Protein AF-0000000076550224 (afdb_homodimer)

Solvent-accessible surface area (backbone atoms only — not comparable to full-atom values): 35990 Å² total; per-residue (Å²): 106,78,46,76,48,73,20,35,27,31,51,48,99,91,44,76,39,61,18,28,40,33,36,27,46,77,28,18,24,63,43,78,43,73,53,87,82,59,85,44,69,32,35,33,31,63,24,26,38,35,64,33,32,32,29,16,63,72,20,42,43,62,67,18,38,63,67,38,51,39,47,25,16,38,53,42,19,69,37,33,25,40,31,29,20,46,17,45,67,38,44,52,69,69,58,46,40,52,17,32,35,28,42,36,53,51,48,69,60,70,77,64,57,55,20,35,53,78,31,24,19,36,34,44,34,31,40,26,83,89,19,40,72,80,36,55,71,90,35,48,40,75,42,43,60,69,58,48,51,52,46,35,56,40,16,69,68,32,49,44,31,34,37,31,11,40,59,47,74,48,22,41,60,33,40,32,55,42,31,74,72,66,26,39,29,20,45,23,28,18,68,21,44,40,70,33,36,50,47,26,41,74,33,46,36,47,31,28,42,42,58,75,51,39,41,39,70,57,33,52,65,54,34,10,38,47,37,45,52,45,53,36,76,79,38,29,39,26,31,43,46,71,58,64,77,29,21,50,55,48,51,43,49,50,43,66,50,36,32,74,74,25,29,26,49,31,34,39,12,21,13,53,16,91,48,77,74,43,80,42,54,51,87,90,40,54,28,37,35,53,94,78,38,28,26,29,39,72,40,45,75,72,74,37,88,43,67,49,65,25,50,46,45,57,52,53,28,42,51,40,47,34,71,58,60,64,54,56,69,69,53,45,50,30,16,27,28,55,29,47,32,53,70,71,67,48,75,75,67,88,38,66,73,27,58,31,35,28,22,36,23,40,80,88,67,44,83,70,45,19,25,54,43,66,39,77,96,107,78,45,76,48,72,19,36,29,31,52,47,100,91,44,75,39,60,18,28,41,34,35,28,46,77,28,17,24,62,42,79,43,71,49,96,75,59,87,45,69,29,35,33,32,63,23,26,37,36,63,34,30,32,30,16,63,72,22,42,45,63,66,19,38,64,68,38,51,37,46,24,16,38,51,41,18,68,37,33,24,40,32,31,20,46,17,45,68,38,45,52,68,68,59,47,40,51,19,32,34,29,42,35,50,50,50,70,62,72,76,62,59,54,20,34,52,79,32,26,20,37,34,44,34,30,41,28,83,90,18,40,71,80,36,55,72,91,35,49,39,74,43,44,60,68,58,49,52,52,47,34,56,40,16,69,68,32,50,44,33,34,36,30,13,41,58,48,73,50,22,41,62,34,40,33,56,42,32,75,72,66,26,40,29,20,43,24,27,16,67,21,43,38,69,33,36,48,46,25,41,72,33,46,35,48,33,28,44,42,58,76,51,38,40,39,69,56,32,53,64,54,33,11,38,46,36,45,52,44,53,36,75,80,39,29,39,26,31,44,46,70,59,64,77,29,22,51,55,49,51,42,48,50,42,66,49,37,32,73,74,23,29,25,48,30,33,39,12,21,14,53,17,90,48,77,75,44,79,42,56,53,86,91,40,54,26,38,35,52,95,80,39,28,26,28,39,72,39,45,75,71,74,38,86,43,66,49,64,25,50,46,45,57,52,52,28,40,50,39,46,34,70,58,59,66,52,57,69,69,53,45,50,29,17,27,29,56,28,47,30,54,73,72,69,49,73,76,68,88,39,68,75,28,58,29,35,28,22,36,23,41,79,88,67,44,83,72,44,18,25,54,42,67,38,78,93

Organism: NCBI:txid570835

pLDDT: mean 95.73, std 5.33, range [62.0, 98.94]

Foldseek 3Di:
DKDWDWAQWEQFPVGIAGTWIFIFDQQFTADIDRDPDDPHQWYKYFFFEFAAAQAEQQAGLLVLALVRVQNRQQVLQFQRHQEYAHEDAQDALVSLLVSLLSVLVNLPVPPHDHHHYPAHEYEDLAADLQLRFPGDSVRRDHDDLVSVVSSCVSNVNRQQEYEHAQVGPPNLVNLLVVVVSLHAYAYALYAFWLVSLVSSVVSHHAEHDAAPHSYHDADPVTRGNNNNRLQDQRHAYEHAQPCPRDHLVVLQVSCVSHDLQRYAYHQQYGHCAVHDFAWGDDVPFIWGDDPFFTAGPVCVVVVHGRGDGTNDRLLVSLVSSCVSHVDDSSSSSCNRAVRVCVSSVHDTQPDGPHRPWMFIAHPVSHTDFTATSNRTD/DKDWDWAQWEQFPVGIAGTWIFIFDQQFTADIDHDPDDPHQWYKYFFFEFAAAQAEQQAGLLVLALVRVQNRQQVLQFQRHQEYAHEDAQDALVSLLVSLLSVLVNLPVPPHDHHHYPAHEYEDLAADLQLRFPGDSVRRDHDDLVSVVSSCVSNVNRQQEYEHAQVGPPNLVNLLVVVVSLHAYAYALYAFWLVSLVSSVVSHHAEHEAAPHSYHDADPVTRGNNNNQLQDQRHAYEHAQPCPRDHLVVLQVSCVSHDLQRYAYHQQYGHCAVHDFAWGDDVPFIWGDDPFFTAGPVCVVVVHGRGDGTNDRLLVSLVSSCVSHVDDSSSSSCNRAVNVCVSSVHDTQPDGPHRPWMFIAHPVSHTDFTATSNRTD

Secondary structure (DSSP, 8-state):
-EEEEE-SEEEETTEEEESEEEEEETTEEEEEEE-S------EEEEPEEEEEE-EETTEEGGG--HHHHHHHHHHHHHTTEEEEEEEP----HHHHHHHHHHHHHHHHH---SSSEEEEEEEE-SSS-STT-SSS-GGG-----HHHHHHHHHHTTT-EEEEEE-TTSTTHHHHHHHHHHTT-EEEE-SB---HHHHHHHHHHT--EESSTTTTBPPP-SSS-HHHHHHHH-SSS-EEEE-SSSSS-HHHHHHHHHHH-TTTEEEE--B-TTTTS-SEEEEETTEEEEEETTEEEEHHHHHTT---B-SB---HHHHHHHHHHHH---HHHHHHTTTHHHHHHHTPPPSSSTTSB--EEEE-TTS-EEEEEETTEE-/-EEEEE-SEEEETTEEEESEEEEEETTEEEEEEE-TT-----EEEEPEEEEEE-EETTEEGGG--HHHHHHHHHHHHHTTEEEEEEEP----HHHHHHHHHHHHHHHHH---SSSEEEEEEEE-SSS-STT-SSS-GGG-----HHHHHHHHHHTTT-EEEEEE-TTSTTHHHHHHHHHHTT-EEEE-SB---HHHHHHHHHHT--EESSTTTTBPPP-SSS-HHHHHHHH-TTS-EEEE-SSSSS-HHHHHHHHHHH-TTTEEEE--B-TTTTS-SEEEEETTEEEEEETTEEEEHHHHHTT---B-SB---HHHHHHHHHHHH---HHHHHHTTTHHHHHHHTPPPSSSTTSB--EEEE-TTS-EEEEEETTEE-

Sequence (754 aa):
MIQTLTARRLLTPQGALDHPVITIADGLIQSIESTATSSEDTTLTPAFLDIHTHGAANHDVMEGTPEALSAISRFLATRGVGQYLATTVTAPVDKTLRSLEGIANVIESHDHNGATPIGIHLEGPFISHIKRGVHPPADILPPSIELFDRFQQAARGHIHLMTIAPEVPGAVDLIAHAAKQGVRLSLGHSNATSAETKAGITAGATTATHTFNAMRSLDHREPGIIGTVLDDDQLFAELICDGIHVAPELVRLWLKAKGAEKAILVTDSMSATGMPDGDYMLGTFRVTVANGRCYLADDLSRGTHTLAGSVLTMDRAVANLQAFTGIPFATAIRLATTNPATMLGLHSPLAPGQPANFNRFTPDGQLKSTILHGVPVMIQTLTARRLLTPQGALDHPVITIADGLIQSIESTATSSEDTTLTPAFLDIHTHGAANHDVMEGTPEALSAISRFLATRGVGQYLATTVTAPVDKTLRSLEGIANVIESHDHNGATPIGIHLEGPFISHIKRGVHPPADILPPSIELFDRFQQAARGHIHLMTIAPEVPGAVDLIAHAAKQGVRLSLGHSNATSAETKAGITAGATTATHTFNAMRSLDHREPGIIGTVLDDDQLFAELICDGIHVAPELVRLWLKAKGAEKAILVTDSMSATGMPDGDYMLGTFRVTVANGRCYLADDLSRGTHTLAGSVLTMDRAVANLQAFTGIPFATAIRLATTNPATMLGLHSPLAPGQPANFNRFTPDGQLKSTILHGVPV

Nearest PDB structures (foldseek):
  2vhl-assembly2_B  TM=9.417E-01  e=3.353E-41  Bacillus subtilis
  6fv4-assembly1_A  TM=9.334E-01  e=1.056E-38  Mycolicibacterium smegmatis MC2 155
  6fv3-assembly2_C  TM=9.176E-01  e=7.671E-37  Mycolicibacterium smegmatis MC2 155
  1o12-assembly1_B  TM=9.397E-01  e=1.624E-35  Thermotoga maritima
  6fv3-assembly2_D  TM=9.097E-01  e=9.886E-34  Mycolicibacterium smegmatis MC2 155

Structure (mmCIF, N/CA/C/O backbone):
data_AF-0000000076550224-model_v1
#
loop_
_entity.id
_entity.type
_entity.pdbx_description
1 polymer 'N-acetylglucosamine 6-phosphate deacetylase'
#
loop_
_atom_site.group_PDB
_atom_site.id
_atom_site.type_symbol
_atom_site.label_atom_id
_atom_site.label_alt_id
_atom_site.label_comp_id
_atom_site.label_asym_id
_atom_site.label_entity_id
_atom_site.label_seq_id
_atom_site.pdbx_PDB_ins_code
_atom_site.Cartn_x
_atom_site.Cartn_y
_atom_site.Cartn_z
_atom_site.occupancy
_atom_site.B_iso_or_equiv
_atom_site.auth_seq_id
_atom_site.auth_comp_id
_atom_site.auth_asym_id
_atom_site.auth_atom_id
_atom_site.pdbx_PDB_model_num
ATOM 1 N N . MET A 1 1 ? 26.547 -36.094 -24.953 1 73.56 1 MET A N 1
ATOM 2 C CA . MET A 1 1 ? 27.141 -35.031 -25.766 1 73.56 1 MET A CA 1
ATOM 3 C C . MET A 1 1 ? 27.484 -33.812 -24.906 1 73.56 1 MET A C 1
ATOM 5 O O . MET A 1 1 ? 26.688 -33.406 -24.062 1 73.56 1 MET A O 1
ATOM 9 N N . ILE A 1 2 ? 28.734 -33.469 -24.797 1 86.88 2 ILE A N 1
ATOM 10 C CA . ILE A 1 2 ? 29.234 -32.344 -24.016 1 86.88 2 ILE A CA 1
ATOM 11 C C . ILE A 1 2 ? 29.172 -31.062 -24.844 1 86.88 2 ILE A C 1
ATOM 13 O O . ILE A 1 2 ? 29.516 -31.078 -26.031 1 86.88 2 ILE A O 1
ATOM 17 N N . GLN A 1 3 ? 28.484 -30.125 -24.344 1 91.5 3 GLN A N 1
ATOM 18 C CA . GLN A 1 3 ? 28.438 -28.812 -24.984 1 91.5 3 GLN A CA 1
ATOM 19 C C . GLN A 1 3 ? 28.812 -27.703 -24 1 91.5 3 GLN A C 1
ATOM 21 O O . GLN A 1 3 ? 28.859 -27.922 -22.797 1 91.5 3 GLN A O 1
ATOM 26 N N . THR A 1 4 ? 29.203 -26.609 -24.641 1 91.69 4 THR A N 1
ATOM 27 C CA . THR A 1 4 ? 29.578 -25.453 -23.828 1 91.69 4 THR A CA 1
ATOM 28 C C . THR A 1 4 ? 28.734 -24.234 -24.188 1 91.69 4 THR A C 1
ATOM 30 O O . THR A 1 4 ? 28.438 -24 -25.359 1 91.69 4 THR A O 1
ATOM 33 N N . LEU A 1 5 ? 28.25 -23.547 -23.188 1 92.81 5 LEU A N 1
ATOM 34 C CA . LEU A 1 5 ? 27.531 -22.281 -23.344 1 92.81 5 LEU A CA 1
ATOM 35 C C . LEU A 1 5 ? 28.344 -21.125 -22.766 1 92.81 5 LEU A C 1
ATOM 37 O O . LEU A 1 5 ? 28.938 -21.25 -21.688 1 92.81 5 LEU A O 1
ATOM 41 N N . THR A 1 6 ? 28.469 -20.031 -23.516 1 93.44 6 THR A N 1
ATOM 42 C CA . THR A 1 6 ? 29.172 -18.828 -23.078 1 93.44 6 THR A CA 1
ATOM 43 C C . THR A 1 6 ? 28.266 -17.609 -23.188 1 93.44 6 THR A C 1
ATOM 45 O O . THR A 1 6 ? 27.219 -17.672 -23.828 1 93.44 6 THR A O 1
ATOM 48 N N . ALA A 1 7 ? 28.594 -16.547 -22.547 1 94.44 7 ALA A N 1
ATOM 49 C CA . ALA A 1 7 ? 27.891 -15.266 -22.594 1 94.44 7 ALA A CA 1
ATOM 50 C C . ALA A 1 7 ? 28.766 -14.148 -22.016 1 94.44 7 ALA A C 1
ATOM 52 O O . ALA A 1 7 ? 29.875 -14.398 -21.531 1 94.44 7 ALA A O 1
ATOM 53 N N . ARG A 1 8 ? 28.297 -12.891 -22.219 1 94.56 8 ARG A N 1
ATOM 54 C CA . ARG A 1 8 ? 28.984 -11.773 -21.578 1 94.56 8 ARG A CA 1
ATOM 55 C C . ARG A 1 8 ? 28.828 -11.836 -20.062 1 94.56 8 ARG A C 1
ATOM 57 O O . ARG A 1 8 ? 29.75 -11.477 -19.312 1 94.56 8 ARG A O 1
ATOM 64 N N . ARG A 1 9 ? 27.625 -12.219 -19.656 1 94.5 9 ARG A N 1
ATOM 65 C CA . ARG A 1 9 ? 27.312 -12.281 -18.234 1 94.5 9 ARG A CA 1
ATOM 66 C C . ARG A 1 9 ? 26.312 -13.391 -17.938 1 94.5 9 ARG A C 1
ATOM 68 O O . ARG A 1 9 ? 25.453 -13.695 -18.766 1 94.5 9 ARG A O 1
ATOM 75 N N . LEU A 1 10 ? 26.453 -14.016 -16.766 1 95.75 10 LEU A N 1
ATOM 76 C CA . LEU A 1 10 ? 25.469 -14.938 -16.219 1 95.75 10 LEU A CA 1
ATOM 77 C C . LEU A 1 10 ? 24.922 -14.43 -14.883 1 95.75 10 LEU A C 1
ATOM 79 O O . LEU A 1 10 ? 25.688 -14.219 -13.938 1 95.75 10 LEU A O 1
ATOM 83 N N . LEU A 1 11 ? 23.609 -14.188 -14.852 1 95.31 11 LEU A N 1
ATOM 84 C CA . LEU A 1 11 ? 22.984 -13.812 -13.578 1 95.31 11 LEU A CA 1
ATOM 85 C C . LEU A 1 11 ? 22.688 -15.055 -12.742 1 95.31 11 LEU A C 1
ATOM 87 O O . LEU A 1 11 ? 21.984 -15.961 -13.195 1 95.31 11 LEU A O 1
ATOM 91 N N . THR A 1 12 ? 23.297 -15.148 -11.57 1 91 12 THR A N 1
ATOM 92 C CA . THR A 1 12 ? 23.047 -16.234 -10.625 1 91 12 THR A CA 1
ATOM 93 C C . THR A 1 12 ? 22.375 -15.703 -9.359 1 91 12 THR A C 1
ATOM 95 O O . THR A 1 12 ? 22.328 -14.492 -9.133 1 91 12 THR A O 1
ATOM 98 N N . PRO A 1 13 ? 21.781 -16.609 -8.547 1 84.44 13 PRO A N 1
ATOM 99 C CA . PRO A 1 13 ? 21.188 -16.188 -7.277 1 84.44 13 PRO A CA 1
ATOM 100 C C . PRO A 1 13 ? 22.203 -15.5 -6.359 1 84.44 13 PRO A C 1
ATOM 102 O O . PRO A 1 13 ? 21.812 -14.703 -5.496 1 84.44 13 PRO A O 1
ATOM 105 N N . GLN A 1 14 ? 23.469 -15.727 -6.582 1 84.69 14 GLN A N 1
ATOM 106 C CA . GLN A 1 14 ? 24.516 -15.188 -5.715 1 84.69 14 GLN A CA 1
ATOM 107 C C . GLN A 1 14 ? 25.156 -13.945 -6.324 1 84.69 14 GLN A C 1
ATOM 109 O O . GLN A 1 14 ? 25.953 -13.266 -5.676 1 84.69 14 GLN A O 1
ATOM 114 N N . GLY A 1 15 ? 24.75 -13.664 -7.523 1 89.5 15 GLY A N 1
ATOM 115 C CA . GLY A 1 15 ? 25.344 -12.523 -8.211 1 89.5 15 GLY A CA 1
ATOM 116 C C . GLY A 1 15 ? 25.656 -12.797 -9.664 1 89.5 15 GLY A C 1
ATOM 117 O O . GLY A 1 15 ? 25.422 -13.898 -10.164 1 89.5 15 GLY A O 1
ATOM 118 N N . ALA A 1 16 ? 26.312 -11.828 -10.273 1 93.12 16 ALA A N 1
ATOM 119 C CA . ALA A 1 16 ? 26.609 -11.938 -11.695 1 93.12 16 ALA A CA 1
ATOM 120 C C . ALA A 1 16 ? 28.016 -12.516 -11.914 1 93.12 16 ALA A C 1
ATOM 122 O O . ALA A 1 16 ? 28.953 -12.188 -11.18 1 93.12 16 ALA A O 1
ATOM 123 N N . LEU A 1 17 ? 28.141 -13.43 -12.875 1 93.19 17 LEU A N 1
ATOM 124 C CA . LEU A 1 17 ? 29.422 -13.984 -13.32 1 93.19 17 LEU A CA 1
ATOM 125 C C . LEU A 1 17 ? 29.781 -13.469 -14.711 1 93.19 17 LEU A C 1
ATOM 127 O O . LEU A 1 17 ? 29 -13.648 -15.664 1 93.19 17 LEU A O 1
ATOM 131 N N . ASP A 1 18 ? 30.938 -12.852 -14.812 1 93.38 18 ASP A N 1
ATOM 132 C CA . ASP A 1 18 ? 31.375 -12.32 -16.094 1 93.38 18 ASP A CA 1
ATOM 133 C C . ASP A 1 18 ? 32 -13.414 -16.953 1 93.38 18 ASP A C 1
ATOM 135 O O . ASP A 1 18 ? 32.781 -14.242 -16.469 1 93.38 18 ASP A O 1
ATOM 139 N N . HIS A 1 19 ? 31.594 -13.422 -18.188 1 93.69 19 HIS A N 1
ATOM 140 C CA . HIS A 1 19 ? 32.125 -14.312 -19.203 1 93.69 19 HIS A CA 1
ATOM 141 C C . HIS A 1 19 ? 32.094 -15.766 -18.75 1 93.69 19 HIS A C 1
ATOM 143 O O . HIS A 1 19 ? 33.125 -16.438 -18.75 1 93.69 19 HIS A O 1
ATOM 149 N N . PRO A 1 20 ? 30.922 -16.188 -18.438 1 93.75 20 PRO A N 1
ATOM 150 C CA . PRO A 1 20 ? 30.781 -17.562 -17.969 1 93.75 20 PRO A CA 1
ATOM 151 C C . PRO A 1 20 ? 31.031 -18.594 -19.047 1 93.75 20 PRO A C 1
ATOM 153 O O . PRO A 1 20 ? 30.766 -18.344 -20.234 1 93.75 20 PRO A O 1
ATOM 156 N N . VAL A 1 21 ? 31.625 -19.734 -18.672 1 94 21 VAL A N 1
ATOM 157 C CA . VAL A 1 21 ? 31.703 -20.953 -19.469 1 94 21 VAL A CA 1
ATOM 158 C C . VAL A 1 21 ? 30.938 -22.078 -18.781 1 94 21 VAL A C 1
ATOM 160 O O . VAL A 1 21 ? 31.359 -22.547 -17.719 1 94 21 VAL A O 1
ATOM 163 N N . ILE A 1 22 ? 29.828 -22.438 -19.344 1 94.69 22 ILE A N 1
ATOM 164 C CA . ILE A 1 22 ? 28.969 -23.469 -18.766 1 94.69 22 ILE A CA 1
ATOM 165 C C . ILE A 1 22 ? 29.125 -24.781 -19.547 1 94.69 22 ILE A C 1
ATOM 167 O O . ILE A 1 22 ? 28.812 -24.828 -20.75 1 94.69 22 ILE A O 1
ATOM 171 N N . THR A 1 23 ? 29.656 -25.766 -18.875 1 95.62 23 THR A N 1
ATOM 172 C CA . THR A 1 23 ? 29.766 -27.078 -19.484 1 95.62 23 THR A CA 1
ATOM 173 C C . THR A 1 23 ? 28.531 -27.922 -19.188 1 95.62 23 THR A C 1
ATOM 175 O O . THR A 1 23 ? 28.094 -28.031 -18.031 1 95.62 23 THR A O 1
ATOM 178 N N . ILE A 1 24 ? 27.906 -28.438 -20.25 1 95.81 24 ILE A N 1
ATOM 179 C CA . ILE A 1 24 ? 26.672 -29.203 -20.156 1 95.81 24 ILE A CA 1
ATOM 180 C C . ILE A 1 24 ? 26.906 -30.625 -20.641 1 95.81 24 ILE A C 1
ATOM 182 O O . ILE A 1 24 ? 27.484 -30.828 -21.719 1 95.81 24 ILE A O 1
ATOM 186 N N . ALA A 1 25 ? 26.578 -31.578 -19.875 1 95.62 25 ALA A N 1
ATOM 187 C CA . ALA A 1 25 ? 26.641 -33 -20.25 1 95.62 25 ALA A CA 1
ATOM 188 C C . ALA A 1 25 ? 25.281 -33.656 -20.094 1 95.62 25 ALA A C 1
ATOM 190 O O . ALA A 1 25 ? 24.688 -33.656 -19.016 1 95.62 25 ALA A O 1
ATOM 191 N N . ASP A 1 26 ? 24.781 -34.281 -21.188 1 92.75 26 ASP A N 1
ATOM 192 C CA . ASP A 1 26 ? 23.516 -35 -21.203 1 92.75 26 ASP A CA 1
ATOM 193 C C . ASP A 1 26 ? 22.391 -34.125 -20.641 1 92.75 26 ASP A C 1
ATOM 195 O O . ASP A 1 26 ? 21.625 -34.562 -19.781 1 92.75 26 ASP A O 1
ATOM 199 N N . GLY A 1 27 ? 22.469 -32.812 -20.984 1 92.56 27 GLY A N 1
ATOM 200 C CA . GLY A 1 27 ? 21.391 -31.891 -20.656 1 92.56 27 GLY A CA 1
ATOM 201 C C . GLY A 1 27 ? 21.516 -31.312 -19.25 1 92.56 27 GLY A C 1
ATOM 202 O O . GLY A 1 27 ? 20.703 -30.469 -18.859 1 92.56 27 GLY A O 1
ATOM 203 N N . LEU A 1 28 ? 22.578 -31.703 -18.531 1 94.69 28 LEU A N 1
ATOM 204 C CA . LEU A 1 28 ? 22.781 -31.25 -17.156 1 94.69 28 LEU A CA 1
ATOM 205 C C . LEU A 1 28 ? 24.016 -30.359 -17.047 1 94.69 28 LEU A C 1
ATOM 207 O O . LEU A 1 28 ? 24.984 -30.547 -17.781 1 94.69 28 LEU A O 1
ATOM 211 N N . ILE A 1 29 ? 23.922 -29.406 -16.156 1 95 29 ILE A N 1
ATOM 212 C CA . ILE A 1 29 ? 25.078 -28.547 -15.891 1 95 29 ILE A CA 1
ATOM 213 C C . ILE A 1 29 ? 26.203 -29.375 -15.258 1 95 29 ILE A C 1
ATOM 215 O O . ILE A 1 29 ? 26 -30.016 -14.227 1 95 29 ILE A O 1
ATOM 219 N N . GLN A 1 30 ? 27.297 -29.375 -15.852 1 95.88 30 GLN A N 1
ATOM 220 C CA . GLN A 1 30 ? 28.469 -30.031 -15.273 1 95.88 30 GLN A CA 1
ATOM 221 C C . GLN A 1 30 ? 29.312 -29.062 -14.461 1 95.88 30 GLN A C 1
ATOM 223 O O . GLN A 1 30 ? 29.781 -29.391 -13.367 1 95.88 30 GLN A O 1
ATOM 228 N N . SER A 1 31 ? 29.5 -27.906 -15.055 1 94.19 31 SER A N 1
ATOM 229 C CA . SER A 1 31 ? 30.281 -26.891 -14.359 1 94.19 31 SER A CA 1
ATOM 230 C C . SER A 1 31 ? 29.953 -25.5 -14.891 1 94.19 31 SER A C 1
ATOM 232 O O . SER A 1 31 ? 29.484 -25.344 -16.016 1 94.19 31 SER A O 1
ATOM 234 N N . ILE A 1 32 ? 30.109 -24.547 -14.086 1 92.94 32 ILE A N 1
ATOM 235 C CA . ILE A 1 32 ? 30.062 -23.125 -14.414 1 92.94 32 ILE A CA 1
ATOM 236 C C . ILE A 1 32 ? 31.344 -22.438 -13.969 1 92.94 32 ILE A C 1
ATOM 238 O O . ILE A 1 32 ? 31.672 -22.422 -12.773 1 92.94 32 ILE A O 1
ATOM 242 N N . GLU A 1 33 ? 32.031 -21.969 -14.883 1 90.19 33 GLU A N 1
ATOM 243 C CA . GLU A 1 33 ? 33.312 -21.312 -14.602 1 90.19 33 GLU A CA 1
ATOM 244 C C . GLU A 1 33 ? 33.375 -19.922 -15.25 1 90.19 33 GLU A C 1
ATOM 246 O O . GLU A 1 33 ? 32.5 -19.547 -16.016 1 90.19 33 GLU A O 1
ATOM 251 N N . SER A 1 34 ? 34.156 -19.078 -14.688 1 84 34 SER A N 1
ATOM 252 C CA . SER A 1 34 ? 34.406 -17.781 -15.305 1 84 34 SER A CA 1
ATOM 253 C C . SER A 1 34 ? 35.781 -17.766 -15.977 1 84 34 SER A C 1
ATOM 255 O O . SER A 1 34 ? 36.812 -17.922 -15.305 1 84 34 SER A O 1
ATOM 257 N N . THR A 1 35 ? 35.812 -17.953 -17.328 1 73.56 35 THR A N 1
ATOM 258 C CA . THR A 1 35 ? 37.094 -17.875 -17.984 1 73.56 35 THR A CA 1
ATOM 259 C C . THR A 1 35 ? 37.094 -16.703 -18.984 1 73.56 35 THR A C 1
ATOM 261 O O . THR A 1 35 ? 36.062 -16.234 -19.406 1 73.56 35 THR A O 1
ATOM 264 N N . ALA A 1 36 ? 38.031 -15.672 -19.25 1 62.44 36 ALA A N 1
ATOM 265 C CA . ALA A 1 36 ? 38.281 -14.32 -19.75 1 62.44 36 ALA A CA 1
ATOM 266 C C . ALA A 1 36 ? 37.625 -14.109 -21.109 1 62.44 36 ALA A C 1
ATOM 268 O O . ALA A 1 36 ? 37.156 -13.008 -21.422 1 62.44 36 ALA A O 1
ATOM 269 N N . THR A 1 37 ? 37.594 -14.93 -22.25 1 62 37 THR A N 1
ATOM 270 C CA . THR A 1 37 ? 37.781 -14.195 -23.5 1 62 37 THR A CA 1
ATOM 271 C C . THR A 1 37 ? 36.531 -14.328 -24.375 1 62 37 THR A C 1
ATOM 273 O O . THR A 1 37 ? 36.594 -14.18 -25.594 1 62 37 THR A O 1
ATOM 276 N N . SER A 1 38 ? 35.219 -14.453 -23.781 1 69 38 SER A N 1
ATOM 277 C CA . SER A 1 38 ? 34.156 -14.625 -24.781 1 69 38 SER A CA 1
ATOM 278 C C . SER A 1 38 ? 33.781 -13.289 -25.422 1 69 38 SER A C 1
ATOM 280 O O . SER A 1 38 ? 33.875 -12.242 -24.781 1 69 38 SER A O 1
ATOM 282 N N . SER A 1 39 ? 33.594 -13.391 -26.734 1 76.06 39 SER A N 1
ATOM 283 C CA . SER A 1 39 ? 33.188 -12.227 -27.5 1 76.06 39 SER A CA 1
ATOM 284 C C . SER A 1 39 ? 31.656 -12.07 -27.469 1 76.06 39 SER A C 1
ATOM 286 O O . SER A 1 39 ? 31.109 -11.148 -28.078 1 76.06 39 SER A O 1
ATOM 288 N N . GLU A 1 40 ? 30.984 -12.844 -26.672 1 83.75 40 GLU A N 1
ATOM 289 C CA . GLU A 1 40 ? 29.531 -12.781 -26.594 1 83.75 40 GLU A CA 1
ATOM 290 C C . GLU A 1 40 ? 29.062 -11.508 -25.891 1 83.75 40 GLU A C 1
ATOM 292 O O . GLU A 1 40 ? 29.766 -10.977 -25.031 1 83.75 40 GLU A O 1
ATOM 297 N N . ASP A 1 41 ? 27.859 -10.938 -26.297 1 93.75 41 ASP A N 1
ATOM 298 C CA . ASP A 1 41 ? 27.359 -9.695 -25.719 1 93.75 41 ASP A CA 1
ATOM 299 C C . ASP A 1 41 ? 26.047 -9.93 -24.969 1 93.75 41 ASP A C 1
ATOM 301 O O . ASP A 1 41 ? 25.453 -8.984 -24.453 1 93.75 41 ASP A O 1
ATOM 305 N N . THR A 1 42 ? 25.656 -11.219 -24.938 1 96.38 42 THR A N 1
ATOM 306 C CA . THR A 1 42 ? 24.344 -11.547 -24.359 1 96.38 42 THR A CA 1
ATOM 307 C C . THR A 1 42 ? 24.484 -11.859 -22.875 1 96.38 42 THR A C 1
ATOM 309 O O . THR A 1 42 ? 25.578 -12.039 -22.359 1 96.38 42 THR A O 1
ATOM 312 N N . THR A 1 43 ? 23.375 -11.781 -22.172 1 97.06 43 THR A N 1
ATOM 313 C CA . THR A 1 43 ? 23.266 -12.141 -20.766 1 97.06 43 THR A CA 1
ATOM 314 C C . THR A 1 43 ? 22.469 -13.43 -20.594 1 97.06 43 THR A C 1
ATOM 316 O O . THR A 1 43 ? 21.391 -13.586 -21.188 1 97.06 43 THR A O 1
ATOM 319 N N . LEU A 1 44 ? 23.047 -14.359 -19.812 1 96.94 44 LEU A N 1
ATOM 320 C CA . LEU A 1 44 ? 22.312 -15.578 -19.469 1 96.94 44 LEU A CA 1
ATOM 321 C C . LEU A 1 44 ? 21.656 -15.461 -18.094 1 96.94 44 LEU A C 1
ATOM 323 O O . LEU A 1 44 ? 22.234 -14.875 -17.172 1 96.94 44 LEU A O 1
ATOM 327 N N . THR A 1 45 ? 20.484 -15.961 -17.969 1 97.5 45 THR A N 1
ATOM 328 C CA . THR A 1 45 ? 19.766 -16.109 -16.719 1 97.5 45 THR A CA 1
ATOM 329 C C . THR A 1 45 ? 19.219 -17.531 -16.562 1 97.5 45 THR A C 1
ATOM 331 O O . THR A 1 45 ? 19.156 -18.281 -17.547 1 97.5 45 THR A O 1
ATOM 334 N N . PRO A 1 46 ? 18.906 -17.938 -15.305 1 96.94 46 PRO A N 1
ATOM 335 C CA . PRO A 1 46 ? 18.078 -19.141 -15.242 1 96.94 46 PRO A CA 1
ATOM 336 C C . PRO A 1 46 ? 16.781 -19 -16.031 1 96.94 46 PRO A C 1
ATOM 338 O O . PRO A 1 46 ? 16.25 -17.906 -16.188 1 96.94 46 PRO A O 1
ATOM 341 N N . ALA A 1 47 ? 16.312 -20.141 -16.609 1 97.62 47 ALA A N 1
ATOM 342 C CA . ALA A 1 47 ? 14.977 -20.125 -17.188 1 97.62 47 ALA A CA 1
ATOM 343 C C . ALA A 1 47 ? 13.922 -19.828 -16.125 1 97.62 47 ALA A C 1
ATOM 345 O O . ALA A 1 47 ? 14.125 -20.109 -14.945 1 97.62 47 ALA A O 1
ATOM 346 N N . PHE A 1 48 ? 12.789 -19.266 -16.531 1 98.25 48 PHE A N 1
ATOM 347 C CA . PHE A 1 48 ? 11.766 -18.828 -15.586 1 98.25 48 PHE A CA 1
ATOM 348 C C . PHE A 1 48 ? 11.016 -20.016 -15.008 1 98.25 48 PHE A C 1
ATOM 350 O O . PHE A 1 48 ? 10.977 -21.094 -15.625 1 98.25 48 PHE A O 1
ATOM 357 N N . LEU A 1 49 ? 10.492 -19.859 -13.812 1 98.25 49 LEU A N 1
ATOM 358 C CA . LEU A 1 49 ? 9.562 -20.766 -13.148 1 98.25 49 LEU A CA 1
ATOM 359 C C . LEU A 1 49 ? 8.203 -20.094 -12.945 1 98.25 49 LEU A C 1
ATOM 361 O O . LEU A 1 49 ? 8.07 -19.188 -12.117 1 98.25 49 LEU A O 1
ATOM 365 N N . ASP A 1 50 ? 7.195 -20.5 -13.695 1 98.81 50 ASP A N 1
ATOM 366 C CA . ASP A 1 50 ? 5.844 -19.953 -13.562 1 98.81 50 ASP A CA 1
ATOM 367 C C . ASP A 1 50 ? 4.973 -20.859 -12.695 1 98.81 50 ASP A C 1
ATOM 369 O O . ASP A 1 50 ? 4.547 -21.938 -13.133 1 98.81 50 ASP A O 1
ATOM 373 N N . ILE A 1 51 ? 4.586 -20.375 -11.531 1 98.88 51 ILE A N 1
ATOM 374 C CA . ILE A 1 51 ? 3.939 -21.266 -10.578 1 98.88 51 ILE A CA 1
ATOM 375 C C . ILE A 1 51 ? 2.424 -21.094 -10.656 1 98.88 51 ILE A C 1
ATOM 377 O O . ILE A 1 51 ? 1.687 -21.656 -9.844 1 98.88 51 ILE A O 1
ATOM 381 N N . HIS A 1 52 ? 1.926 -20.281 -11.641 1 98.94 52 HIS A N 1
ATOM 382 C CA . HIS A 1 52 ? 0.497 -20.016 -11.781 1 98.94 52 HIS A CA 1
ATOM 383 C C . HIS A 1 52 ? 0.117 -19.812 -13.25 1 98.94 52 HIS A C 1
ATOM 385 O O . HIS A 1 52 ? 0.048 -18.672 -13.719 1 98.94 52 HIS A O 1
ATOM 391 N N . THR A 1 53 ? -0.262 -20.844 -13.953 1 98.75 53 THR A N 1
ATOM 392 C CA . THR A 1 53 ? -0.688 -20.812 -15.352 1 98.75 53 THR A CA 1
ATOM 393 C C . THR A 1 53 ? -1.772 -21.859 -15.609 1 98.75 53 THR A C 1
ATOM 395 O O . THR A 1 53 ? -1.648 -23 -15.18 1 98.75 53 THR A O 1
ATOM 398 N N . HIS A 1 54 ? -2.805 -21.438 -16.25 1 98.44 54 HIS A N 1
ATOM 399 C CA . HIS A 1 54 ? -3.943 -22.312 -16.516 1 98.44 54 HIS A CA 1
ATOM 400 C C . HIS A 1 54 ? -3.881 -22.875 -17.938 1 98.44 54 HIS A C 1
ATOM 402 O O . HIS A 1 54 ? -4.641 -23.797 -18.266 1 98.44 54 HIS A O 1
ATOM 408 N N . GLY A 1 55 ? -3.072 -22.328 -18.75 1 97.94 55 GLY A N 1
ATOM 409 C CA . GLY A 1 55 ? -3.039 -22.797 -20.125 1 97.94 55 GLY A CA 1
ATOM 410 C C . GLY A 1 55 ? -2.32 -21.844 -21.062 1 97.94 55 GLY A C 1
ATOM 411 O O . GLY A 1 55 ? -1.791 -20.828 -20.625 1 97.94 55 GLY A O 1
ATOM 412 N N . ALA A 1 56 ? -2.223 -22.219 -22.312 1 98.25 56 ALA A N 1
ATOM 413 C CA . ALA A 1 56 ? -1.637 -21.5 -23.422 1 98.25 56 ALA A CA 1
ATOM 414 C C . ALA A 1 56 ? -1.874 -22.234 -24.75 1 98.25 56 ALA A C 1
ATOM 416 O O . ALA A 1 56 ? -2.242 -23.406 -24.75 1 98.25 56 ALA A O 1
ATOM 417 N N . ALA A 1 57 ? -1.75 -21.516 -25.875 1 98 57 ALA A N 1
ATOM 418 C CA . ALA A 1 57 ? -1.756 -22.094 -27.219 1 98 57 ALA A CA 1
ATOM 419 C C . ALA A 1 57 ? -3.039 -22.875 -27.469 1 98 57 ALA A C 1
ATOM 421 O O . ALA A 1 57 ? -3 -23.984 -28 1 98 57 ALA A O 1
ATOM 422 N N . ASN A 1 58 ? -4.109 -22.406 -26.938 1 97.31 58 ASN A N 1
ATOM 423 C CA . ASN A 1 58 ? -5.473 -22.875 -27.141 1 97.31 58 ASN A CA 1
ATOM 424 C C . ASN A 1 58 ? -5.758 -24.141 -26.328 1 97.31 58 ASN A C 1
ATOM 426 O O . ASN A 1 58 ? -6.691 -24.875 -26.641 1 97.31 58 ASN A O 1
ATOM 430 N N . HIS A 1 59 ? -4.926 -24.422 -25.391 1 97.62 59 HIS A N 1
ATOM 431 C CA . HIS A 1 59 ? -5.156 -25.562 -24.531 1 97.62 59 HIS A CA 1
ATOM 432 C C . HIS A 1 59 ? -5.258 -25.141 -23.062 1 97.62 59 HIS A C 1
ATOM 434 O O . HIS A 1 59 ? -4.633 -24.172 -22.656 1 97.62 59 HIS A O 1
ATOM 440 N N . ASP A 1 60 ? -6.016 -25.875 -22.375 1 97.56 60 ASP A N 1
ATOM 441 C CA . ASP A 1 60 ? -6.234 -25.719 -20.938 1 97.56 60 ASP A CA 1
ATOM 442 C C . ASP A 1 60 ? -5.609 -26.875 -20.156 1 97.56 60 ASP A C 1
ATOM 444 O O . ASP A 1 60 ? -5.695 -28.031 -20.578 1 97.56 60 ASP A O 1
ATOM 448 N N . VAL A 1 61 ? -4.977 -26.5 -19.047 1 97.56 61 VAL A N 1
ATOM 449 C CA . VAL A 1 61 ? -4.324 -27.5 -18.203 1 97.56 61 VAL A CA 1
ATOM 450 C C . VAL A 1 61 ? -5.336 -28.547 -17.766 1 97.56 61 VAL A C 1
ATOM 452 O O . VAL A 1 61 ? -4.996 -29.719 -17.609 1 97.56 61 VAL A O 1
ATOM 455 N N . MET A 1 62 ? -6.613 -28.219 -17.609 1 97.56 62 MET A N 1
ATOM 456 C CA . MET A 1 62 ? -7.656 -29.094 -17.094 1 97.56 62 MET A CA 1
ATOM 457 C C . MET A 1 62 ? -7.906 -30.25 -18.062 1 97.56 62 MET A C 1
ATOM 459 O O . MET A 1 62 ? -8.523 -31.25 -17.688 1 97.56 62 MET A O 1
ATOM 463 N N . GLU A 1 63 ? -7.453 -30.062 -19.312 1 97.12 63 GLU A N 1
ATOM 464 C CA . GLU A 1 63 ? -7.559 -31.188 -20.234 1 97.12 63 GLU A CA 1
ATOM 465 C C . GLU A 1 63 ? -6.781 -32.406 -19.734 1 97.12 63 GLU A C 1
ATOM 467 O O . GLU A 1 63 ? -7.18 -33.531 -19.969 1 97.12 63 GLU A O 1
ATOM 472 N N . GLY A 1 64 ? -5.676 -32.188 -19.109 1 96.88 64 GLY A N 1
ATOM 473 C CA . GLY A 1 64 ? -4.91 -33.219 -18.453 1 96.88 64 GLY A CA 1
ATOM 474 C C . GLY A 1 64 ? -4.371 -34.25 -19.438 1 96.88 64 GLY A C 1
ATOM 475 O O . GLY A 1 64 ? -4.199 -35.438 -19.078 1 96.88 64 GLY A O 1
ATOM 476 N N . THR A 1 65 ? -4.184 -33.938 -20.672 1 96.81 65 THR A N 1
ATOM 477 C CA . THR A 1 65 ? -3.695 -34.875 -21.672 1 96.81 65 THR A CA 1
ATOM 478 C C . THR A 1 65 ? -2.266 -34.531 -22.078 1 96.81 65 THR A C 1
ATOM 480 O O . THR A 1 65 ? -1.845 -33.375 -22 1 96.81 65 THR A O 1
ATOM 483 N N . PRO A 1 66 ? -1.528 -35.531 -22.531 1 96.44 66 PRO A N 1
ATOM 484 C CA . PRO A 1 66 ? -0.18 -35.281 -23.031 1 96.44 66 PRO A CA 1
ATOM 485 C C . PRO A 1 66 ? -0.167 -34.25 -24.156 1 96.44 66 PRO A C 1
ATOM 487 O O . PRO A 1 66 ? 0.741 -33.406 -24.234 1 96.44 66 PRO A O 1
ATOM 490 N N . GLU A 1 67 ? -1.181 -34.281 -25.031 1 96.06 67 GLU A N 1
ATOM 491 C CA . GLU A 1 67 ? -1.263 -33.375 -26.156 1 96.06 67 GLU A CA 1
ATOM 492 C C . GLU A 1 67 ? -1.406 -31.922 -25.672 1 96.06 67 GLU A C 1
ATOM 494 O O . GLU A 1 67 ? -0.686 -31.031 -26.125 1 96.06 67 GLU A O 1
ATOM 499 N N . ALA A 1 68 ? -2.336 -31.75 -24.797 1 96.75 68 ALA A N 1
ATOM 500 C CA . ALA A 1 68 ? -2.596 -30.406 -24.281 1 96.75 68 ALA A CA 1
ATOM 501 C C . ALA A 1 68 ? -1.375 -29.859 -23.547 1 96.75 68 ALA A C 1
ATOM 503 O O . ALA A 1 68 ? -0.931 -28.734 -23.828 1 96.75 68 ALA A O 1
ATOM 504 N N . LEU A 1 69 ? -0.808 -30.609 -22.641 1 97.44 69 LEU A N 1
ATOM 505 C CA . LEU A 1 69 ? 0.309 -30.141 -21.828 1 97.44 69 LEU A CA 1
ATOM 506 C C . LEU A 1 69 ? 1.563 -29.969 -22.688 1 97.44 69 LEU A C 1
ATOM 508 O O . LEU A 1 69 ? 2.385 -29.094 -22.422 1 97.44 69 LEU A O 1
ATOM 512 N N . SER A 1 70 ? 1.69 -30.828 -23.734 1 96.75 70 SER A N 1
ATOM 513 C CA . SER A 1 70 ? 2.809 -30.656 -24.656 1 96.75 70 SER A CA 1
ATOM 514 C C . SER A 1 70 ? 2.717 -29.328 -25.391 1 96.75 70 SER A C 1
ATOM 516 O O . SER A 1 70 ? 3.715 -28.609 -25.531 1 96.75 70 SER A O 1
ATOM 518 N N . ALA A 1 71 ? 1.537 -29 -25.875 1 97.31 71 ALA A N 1
ATOM 519 C CA . ALA A 1 71 ? 1.331 -27.734 -26.562 1 97.31 71 ALA A CA 1
ATOM 520 C C . ALA A 1 71 ? 1.61 -26.547 -25.641 1 97.31 71 ALA A C 1
ATOM 522 O O . ALA A 1 71 ? 2.281 -25.594 -26.031 1 97.31 71 ALA A O 1
ATOM 523 N N . ILE A 1 72 ? 1.104 -26.609 -24.438 1 98 72 ILE A N 1
ATOM 524 C CA . ILE A 1 72 ? 1.312 -25.562 -23.438 1 98 72 ILE A CA 1
ATOM 525 C C . ILE A 1 72 ? 2.803 -25.422 -23.125 1 98 72 ILE A C 1
ATOM 527 O O . ILE A 1 72 ? 3.354 -24.328 -23.172 1 98 72 ILE A O 1
ATOM 531 N N . SER A 1 73 ? 3.457 -26.547 -22.906 1 97.94 73 SER A N 1
ATOM 532 C CA . SER A 1 73 ? 4.871 -26.578 -22.547 1 97.94 73 SER A CA 1
ATOM 533 C C . SER A 1 73 ? 5.734 -25.969 -23.641 1 97.94 73 SER A C 1
ATOM 535 O O . SER A 1 73 ? 6.648 -25.188 -23.359 1 97.94 73 SER A O 1
ATOM 537 N N . ARG A 1 74 ? 5.434 -26.344 -24.859 1 97.38 74 ARG A N 1
ATOM 538 C CA . ARG A 1 74 ? 6.199 -25.828 -25.984 1 97.38 74 ARG A CA 1
ATOM 539 C C . ARG A 1 74 ? 6.059 -24.312 -26.094 1 97.38 74 ARG A C 1
ATOM 541 O O . ARG A 1 74 ? 7.043 -23.609 -26.312 1 97.38 74 ARG A O 1
ATOM 548 N N . PHE A 1 75 ? 4.883 -23.844 -25.938 1 98.19 75 PHE A N 1
ATOM 549 C CA . PHE A 1 75 ? 4.66 -22.406 -26.016 1 98.19 75 PHE A CA 1
ATOM 550 C C . PHE A 1 75 ? 5.355 -21.672 -24.875 1 98.19 75 PHE A C 1
ATOM 552 O O . PHE A 1 75 ? 6.039 -20.672 -25.109 1 98.19 75 PHE A O 1
ATOM 559 N N . LEU A 1 76 ? 5.152 -22.141 -23.609 1 98.62 76 LEU A N 1
ATOM 560 C CA . LEU A 1 76 ? 5.758 -21.484 -22.453 1 98.62 76 LEU A CA 1
ATOM 561 C C . LEU A 1 76 ? 7.27 -21.391 -22.625 1 98.62 76 LEU A C 1
ATOM 563 O O . LEU A 1 76 ? 7.871 -20.375 -22.25 1 98.62 76 LEU A O 1
ATOM 567 N N . ALA A 1 77 ? 7.871 -22.422 -23.188 1 98.19 77 ALA A N 1
ATOM 568 C CA . ALA A 1 77 ? 9.312 -22.438 -23.406 1 98.19 77 ALA A CA 1
ATOM 569 C C . ALA A 1 77 ? 9.75 -21.312 -24.328 1 98.19 77 ALA A C 1
ATOM 571 O O . ALA A 1 77 ? 10.805 -20.703 -24.125 1 98.19 77 ALA A O 1
ATOM 572 N N . THR A 1 78 ? 8.953 -21.031 -25.312 1 97.56 78 THR A N 1
ATOM 573 C CA . THR A 1 78 ? 9.297 -19.969 -26.25 1 97.56 78 THR A CA 1
ATOM 574 C C . THR A 1 78 ? 9.281 -18.609 -25.547 1 97.56 78 THR A C 1
ATOM 576 O O . THR A 1 78 ? 9.789 -17.625 -26.094 1 97.56 78 THR A O 1
ATOM 579 N N . ARG A 1 79 ? 8.734 -18.594 -24.391 1 98.44 79 ARG A N 1
ATOM 580 C CA . ARG A 1 79 ? 8.594 -17.344 -23.656 1 98.44 79 ARG A CA 1
ATOM 581 C C . ARG A 1 79 ? 9.453 -17.359 -22.391 1 98.44 79 ARG A C 1
ATOM 583 O O . ARG A 1 79 ? 9.195 -16.594 -21.453 1 98.44 79 ARG A O 1
ATOM 590 N N . GLY A 1 80 ? 10.414 -18.219 -22.312 1 98.56 80 GLY A N 1
ATOM 591 C CA . GLY A 1 80 ? 11.453 -18.188 -21.297 1 98.56 80 GLY A CA 1
ATOM 592 C C . GLY A 1 80 ? 11.195 -19.141 -20.141 1 98.56 80 GLY A C 1
ATOM 593 O O . GLY A 1 80 ? 12.039 -19.297 -19.266 1 98.56 80 GLY A O 1
ATOM 594 N N . VAL A 1 81 ? 10.047 -19.797 -20.094 1 98.62 81 VAL A N 1
ATOM 595 C CA . VAL A 1 81 ? 9.688 -20.656 -18.969 1 98.62 81 VAL A CA 1
ATOM 596 C C . VAL A 1 81 ? 10.336 -22.016 -19.141 1 98.62 81 VAL A C 1
ATOM 598 O O . VAL A 1 81 ? 10.18 -22.656 -20.188 1 98.62 81 VAL A O 1
ATOM 601 N N . GLY A 1 82 ? 11.109 -22.406 -18.156 1 97.31 82 GLY A N 1
ATOM 602 C CA . GLY A 1 82 ? 11.711 -23.734 -18.172 1 97.31 82 GLY A CA 1
ATOM 603 C C . GLY A 1 82 ? 10.922 -24.75 -17.359 1 97.31 82 GLY A C 1
ATOM 604 O O . GLY A 1 82 ? 10.945 -25.938 -17.672 1 97.31 82 GLY A O 1
ATOM 605 N N . GLN A 1 83 ? 10.344 -24.281 -16.328 1 97.12 83 GLN A N 1
ATOM 606 C CA . GLN A 1 83 ? 9.523 -25.094 -15.445 1 97.12 83 GLN A CA 1
ATOM 607 C C . GLN A 1 83 ? 8.242 -24.375 -15.047 1 97.12 83 GLN A C 1
ATOM 609 O O . GLN A 1 83 ? 8.188 -23.141 -15.062 1 97.12 83 GLN A O 1
ATOM 614 N N . TYR A 1 84 ? 7.188 -25.141 -14.766 1 98.19 84 TYR A N 1
ATOM 615 C CA . TYR A 1 84 ? 5.949 -24.5 -14.336 1 98.19 84 TYR A CA 1
ATOM 616 C C . TYR A 1 84 ? 5.109 -25.453 -13.492 1 98.19 84 TYR A C 1
ATOM 618 O O . TYR A 1 84 ? 5.371 -26.656 -13.469 1 98.19 84 TYR A O 1
ATOM 626 N N . LEU A 1 85 ? 4.23 -24.891 -12.688 1 98.81 85 LEU A N 1
ATOM 627 C CA . LEU A 1 85 ? 3.146 -25.656 -12.078 1 98.81 85 LEU A CA 1
ATOM 628 C C . LEU A 1 85 ? 1.887 -25.594 -12.938 1 98.81 85 LEU A C 1
ATOM 630 O O . LEU A 1 85 ? 1.44 -24.516 -13.312 1 98.81 85 LEU A O 1
ATOM 634 N N . ALA A 1 86 ? 1.374 -26.797 -13.273 1 98.75 86 ALA A N 1
ATOM 635 C CA . ALA A 1 86 ? 0.081 -26.844 -13.953 1 98.75 86 ALA A CA 1
ATOM 636 C C . ALA A 1 86 ? -1.053 -26.469 -13 1 98.75 86 ALA A C 1
ATOM 638 O O . ALA A 1 86 ? -1.308 -27.172 -12.023 1 98.75 86 ALA A O 1
ATOM 639 N N . THR A 1 87 ? -1.778 -25.391 -13.32 1 98.81 87 THR A N 1
ATOM 640 C CA . THR A 1 87 ? -2.729 -24.859 -12.352 1 98.81 87 THR A CA 1
ATOM 641 C C . THR A 1 87 ? -4.156 -25.25 -12.727 1 98.81 87 THR A C 1
ATOM 643 O O . THR A 1 87 ? -4.613 -24.969 -13.836 1 98.81 87 THR A O 1
ATOM 646 N N . THR A 1 88 ? -4.855 -25.859 -11.828 1 98 88 THR A N 1
ATOM 647 C CA . THR A 1 88 ? -6.254 -26.234 -12.031 1 98 88 THR A CA 1
ATOM 648 C C . THR A 1 88 ? -7.168 -25.031 -11.773 1 98 88 THR A C 1
ATOM 650 O O . THR A 1 88 ? -6.734 -24.031 -11.219 1 98 88 THR A O 1
ATOM 653 N N . VAL A 1 89 ? -8.32 -25.094 -12.258 1 96.19 89 VAL A N 1
ATOM 654 C CA . VAL A 1 89 ? -9.398 -24.188 -11.891 1 96.19 89 VAL A CA 1
ATOM 655 C C . VAL A 1 89 ? -10.539 -24.969 -11.25 1 96.19 89 VAL A C 1
ATOM 657 O O . VAL A 1 89 ? -10.641 -26.188 -11.414 1 96.19 89 VAL A O 1
ATOM 660 N N . THR A 1 90 ? -11.344 -24.297 -10.477 1 97.31 90 THR A N 1
ATOM 661 C CA . THR A 1 90 ? -12.453 -24.953 -9.805 1 97.31 90 THR A CA 1
ATOM 662 C C . THR A 1 90 ? -13.367 -25.641 -10.812 1 97.31 90 THR A C 1
ATOM 664 O O . THR A 1 90 ? -13.797 -25.031 -11.797 1 97.31 90 THR A O 1
ATOM 667 N N . ALA A 1 91 ? -13.688 -26.891 -10.586 1 97.44 91 ALA A N 1
ATOM 668 C CA . ALA A 1 91 ? -14.523 -27.734 -11.422 1 97.44 91 ALA A CA 1
ATOM 669 C C . ALA A 1 91 ? -15.195 -28.828 -10.594 1 97.44 91 ALA A C 1
ATOM 671 O O . ALA A 1 91 ? -14.891 -29 -9.406 1 97.44 91 ALA A O 1
ATOM 672 N N . PRO A 1 92 ? -16.188 -29.547 -11.227 1 97.5 92 PRO A N 1
ATOM 673 C CA . PRO A 1 92 ? -16.734 -30.688 -10.508 1 97.5 92 PRO A CA 1
ATOM 674 C C . PRO A 1 92 ? -15.656 -31.672 -10.039 1 97.5 92 PRO A C 1
ATOM 676 O O . PRO A 1 92 ? -14.648 -31.859 -10.719 1 97.5 92 PRO A O 1
ATOM 679 N N . VAL A 1 93 ? -15.93 -32.312 -8.898 1 98.38 93 VAL A N 1
ATOM 680 C CA . VAL A 1 93 ? -14.945 -33.156 -8.227 1 98.38 93 VAL A CA 1
ATOM 681 C C . VAL A 1 93 ? -14.43 -34.219 -9.195 1 98.38 93 VAL A C 1
ATOM 683 O O . VAL A 1 93 ? -13.219 -34.406 -9.32 1 98.38 93 VAL A O 1
ATOM 686 N N . ASP A 1 94 ? -15.297 -34.844 -9.945 1 98.25 94 ASP A N 1
ATOM 687 C CA . ASP A 1 94 ? -14.906 -35.906 -10.844 1 98.25 94 ASP A CA 1
ATOM 688 C C . ASP A 1 94 ? -13.984 -35.406 -11.953 1 98.25 94 ASP A C 1
ATOM 690 O O . ASP A 1 94 ? -13.016 -36.062 -12.32 1 98.25 94 ASP A O 1
ATOM 694 N N . LYS A 1 95 ? -14.352 -34.281 -12.469 1 97.69 95 LYS A N 1
ATOM 695 C CA . LYS A 1 95 ? -13.523 -33.688 -13.5 1 97.69 95 LYS A CA 1
ATOM 696 C C . LYS A 1 95 ? -12.148 -33.312 -12.953 1 97.69 95 LYS A C 1
ATOM 698 O O . LYS A 1 95 ? -11.133 -33.5 -13.625 1 97.69 95 LYS A O 1
ATOM 703 N N . THR A 1 96 ? -12.148 -32.75 -11.773 1 98.5 96 THR A N 1
ATOM 704 C CA . THR A 1 96 ? -10.891 -32.375 -11.133 1 98.5 96 THR A CA 1
ATOM 705 C C . THR A 1 96 ? -10.008 -33.594 -10.914 1 98.5 96 THR A C 1
ATOM 707 O O . THR A 1 96 ? -8.812 -33.562 -11.219 1 98.5 96 THR A O 1
ATOM 710 N N . LEU A 1 97 ? -10.602 -34.688 -10.453 1 98.75 97 LEU A N 1
ATOM 711 C CA . LEU A 1 97 ? -9.852 -35.906 -10.219 1 98.75 97 LEU A CA 1
ATOM 712 C C . LEU A 1 97 ? -9.242 -36.438 -11.523 1 98.75 97 LEU A C 1
ATOM 714 O O . LEU A 1 97 ? -8.07 -36.812 -11.547 1 98.75 97 LEU A O 1
ATOM 718 N N . ARG A 1 98 ? -9.984 -36.406 -12.57 1 98.5 98 ARG A N 1
ATOM 719 C CA . ARG A 1 98 ? -9.492 -36.875 -13.867 1 98.5 98 ARG A CA 1
ATOM 720 C C . ARG A 1 98 ? -8.344 -36 -14.359 1 98.5 98 ARG A C 1
ATOM 722 O O . ARG A 1 98 ? -7.348 -36.5 -14.875 1 98.5 98 ARG A O 1
ATOM 729 N N . SER A 1 99 ? -8.523 -34.719 -14.242 1 98.44 99 SER A N 1
ATOM 730 C CA . SER A 1 99 ? -7.477 -33.812 -14.664 1 98.44 99 SER A CA 1
ATOM 731 C C . SER A 1 99 ? -6.195 -34 -13.859 1 98.44 99 SER A C 1
ATOM 733 O O . SER A 1 99 ? -5.102 -34.031 -14.43 1 98.44 99 SER A O 1
ATOM 735 N N . LEU A 1 100 ? -6.348 -34.156 -12.531 1 98.81 100 LEU A N 1
ATOM 736 C CA . LEU A 1 100 ? -5.195 -34.344 -11.664 1 98.81 100 LEU A CA 1
ATOM 737 C C . LEU A 1 100 ? -4.441 -35.625 -12.055 1 98.81 100 LEU A C 1
ATOM 739 O O . LEU A 1 100 ? -3.211 -35.625 -12.141 1 98.81 100 LEU A O 1
ATOM 743 N N . GLU A 1 101 ? -5.148 -36.688 -12.32 1 98.75 101 GLU A N 1
ATOM 744 C CA . GLU A 1 101 ? -4.527 -37.938 -12.75 1 98.75 101 GLU A CA 1
ATOM 745 C C . GLU A 1 101 ? -3.799 -37.75 -14.078 1 98.75 101 GLU A C 1
ATOM 747 O O . GLU A 1 101 ? -2.684 -38.25 -14.25 1 98.75 101 GLU A O 1
ATOM 752 N N . GLY A 1 102 ? -4.484 -37.125 -14.992 1 98.5 102 GLY A N 1
ATOM 753 C CA . GLY A 1 102 ? -3.889 -36.875 -16.297 1 98.5 102 GLY A CA 1
ATOM 754 C C . GLY A 1 102 ? -2.613 -36.031 -16.219 1 98.5 102 GLY A C 1
ATOM 755 O O . GLY A 1 102 ? -1.623 -36.375 -16.875 1 98.5 102 GLY A O 1
ATOM 756 N N . ILE A 1 103 ? -2.621 -35 -15.43 1 98.38 103 ILE A N 1
ATOM 757 C CA . ILE A 1 103 ? -1.454 -34.125 -15.266 1 98.38 103 ILE A CA 1
ATOM 758 C C . ILE A 1 103 ? -0.316 -34.906 -14.625 1 98.38 103 ILE A C 1
ATOM 760 O O . ILE A 1 103 ? 0.838 -34.812 -15.047 1 98.38 103 ILE A O 1
ATOM 764 N N . ALA A 1 104 ? -0.651 -35.719 -13.602 1 98.44 104 ALA A N 1
ATOM 765 C CA . ALA A 1 104 ? 0.354 -36.531 -12.945 1 98.44 104 ALA A CA 1
ATOM 766 C C . ALA A 1 104 ? 1.018 -37.469 -13.945 1 98.44 104 ALA A C 1
ATOM 768 O O . ALA A 1 104 ? 2.232 -37.688 -13.906 1 98.44 104 ALA A O 1
ATOM 769 N N . ASN A 1 105 ? 0.22 -38.062 -14.852 1 97.88 105 ASN A N 1
ATOM 770 C CA . ASN A 1 105 ? 0.767 -38.938 -15.898 1 97.88 105 ASN A CA 1
ATOM 771 C C . ASN A 1 105 ? 1.811 -38.188 -16.734 1 97.88 105 ASN A C 1
ATOM 773 O O . ASN A 1 105 ? 2.861 -38.75 -17.062 1 97.88 105 ASN A O 1
ATOM 777 N N . VAL A 1 106 ? 1.499 -37 -17.078 1 96.88 106 VAL A N 1
ATOM 778 C CA . VAL A 1 106 ? 2.396 -36.219 -17.922 1 96.88 106 VAL A CA 1
ATOM 779 C C . VAL A 1 106 ? 3.662 -35.844 -17.141 1 96.88 106 VAL A C 1
ATOM 781 O O . VAL A 1 106 ? 4.773 -35.969 -17.672 1 96.88 106 VAL A O 1
ATOM 784 N N . ILE A 1 107 ? 3.541 -35.438 -15.883 1 97 107 ILE A N 1
ATOM 785 C CA . ILE A 1 107 ? 4.68 -35.094 -15.039 1 97 107 ILE A CA 1
ATOM 786 C C . ILE A 1 107 ? 5.625 -36.281 -14.93 1 97 107 ILE A C 1
ATOM 788 O O . ILE A 1 107 ? 6.844 -36.125 -15.023 1 97 107 ILE A O 1
ATOM 792 N N . GLU A 1 108 ? 5.086 -37.469 -14.875 1 96.88 108 GLU A N 1
ATOM 793 C CA . GLU A 1 108 ? 5.871 -38.656 -14.609 1 96.88 108 GLU A CA 1
ATOM 794 C C . GLU A 1 108 ? 6.418 -39.25 -15.898 1 96.88 108 GLU A C 1
ATOM 796 O O . GLU A 1 108 ? 7.301 -40.125 -15.867 1 96.88 108 GLU A O 1
ATOM 801 N N . SER A 1 109 ? 5.918 -38.938 -17.078 1 90.75 109 SER A N 1
ATOM 802 C CA . SER A 1 109 ? 6.371 -39.5 -18.344 1 90.75 109 SER A CA 1
ATOM 803 C C . SER A 1 109 ? 7.742 -38.969 -18.734 1 90.75 109 SER A C 1
ATOM 805 O O . SER A 1 109 ? 8.461 -39.594 -19.516 1 90.75 109 SER A O 1
ATOM 807 N N . HIS A 1 110 ? 8.367 -38.031 -18.172 1 71.62 110 HIS A N 1
ATOM 808 C CA . HIS A 1 110 ? 9.664 -37.406 -18.359 1 71.62 110 HIS A CA 1
ATOM 809 C C . HIS A 1 110 ? 9.891 -37.031 -19.828 1 71.62 110 HIS A C 1
ATOM 811 O O . HIS A 1 110 ? 11.008 -36.656 -20.219 1 71.62 110 HIS A O 1
ATOM 817 N N . ASP A 1 111 ? 9.07 -37.312 -20.703 1 73.12 111 ASP A N 1
ATOM 818 C CA . ASP A 1 111 ? 9.18 -36.875 -22.094 1 73.12 111 ASP A CA 1
ATOM 819 C C . ASP A 1 111 ? 8.578 -35.5 -22.297 1 73.12 111 ASP A C 1
ATOM 821 O O . ASP A 1 111 ? 7.43 -35.375 -22.734 1 73.12 111 ASP A O 1
ATOM 825 N N . HIS A 1 112 ? 9.477 -34.562 -21.875 1 75.19 112 HIS A N 1
ATOM 826 C CA . HIS A 1 112 ? 8.93 -33.219 -22 1 75.19 112 HIS A CA 1
ATOM 827 C C . HIS A 1 112 ? 9.562 -32.438 -23.156 1 75.19 112 HIS A C 1
ATOM 829 O O . HIS A 1 112 ? 10.781 -32.531 -23.359 1 75.19 112 HIS A O 1
ATOM 835 N N . ASN A 1 113 ? 8.68 -32.062 -24.078 1 85.12 113 ASN A N 1
ATOM 836 C CA . ASN A 1 113 ? 9.07 -31.125 -25.125 1 85.12 113 ASN A CA 1
ATOM 837 C C . ASN A 1 113 ? 8.719 -29.688 -24.75 1 85.12 113 ASN A C 1
ATOM 839 O O . ASN A 1 113 ? 7.539 -29.328 -24.703 1 85.12 113 ASN A O 1
ATOM 843 N N . GLY A 1 114 ? 9.719 -28.906 -24.375 1 95.06 114 GLY A N 1
ATOM 844 C CA . GLY A 1 114 ? 9.477 -27.547 -23.906 1 95.06 114 GLY A CA 1
ATOM 845 C C . GLY A 1 114 ? 9.609 -27.406 -22.391 1 95.06 114 GLY A C 1
ATOM 846 O O . GLY A 1 114 ? 10.477 -28.047 -21.781 1 95.06 114 GLY A O 1
ATOM 847 N N . ALA A 1 115 ? 8.836 -26.547 -21.828 1 97.12 115 ALA A N 1
ATOM 848 C CA . ALA A 1 115 ? 8.883 -26.328 -20.391 1 97.12 115 ALA A CA 1
ATOM 849 C C . ALA A 1 115 ? 8.414 -27.578 -19.641 1 97.12 115 ALA A C 1
ATOM 851 O O . ALA A 1 115 ? 7.477 -28.25 -20.062 1 97.12 115 ALA A O 1
ATOM 852 N N . THR A 1 116 ? 8.992 -27.875 -18.547 1 96.44 116 THR A N 1
ATOM 853 C CA . THR A 1 116 ? 8.68 -29.078 -17.766 1 96.44 116 THR A CA 1
ATOM 854 C C . THR A 1 116 ? 7.645 -28.766 -16.688 1 96.44 116 THR A C 1
ATOM 856 O O . THR A 1 116 ? 7.855 -27.875 -15.859 1 96.44 116 THR A O 1
ATOM 859 N N . PRO A 1 117 ? 6.441 -29.406 -16.75 1 97.44 117 PRO A N 1
ATOM 860 C CA . PRO A 1 117 ? 5.578 -29.344 -15.562 1 97.44 117 PRO A CA 1
ATOM 861 C C . PRO A 1 117 ? 6.156 -30.109 -14.367 1 97.44 117 PRO A C 1
ATOM 863 O O . PRO A 1 117 ? 6.316 -31.328 -14.43 1 97.44 117 PRO A O 1
ATOM 866 N N . ILE A 1 118 ? 6.445 -29.344 -13.312 1 96.31 118 ILE A N 1
ATOM 867 C CA . ILE A 1 118 ? 7.164 -29.984 -12.219 1 96.31 118 ILE A CA 1
ATOM 868 C C . ILE A 1 118 ? 6.191 -30.297 -11.078 1 96.31 118 ILE A C 1
ATOM 870 O O . ILE A 1 118 ? 6.578 -30.906 -10.078 1 96.31 118 ILE A O 1
ATOM 874 N N . GLY A 1 119 ? 4.957 -29.891 -11.172 1 98.25 119 GLY A N 1
ATOM 875 C CA . GLY A 1 119 ? 3.918 -30.109 -10.18 1 98.25 119 GLY A CA 1
ATOM 876 C C . GLY A 1 119 ? 2.604 -29.438 -10.531 1 98.25 119 GLY A C 1
ATOM 877 O O . GLY A 1 119 ? 2.408 -29.016 -11.672 1 98.25 119 GLY A O 1
ATOM 878 N N . ILE A 1 120 ? 1.707 -29.5 -9.562 1 98.94 120 ILE A N 1
ATOM 879 C CA . ILE A 1 120 ? 0.362 -28.969 -9.758 1 98.94 120 ILE A CA 1
ATOM 880 C C . ILE A 1 120 ? 0.084 -27.859 -8.742 1 98.94 120 ILE A C 1
ATOM 882 O O . ILE A 1 120 ? 0.428 -28 -7.566 1 98.94 120 ILE A O 1
ATOM 886 N N . HIS A 1 121 ? -0.4 -26.719 -9.211 1 98.94 121 HIS A N 1
ATOM 887 C CA . HIS A 1 121 ? -1.045 -25.703 -8.391 1 98.94 121 HIS A CA 1
ATOM 888 C C . HIS A 1 121 ? -2.559 -25.891 -8.359 1 98.94 121 HIS A C 1
ATOM 890 O O . HIS A 1 121 ? -3.23 -25.703 -9.375 1 98.94 121 HIS A O 1
ATOM 896 N N . LEU A 1 122 ? -3.068 -26.344 -7.223 1 98.88 122 LEU A N 1
ATOM 897 C CA . LEU A 1 122 ? -4.508 -26.5 -7.051 1 98.88 122 LEU A CA 1
ATOM 898 C C . LEU A 1 122 ? -5.164 -25.172 -6.68 1 98.88 122 LEU A C 1
ATOM 900 O O . LEU A 1 122 ? -5.125 -24.766 -5.52 1 98.88 122 LEU A O 1
ATOM 904 N N . GLU A 1 123 ? -5.719 -24.5 -7.605 1 98.44 123 GLU A N 1
ATOM 905 C CA . GLU A 1 123 ? -6.465 -23.281 -7.332 1 98.44 123 GLU A CA 1
ATOM 906 C C . GLU A 1 123 ? -7.965 -23.547 -7.27 1 98.44 123 GLU A C 1
ATOM 908 O O . GLU A 1 123 ? -8.609 -23.75 -8.297 1 98.44 123 GLU A O 1
ATOM 913 N N . GLY A 1 124 ? -8.57 -23.453 -6.141 1 93.44 124 GLY A N 1
ATOM 914 C CA . GLY A 1 124 ? -9.898 -23.984 -5.887 1 93.44 124 GLY A CA 1
ATOM 915 C C . GLY A 1 124 ? -9.914 -25.484 -5.637 1 93.44 124 GLY A C 1
ATOM 916 O O . GLY A 1 124 ? -8.906 -26.156 -5.824 1 93.44 124 GLY A O 1
ATOM 917 N N . PRO A 1 125 ? -10.945 -25.969 -5.008 1 98.06 125 PRO A N 1
ATOM 918 C CA . PRO A 1 125 ? -12.25 -25.312 -4.906 1 98.06 125 PRO A CA 1
ATOM 919 C C . PRO A 1 125 ? -12.469 -24.625 -3.559 1 98.06 125 PRO A C 1
ATOM 921 O O . PRO A 1 125 ? -13.555 -24.109 -3.293 1 98.06 125 PRO A O 1
ATOM 924 N N . PHE A 1 126 ? -11.445 -24.594 -2.746 1 98.81 126 PHE A N 1
ATOM 925 C CA . PHE A 1 126 ? -11.578 -24.172 -1.356 1 98.81 126 PHE A CA 1
ATOM 926 C C . PHE A 1 126 ? -11.367 -22.656 -1.226 1 98.81 126 PHE A C 1
ATOM 928 O O . PHE A 1 126 ? -10.516 -22.219 -0.462 1 98.81 126 PHE A O 1
ATOM 935 N N . ILE A 1 127 ? -12.148 -21.906 -1.921 1 98.75 127 ILE A N 1
ATOM 936 C CA . ILE A 1 127 ? -12.008 -20.453 -1.987 1 98.75 127 ILE A CA 1
ATOM 937 C C . ILE A 1 127 ? -13.32 -19.797 -1.572 1 98.75 127 ILE A C 1
ATOM 939 O O . ILE A 1 127 ? -14.289 -20.469 -1.238 1 98.75 127 ILE A O 1
ATOM 943 N N . SER A 1 128 ? -13.336 -18.484 -1.474 1 98.62 128 SER A N 1
ATOM 944 C CA . SER A 1 128 ? -14.492 -17.703 -1.021 1 98.62 128 SER A CA 1
ATOM 945 C C . SER A 1 128 ? -15.508 -17.516 -2.145 1 98.62 128 SER A C 1
ATOM 947 O O . SER A 1 128 ? -15.141 -17.172 -3.268 1 98.62 128 SER A O 1
ATOM 949 N N . HIS A 1 129 ? -16.797 -17.719 -1.829 1 97.56 129 HIS A N 1
ATOM 950 C CA . HIS A 1 129 ? -17.859 -17.438 -2.785 1 97.56 129 HIS A CA 1
ATOM 951 C C . HIS A 1 129 ? -17.906 -15.953 -3.121 1 97.56 129 HIS A C 1
ATOM 953 O O . HIS A 1 129 ? -18.266 -15.578 -4.242 1 97.56 129 HIS A O 1
ATOM 959 N N . ILE A 1 130 ? -17.562 -15.117 -2.166 1 96.75 130 ILE A N 1
ATOM 960 C CA . ILE A 1 130 ? -17.656 -13.664 -2.293 1 96.75 130 ILE A CA 1
ATOM 961 C C . ILE A 1 130 ? -16.594 -13.164 -3.268 1 96.75 130 ILE A C 1
ATOM 963 O O . ILE A 1 130 ? -16.828 -12.195 -3.996 1 96.75 130 ILE A O 1
ATOM 967 N N . LYS A 1 131 ? -15.484 -13.789 -3.297 1 97.38 131 LYS A N 1
ATOM 968 C CA . LYS A 1 131 ? -14.352 -13.398 -4.125 1 97.38 131 LYS A CA 1
ATOM 969 C C . LYS A 1 131 ? -13.93 -14.539 -5.047 1 97.38 131 LYS A C 1
ATOM 971 O O . LYS A 1 131 ? -12.742 -14.883 -5.129 1 97.38 131 LYS A O 1
ATOM 976 N N . ARG A 1 132 ? -14.82 -15.062 -5.754 1 94.56 132 ARG A N 1
ATOM 977 C CA . ARG A 1 132 ? -14.625 -16.297 -6.508 1 94.56 132 ARG A CA 1
ATOM 978 C C . ARG A 1 132 ? -13.906 -16.031 -7.824 1 94.56 132 ARG A C 1
ATOM 980 O O . ARG A 1 132 ? -13.367 -16.953 -8.438 1 94.56 132 ARG A O 1
ATOM 987 N N . GLY A 1 133 ? -13.914 -14.758 -8.32 1 91.88 133 GLY A N 1
ATOM 988 C CA . GLY A 1 133 ? -13.422 -14.531 -9.672 1 91.88 133 GLY A CA 1
ATOM 989 C C . GLY A 1 133 ? -14.148 -15.359 -10.719 1 91.88 133 GLY A C 1
ATOM 990 O O . GLY A 1 133 ? -15.383 -15.359 -10.773 1 91.88 133 GLY A O 1
ATOM 991 N N . VAL A 1 134 ? -13.375 -16.031 -11.477 1 91.19 134 VAL A N 1
ATOM 992 C CA . VAL A 1 134 ? -13.945 -16.828 -12.555 1 91.19 134 VAL A CA 1
ATOM 993 C C . VAL A 1 134 ? -13.93 -18.312 -12.18 1 91.19 134 VAL A C 1
ATOM 995 O O . VAL A 1 134 ? -13.438 -19.141 -12.945 1 91.19 134 VAL A O 1
ATOM 998 N N . HIS A 1 135 ? -14.359 -18.609 -11.023 1 95.12 135 HIS A N 1
ATOM 999 C CA . HIS A 1 135 ? -14.594 -19.969 -10.531 1 95.12 135 HIS A CA 1
ATOM 1000 C C . HIS A 1 135 ? -16.078 -20.266 -10.406 1 95.12 135 HIS A C 1
ATOM 1002 O O . HIS A 1 135 ? -16.828 -19.5 -9.789 1 95.12 135 HIS A O 1
ATOM 1008 N N . PRO A 1 136 ? -16.562 -21.297 -11.031 1 94.62 136 PRO A N 1
ATOM 1009 C CA . PRO A 1 136 ? -18 -21.578 -10.984 1 94.62 136 PRO A CA 1
ATOM 1010 C C . PRO A 1 136 ? -18.531 -21.766 -9.562 1 94.62 136 PRO A C 1
ATOM 1012 O O . PRO A 1 136 ? -18.078 -22.656 -8.844 1 94.62 136 PRO A O 1
ATOM 1015 N N . PRO A 1 137 ? -19.5 -21 -9.227 1 95.38 137 PRO A N 1
ATOM 1016 C CA . PRO A 1 137 ? -19.953 -21.016 -7.832 1 95.38 137 PRO A CA 1
ATOM 1017 C C . PRO A 1 137 ? -20.453 -22.391 -7.387 1 95.38 137 PRO A C 1
ATOM 1019 O O . PRO A 1 137 ? -20.266 -22.766 -6.227 1 95.38 137 PRO A O 1
ATOM 1022 N N . ALA A 1 138 ? -21.047 -23.156 -8.281 1 96.25 138 ALA A N 1
ATOM 1023 C CA . ALA A 1 138 ? -21.641 -24.438 -7.934 1 96.25 138 ALA A CA 1
ATOM 1024 C C . ALA A 1 138 ? -20.562 -25.453 -7.555 1 96.25 138 ALA A C 1
ATOM 1026 O O . ALA A 1 138 ? -20.859 -26.453 -6.895 1 96.25 138 ALA A O 1
ATOM 1027 N N . ASP A 1 139 ? -19.359 -25.203 -7.945 1 97.69 139 ASP A N 1
ATOM 1028 C CA . ASP A 1 139 ? -18.297 -26.172 -7.754 1 97.69 139 ASP A CA 1
ATOM 1029 C C . ASP A 1 139 ? -17.344 -25.75 -6.633 1 97.69 139 ASP A C 1
ATOM 1031 O O . ASP A 1 139 ? -16.422 -26.469 -6.285 1 97.69 139 ASP A O 1
ATOM 1035 N N . ILE A 1 140 ? -17.531 -24.516 -6.082 1 98.31 140 ILE A N 1
ATOM 1036 C CA . ILE A 1 140 ? -16.797 -24.094 -4.902 1 98.31 140 ILE A CA 1
ATOM 1037 C C . ILE A 1 140 ? -17.266 -24.891 -3.686 1 98.31 140 ILE A C 1
ATOM 1039 O O . ILE A 1 140 ? -18.469 -25.016 -3.443 1 98.31 140 ILE A O 1
ATOM 1043 N N . LEU A 1 141 ? -16.375 -25.438 -3 1 98.5 141 LEU A N 1
ATOM 1044 C CA . LEU A 1 141 ? -16.703 -26.344 -1.9 1 98.5 141 LEU A CA 1
ATOM 1045 C C . LEU A 1 141 ? -16.031 -25.891 -0.61 1 98.5 141 LEU A C 1
ATOM 1047 O O . LEU A 1 141 ? -14.984 -25.234 -0.647 1 98.5 141 LEU A O 1
ATOM 1051 N N . PRO A 1 142 ? -16.609 -26.25 0.513 1 98.12 142 PRO A N 1
ATOM 1052 C CA . PRO A 1 142 ? -15.906 -25.969 1.772 1 98.12 142 PRO A CA 1
ATOM 1053 C C . PRO A 1 142 ? -14.602 -26.766 1.909 1 98.12 142 PRO A C 1
ATOM 1055 O O . PRO A 1 142 ? -14.516 -27.891 1.438 1 98.12 142 PRO A O 1
ATOM 1058 N N . PRO A 1 143 ? -13.648 -26.188 2.59 1 98.75 143 PRO A N 1
ATOM 1059 C CA . PRO A 1 143 ? -12.406 -26.906 2.852 1 98.75 143 PRO A CA 1
ATOM 1060 C C . PRO A 1 143 ? -12.648 -28.266 3.523 1 98.75 143 PRO A C 1
ATOM 1062 O O . PRO A 1 143 ? -13.438 -28.359 4.465 1 98.75 143 PRO A O 1
ATOM 1065 N N . SER A 1 144 ? -12.055 -29.234 2.986 1 98.62 144 SER A N 1
ATOM 1066 C CA . SER A 1 144 ? -12.203 -30.609 3.457 1 98.62 144 SER A CA 1
ATOM 1067 C C . SER A 1 144 ? -10.875 -31.375 3.365 1 98.62 144 SER A C 1
ATOM 1069 O O . SER A 1 144 ? -10.32 -31.516 2.277 1 98.62 144 SER A O 1
ATOM 1071 N N . ILE A 1 145 ? -10.414 -31.859 4.512 1 98.81 145 ILE A N 1
ATOM 1072 C CA . ILE A 1 145 ? -9.18 -32.656 4.559 1 98.81 145 ILE A CA 1
ATOM 1073 C C . ILE A 1 145 ? -9.344 -33.906 3.727 1 98.81 145 ILE A C 1
ATOM 1075 O O . ILE A 1 145 ? -8.461 -34.281 2.945 1 98.81 145 ILE A O 1
ATOM 1079 N N . GLU A 1 146 ? -10.508 -34.5 3.818 1 98.75 146 GLU A N 1
ATOM 1080 C CA . GLU A 1 146 ? -10.789 -35.75 3.086 1 98.75 146 GLU A CA 1
ATOM 1081 C C . GLU A 1 146 ? -10.73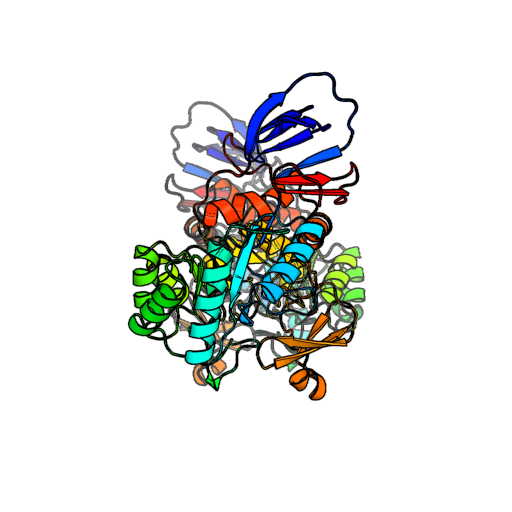4 -35.5 1.578 1 98.75 146 GLU A C 1
ATOM 1083 O O . GLU A 1 146 ? -10.109 -36.281 0.847 1 98.75 146 GLU A O 1
ATOM 1088 N N . LEU A 1 147 ? -11.383 -34.5 1.156 1 98.81 147 LEU A N 1
ATOM 1089 C CA . LEU A 1 147 ? -11.414 -34.219 -0.275 1 98.81 147 LEU A CA 1
ATOM 1090 C C . LEU A 1 147 ? -10.023 -33.844 -0.784 1 98.81 147 LEU A C 1
ATOM 1092 O O . LEU A 1 147 ? -9.617 -34.281 -1.868 1 98.81 147 LEU A O 1
ATOM 1096 N N . PHE A 1 148 ? -9.312 -33.094 -0.02 1 98.88 148 PHE A N 1
ATOM 1097 C CA . PHE A 1 148 ? -7.949 -32.75 -0.407 1 98.88 148 PHE A CA 1
ATOM 1098 C C . PHE A 1 148 ? -7.098 -34 -0.558 1 98.88 148 PHE A C 1
ATOM 1100 O O . PHE A 1 148 ? -6.336 -34.125 -1.519 1 98.88 148 PHE A O 1
ATOM 1107 N N . ASP A 1 149 ? -7.203 -34.875 0.463 1 98.88 149 ASP A N 1
ATOM 1108 C CA . ASP A 1 149 ? -6.426 -36.094 0.406 1 98.88 149 ASP A CA 1
ATOM 1109 C C . ASP A 1 149 ? -6.766 -36.906 -0.844 1 98.88 149 ASP A C 1
ATOM 1111 O O . ASP A 1 149 ? -5.883 -37.5 -1.462 1 98.88 149 ASP A O 1
ATOM 1115 N N . ARG A 1 150 ? -8.031 -36.906 -1.233 1 98.81 150 ARG A N 1
ATOM 1116 C CA . ARG A 1 150 ? -8.453 -37.562 -2.465 1 98.81 150 ARG A CA 1
ATOM 1117 C C . ARG A 1 150 ? -7.809 -36.906 -3.684 1 98.81 150 ARG A C 1
ATOM 1119 O O . ARG A 1 150 ? -7.359 -37.625 -4.602 1 98.81 150 ARG A O 1
ATOM 1126 N N . PHE A 1 151 ? -7.789 -35.562 -3.697 1 98.88 151 PHE A N 1
ATOM 1127 C CA . PHE A 1 151 ? -7.156 -34.844 -4.781 1 98.88 151 PHE A CA 1
ATOM 1128 C C . PHE A 1 151 ? -5.664 -35.156 -4.844 1 98.88 151 PHE A C 1
ATOM 1130 O O . PHE A 1 151 ? -5.121 -35.406 -5.922 1 98.88 151 PHE A O 1
ATOM 1137 N N . GLN A 1 152 ? -4.984 -35.094 -3.684 1 98.88 152 GLN A N 1
ATOM 1138 C CA . GLN A 1 152 ? -3.549 -35.344 -3.627 1 98.88 152 GLN A CA 1
ATOM 1139 C C . GLN A 1 152 ? -3.223 -36.781 -4.059 1 98.88 152 GLN A C 1
ATOM 1141 O O . GLN A 1 152 ? -2.203 -37 -4.711 1 98.88 152 GLN A O 1
ATOM 1146 N N . GLN A 1 153 ? -4.066 -37.719 -3.695 1 98.75 153 GLN A N 1
ATOM 1147 C CA . GLN A 1 153 ? -3.891 -39.094 -4.129 1 98.75 153 GLN A CA 1
ATOM 1148 C C . GLN A 1 153 ? -4.016 -39.219 -5.645 1 98.75 153 GLN A C 1
ATOM 1150 O O . GLN A 1 153 ? -3.18 -39.875 -6.293 1 98.75 153 GLN A O 1
ATOM 1155 N N . ALA A 1 154 ? -5.047 -38.625 -6.203 1 98.81 154 ALA A N 1
ATOM 1156 C CA . ALA A 1 154 ? -5.23 -38.625 -7.652 1 98.81 154 ALA A CA 1
ATOM 1157 C C . ALA A 1 154 ? -4.039 -38 -8.359 1 98.81 154 ALA A C 1
ATOM 1159 O O . ALA A 1 154 ? -3.619 -38.469 -9.422 1 98.81 154 ALA A O 1
ATOM 1160 N N . ALA A 1 155 ? -3.457 -36.969 -7.781 1 98.81 155 ALA A N 1
ATOM 1161 C CA . ALA A 1 155 ? -2.314 -36.25 -8.328 1 98.81 155 ALA A CA 1
ATOM 1162 C C . ALA A 1 155 ? -1.008 -36.969 -8.047 1 98.81 155 ALA A C 1
ATOM 1164 O O . ALA A 1 155 ? 0.058 -36.562 -8.508 1 98.81 155 ALA A O 1
ATOM 1165 N N . ARG A 1 156 ? -1.109 -38.062 -7.234 1 98.62 156 ARG A N 1
ATOM 1166 C CA . ARG A 1 156 ? 0.024 -38.906 -6.855 1 98.62 156 ARG A CA 1
ATOM 1167 C C . ARG A 1 156 ? 1.119 -38.094 -6.191 1 98.62 156 ARG A C 1
ATOM 1169 O O . ARG A 1 156 ? 2.301 -38.25 -6.5 1 98.62 156 ARG A O 1
ATOM 1176 N N . GLY A 1 157 ? 0.709 -37.156 -5.336 1 98.62 157 GLY A N 1
ATOM 1177 C CA . GLY A 1 157 ? 1.625 -36.344 -4.527 1 98.62 157 GLY A CA 1
ATOM 1178 C C . GLY A 1 157 ? 2.164 -35.125 -5.25 1 98.62 157 GLY A C 1
ATOM 1179 O O . GLY A 1 157 ? 3.027 -34.438 -4.73 1 98.62 157 GLY A O 1
ATOM 1180 N N . HIS A 1 158 ? 1.582 -34.781 -6.441 1 98.75 158 HIS A N 1
ATOM 1181 C CA . HIS A 1 158 ? 2.193 -33.75 -7.27 1 98.75 158 HIS A CA 1
ATOM 1182 C C . HIS A 1 158 ? 1.536 -32.375 -7.035 1 98.75 158 HIS A C 1
ATOM 1184 O O . HIS A 1 158 ? 1.921 -31.391 -7.648 1 98.75 158 HIS A O 1
ATOM 1190 N N . ILE A 1 159 ? 0.521 -32.281 -6.133 1 98.88 159 ILE A N 1
ATOM 1191 C CA . ILE A 1 159 ? 0.065 -30.969 -5.723 1 98.88 159 ILE A CA 1
ATOM 1192 C C . ILE A 1 159 ? 1.111 -30.328 -4.82 1 98.88 159 ILE A C 1
ATOM 1194 O O . ILE A 1 159 ? 1.307 -30.75 -3.68 1 98.88 159 ILE A O 1
ATOM 1198 N N . HIS A 1 160 ? 1.757 -29.328 -5.359 1 98.81 160 HIS A N 1
ATOM 1199 C CA . HIS A 1 160 ? 2.824 -28.656 -4.625 1 98.81 160 HIS A CA 1
ATOM 1200 C C . HIS A 1 160 ? 2.35 -27.328 -4.055 1 98.81 160 HIS A C 1
ATOM 1202 O O . HIS A 1 160 ? 2.963 -26.781 -3.133 1 98.81 160 HIS A O 1
ATOM 1208 N N . LEU A 1 161 ? 1.346 -26.75 -4.605 1 98.94 161 LEU A N 1
ATOM 1209 C CA . LEU A 1 161 ? 0.794 -25.453 -4.234 1 98.94 161 LEU A CA 1
ATOM 1210 C C . LEU A 1 161 ? -0.731 -25.484 -4.25 1 98.94 161 LEU A C 1
ATOM 1212 O O . LEU A 1 161 ? -1.335 -26.094 -5.145 1 98.94 161 LEU A O 1
ATOM 1216 N N . MET A 1 162 ? -1.366 -24.906 -3.262 1 98.94 162 MET A N 1
ATOM 1217 C CA . MET A 1 162 ? -2.822 -24.828 -3.203 1 98.94 162 MET A CA 1
ATOM 1218 C C . MET A 1 162 ? -3.281 -23.438 -2.793 1 98.94 162 MET A C 1
ATOM 1220 O O . MET A 1 162 ? -2.799 -22.891 -1.801 1 98.94 162 MET A O 1
ATOM 1224 N N . THR A 1 163 ? -4.129 -22.859 -3.562 1 98.94 163 THR A N 1
ATOM 1225 C CA . THR A 1 163 ? -4.801 -21.625 -3.178 1 98.94 163 THR A CA 1
ATOM 1226 C C . THR A 1 163 ? -6.004 -21.922 -2.281 1 98.94 163 THR A C 1
ATOM 1228 O O . THR A 1 163 ? -6.816 -22.797 -2.59 1 98.94 163 THR A O 1
ATOM 1231 N N . ILE A 1 164 ? -6.129 -21.172 -1.237 1 98.88 164 ILE A N 1
ATOM 1232 C CA . ILE A 1 164 ? -7.199 -21.422 -0.279 1 98.88 164 ILE A CA 1
ATOM 1233 C C . ILE A 1 164 ? -7.602 -20.125 0.406 1 98.88 164 ILE A C 1
ATOM 1235 O O . ILE A 1 164 ? -6.754 -19.266 0.664 1 98.88 164 ILE A O 1
ATOM 1239 N N . ALA A 1 165 ? -8.891 -19.938 0.626 1 98.94 165 ALA A N 1
ATOM 1240 C CA . ALA A 1 165 ? -9.398 -18.812 1.399 1 98.94 165 ALA A CA 1
ATOM 1241 C C . ALA A 1 165 ? -9.414 -19.125 2.891 1 98.94 165 ALA A C 1
ATOM 1243 O O . ALA A 1 165 ? -10.18 -19.984 3.34 1 98.94 165 ALA A O 1
ATOM 1244 N N . PRO A 1 166 ? -8.672 -18.375 3.658 1 98.88 166 PRO A N 1
ATOM 1245 C CA . PRO A 1 166 ? -8.469 -18.781 5.051 1 98.88 166 PRO A CA 1
ATOM 1246 C C . PRO A 1 166 ? -9.703 -18.531 5.918 1 98.88 166 PRO A C 1
ATOM 1248 O O . PRO A 1 166 ? -9.812 -19.094 7.016 1 98.88 166 PRO A O 1
ATOM 1251 N N . GLU A 1 167 ? -10.633 -17.656 5.469 1 98.81 167 GLU A N 1
ATOM 1252 C CA . GLU A 1 167 ? -11.773 -17.297 6.301 1 98.81 167 GLU A CA 1
ATOM 1253 C C . GLU A 1 167 ? -12.859 -18.359 6.242 1 98.81 167 GLU A C 1
ATOM 1255 O O . GLU A 1 167 ? -13.773 -18.375 7.066 1 98.81 167 GLU A O 1
ATOM 1260 N N . VAL A 1 168 ? -12.836 -19.234 5.246 1 98.75 168 VAL A N 1
ATOM 1261 C CA . VAL A 1 168 ? -13.883 -20.234 5.082 1 98.75 168 VAL A CA 1
ATOM 1262 C C . VAL A 1 168 ? -13.742 -21.312 6.164 1 98.75 168 VAL A C 1
ATOM 1264 O O . VAL A 1 168 ? -12.641 -21.797 6.414 1 98.75 168 VAL A O 1
ATOM 1267 N N . PRO A 1 169 ? -14.844 -21.719 6.805 1 98.56 169 PRO A N 1
ATOM 1268 C CA . PRO A 1 169 ? -14.75 -22.719 7.863 1 98.56 169 PRO A CA 1
ATOM 1269 C C . PRO A 1 169 ? -14.031 -23.984 7.41 1 98.56 169 PRO A C 1
ATOM 1271 O O . PRO A 1 169 ? -14.336 -24.531 6.34 1 98.56 169 PRO A O 1
ATOM 1274 N N . GLY A 1 170 ? -13.062 -24.438 8.172 1 98.75 170 GLY A N 1
ATOM 1275 C CA . GLY A 1 170 ? -12.281 -25.625 7.879 1 98.75 170 GLY A CA 1
ATOM 1276 C C . GLY A 1 170 ? -10.953 -25.312 7.215 1 98.75 170 GLY A C 1
ATOM 1277 O O . GLY A 1 170 ? -10.086 -26.188 7.105 1 98.75 170 GLY A O 1
ATOM 1278 N N . ALA A 1 171 ? -10.781 -24.125 6.828 1 98.88 171 ALA A N 1
ATOM 1279 C CA . ALA A 1 171 ? -9.617 -23.734 6.043 1 98.88 171 ALA A CA 1
ATOM 1280 C C . ALA A 1 171 ? -8.336 -23.859 6.867 1 98.88 171 ALA A C 1
ATOM 1282 O O . ALA A 1 171 ? -7.328 -24.391 6.395 1 98.88 171 ALA A O 1
ATOM 1283 N N . VAL A 1 172 ? -8.344 -23.359 8.086 1 98.88 172 VAL A N 1
ATOM 1284 C CA . VAL A 1 172 ? -7.156 -23.344 8.93 1 98.88 172 VAL A CA 1
ATOM 1285 C C . VAL A 1 172 ? -6.668 -24.781 9.164 1 98.88 172 VAL A C 1
ATOM 1287 O O . VAL A 1 172 ? -5.473 -25.062 9.055 1 98.88 172 VAL A O 1
ATOM 1290 N N . ASP A 1 173 ? -7.625 -25.703 9.414 1 98.88 173 ASP A N 1
ATOM 1291 C CA . ASP A 1 173 ? -7.277 -27.094 9.617 1 98.88 173 ASP A CA 1
ATOM 1292 C C . ASP A 1 173 ? -6.699 -27.703 8.344 1 98.88 173 ASP A C 1
ATOM 1294 O O . ASP A 1 173 ? -5.727 -28.469 8.391 1 98.88 173 ASP A O 1
ATOM 1298 N N . LEU A 1 174 ? -7.324 -27.406 7.23 1 98.94 174 LEU A N 1
ATOM 1299 C CA . LEU A 1 174 ? -6.844 -27.938 5.957 1 98.94 174 LEU A CA 1
ATOM 1300 C C . LEU A 1 174 ? -5.457 -27.406 5.629 1 98.94 174 LEU A C 1
ATOM 1302 O O . LEU A 1 174 ? -4.598 -28.141 5.141 1 98.94 174 LEU A O 1
ATOM 1306 N N . ILE A 1 175 ? -5.223 -26.109 5.879 1 98.94 175 ILE A N 1
ATOM 1307 C CA . ILE A 1 175 ? -3.918 -25.5 5.656 1 98.94 175 ILE A CA 1
ATOM 1308 C C . ILE A 1 175 ? -2.85 -26.25 6.453 1 98.94 175 ILE A C 1
ATOM 1310 O O . ILE A 1 175 ? -1.82 -26.641 5.902 1 98.94 175 ILE A O 1
ATOM 1314 N N . ALA A 1 176 ? -3.111 -26.438 7.719 1 98.94 176 ALA A N 1
ATOM 1315 C CA . ALA A 1 176 ? -2.152 -27.125 8.578 1 98.94 176 ALA A CA 1
ATOM 1316 C C . ALA A 1 176 ? -1.877 -28.531 8.07 1 98.94 176 ALA A C 1
ATOM 1318 O O . ALA A 1 176 ? -0.722 -28.969 8.008 1 98.94 176 ALA A O 1
ATOM 1319 N N . HIS A 1 177 ? -2.945 -29.234 7.703 1 98.88 177 HIS A N 1
ATOM 1320 C CA . HIS A 1 177 ? -2.842 -30.609 7.227 1 98.88 177 HIS A CA 1
ATOM 1321 C C . HIS A 1 177 ? -2.002 -30.688 5.953 1 98.88 177 HIS A C 1
ATOM 1323 O O . HIS A 1 177 ? -1.08 -31.5 5.863 1 98.88 177 HIS A O 1
ATOM 1329 N N . ALA A 1 178 ? -2.33 -29.859 4.973 1 98.88 178 ALA A N 1
ATOM 1330 C CA . ALA A 1 178 ? -1.641 -29.875 3.686 1 98.88 178 ALA A CA 1
ATOM 1331 C C . ALA A 1 178 ? -0.189 -29.438 3.836 1 98.88 178 ALA A C 1
ATOM 1333 O O . ALA A 1 178 ? 0.704 -29.969 3.176 1 98.88 178 ALA A O 1
ATOM 1334 N N . ALA A 1 179 ? 0.026 -28.453 4.703 1 98.81 179 ALA A N 1
ATOM 1335 C CA . ALA A 1 179 ? 1.386 -27.969 4.953 1 98.81 179 ALA A CA 1
ATOM 1336 C C . ALA A 1 179 ? 2.266 -29.094 5.496 1 98.81 179 ALA A C 1
ATOM 1338 O O . ALA A 1 179 ? 3.436 -29.219 5.121 1 98.81 179 ALA A O 1
ATOM 1339 N N . LYS A 1 180 ? 1.738 -29.891 6.344 1 98.31 180 LYS A N 1
ATOM 1340 C CA . LYS A 1 180 ? 2.469 -31.016 6.934 1 98.31 180 LYS A CA 1
ATOM 1341 C C . LYS A 1 180 ? 2.883 -32.031 5.863 1 98.31 180 LYS A C 1
ATOM 1343 O O . LYS A 1 180 ? 3.857 -32.75 6.039 1 98.31 180 LYS A O 1
ATOM 1348 N N . GLN A 1 181 ? 2.146 -32.031 4.789 1 97.88 181 GLN A N 1
ATOM 1349 C CA . GLN A 1 181 ? 2.436 -32.969 3.699 1 97.88 181 GLN A CA 1
ATOM 1350 C C . GLN A 1 181 ? 3.404 -32.344 2.695 1 97.88 181 GLN A C 1
ATOM 1352 O O . GLN A 1 181 ? 3.695 -32.938 1.658 1 97.88 181 GLN A O 1
ATOM 1357 N N . GLY A 1 182 ? 3.852 -31.141 2.98 1 97.81 182 GLY A N 1
ATOM 1358 C CA . GLY A 1 182 ? 4.844 -30.516 2.123 1 97.81 182 GLY A CA 1
ATOM 1359 C C . GLY A 1 182 ? 4.23 -29.625 1.057 1 97.81 182 GLY A C 1
ATOM 1360 O O . GLY A 1 182 ? 4.945 -29.078 0.214 1 97.81 182 GLY A O 1
ATOM 1361 N N . VAL A 1 183 ? 2.938 -29.469 1.022 1 98.81 183 VAL A N 1
ATOM 1362 C CA . VAL A 1 183 ? 2.254 -28.594 0.084 1 98.81 183 VAL A CA 1
ATOM 1363 C C . VAL A 1 183 ? 2.398 -27.141 0.539 1 98.81 183 VAL A C 1
ATOM 1365 O O . VAL A 1 183 ? 2.275 -26.844 1.729 1 98.81 183 VAL A O 1
ATOM 1368 N N . ARG A 1 184 ? 2.75 -26.25 -0.352 1 98.81 184 ARG A N 1
ATOM 1369 C CA . ARG A 1 184 ? 2.734 -24.828 -0.048 1 98.81 184 ARG A CA 1
ATOM 1370 C C . ARG A 1 184 ? 1.326 -24.25 -0.172 1 98.81 184 ARG A C 1
ATOM 1372 O O . ARG A 1 184 ? 0.58 -24.625 -1.082 1 98.81 184 ARG A O 1
ATOM 1379 N N . LEU A 1 185 ? 0.979 -23.422 0.769 1 98.94 185 LEU A N 1
ATOM 1380 C CA . LEU A 1 185 ? -0.366 -22.859 0.799 1 98.94 185 LEU A CA 1
ATOM 1381 C C . LEU A 1 185 ? -0.339 -21.375 0.459 1 98.94 185 LEU A C 1
ATOM 1383 O O . LEU A 1 185 ? 0.403 -20.609 1.075 1 98.94 185 LEU A O 1
ATOM 1387 N N . SER A 1 186 ? -1.118 -21.016 -0.504 1 98.94 186 SER A N 1
ATOM 1388 C CA . SER A 1 186 ? -1.262 -19.641 -0.985 1 98.94 186 SER A CA 1
ATOM 1389 C C . SER A 1 186 ? -2.623 -19.078 -0.61 1 98.94 186 SER A C 1
ATOM 1391 O O . SER A 1 186 ? -3.66 -19.625 -0.974 1 98.94 186 SER A O 1
ATOM 1393 N N . LEU A 1 187 ? -2.641 -17.984 0.123 1 98.94 187 LEU A N 1
ATOM 1394 C CA . LEU A 1 187 ? -3.896 -17.344 0.489 1 98.94 187 LEU A CA 1
ATOM 1395 C C . LEU A 1 187 ? -4.445 -16.516 -0.672 1 98.94 187 LEU A C 1
ATOM 1397 O O . LEU A 1 187 ? -3.736 -15.672 -1.227 1 98.94 187 LEU A O 1
ATOM 1401 N N . GLY A 1 188 ? -5.652 -16.812 -1.093 1 98.81 188 GLY A N 1
ATOM 1402 C CA . GLY A 1 188 ? -6.211 -16.078 -2.219 1 98.81 188 GLY A CA 1
ATOM 1403 C C . GLY A 1 188 ? -7.668 -16.406 -2.477 1 98.81 188 GLY A C 1
ATOM 1404 O O . GLY A 1 188 ? -8.242 -17.281 -1.832 1 98.81 188 GLY A O 1
ATOM 1405 N N . HIS A 1 189 ? -8.25 -15.602 -3.457 1 98.69 189 HIS A N 1
ATOM 1406 C CA . HIS A 1 189 ? -9.695 -15.688 -3.662 1 98.69 189 HIS A CA 1
ATOM 1407 C C . HIS A 1 189 ? -10.438 -15.656 -2.332 1 98.69 189 HIS A C 1
ATOM 1409 O O . HIS A 1 189 ? -11.211 -16.562 -2.031 1 98.69 189 HIS A O 1
ATOM 1415 N N . SER A 1 190 ? -10.25 -14.523 -1.652 1 98.81 190 SER A N 1
ATOM 1416 C CA . SER A 1 190 ? -10.578 -14.5 -0.232 1 98.81 190 SER A CA 1
ATOM 1417 C C . SER A 1 190 ? -11.133 -13.133 0.181 1 98.81 190 SER A C 1
ATOM 1419 O O . SER A 1 190 ? -10.648 -12.102 -0.283 1 98.81 190 SER A O 1
ATOM 1421 N N . ASN A 1 191 ? -12.078 -13.188 1.015 1 98.69 191 ASN A N 1
ATOM 1422 C CA . ASN A 1 191 ? -12.633 -12.008 1.666 1 98.69 191 ASN A CA 1
ATOM 1423 C C . ASN A 1 191 ? -12.156 -11.891 3.113 1 98.69 191 ASN A C 1
ATOM 1425 O O . ASN A 1 191 ? -12.828 -11.281 3.943 1 98.69 191 ASN A O 1
ATOM 1429 N N . ALA A 1 192 ? -11.047 -12.422 3.449 1 98.88 192 ALA A N 1
ATOM 1430 C CA . ALA A 1 192 ? -10.57 -12.609 4.816 1 98.88 192 ALA A CA 1
ATOM 1431 C C . ALA A 1 192 ? -10.227 -11.266 5.465 1 98.88 192 ALA A C 1
ATOM 1433 O O . ALA A 1 192 ? -9.695 -10.375 4.805 1 98.88 192 ALA A O 1
ATOM 1434 N N . THR A 1 193 ? -10.586 -11.141 6.754 1 98.56 193 THR A N 1
ATOM 1435 C CA . THR A 1 193 ? -10.07 -10.078 7.605 1 98.56 193 THR A CA 1
ATOM 1436 C C . THR A 1 193 ? -8.586 -10.281 7.898 1 98.56 193 THR A C 1
ATOM 1438 O O . THR A 1 193 ? -8.016 -11.312 7.539 1 98.56 193 THR A O 1
ATOM 1441 N N . SER A 1 194 ? -8.039 -9.281 8.508 1 98.62 194 SER A N 1
ATOM 1442 C CA . SER A 1 194 ? -6.648 -9.398 8.922 1 98.62 194 SER A CA 1
ATOM 1443 C C . SER A 1 194 ? -6.449 -10.586 9.859 1 98.62 194 SER A C 1
ATOM 1445 O O . SER A 1 194 ? -5.516 -11.375 9.688 1 98.62 194 SER A O 1
ATOM 1447 N N . ALA A 1 195 ? -7.32 -10.703 10.82 1 98.69 195 ALA A N 1
ATOM 1448 C CA . ALA A 1 195 ? -7.211 -11.773 11.812 1 98.69 195 ALA A CA 1
ATOM 1449 C C . ALA A 1 195 ? -7.309 -13.141 11.148 1 98.69 195 ALA A C 1
ATOM 1451 O O . ALA A 1 195 ? -6.551 -14.055 11.477 1 98.69 195 ALA A O 1
ATOM 1452 N N . GLU A 1 196 ? -8.234 -13.312 10.211 1 98.88 196 GLU A N 1
ATOM 1453 C CA . GLU A 1 196 ? -8.422 -14.562 9.492 1 98.88 196 GLU A CA 1
ATOM 1454 C C . GLU A 1 196 ? -7.211 -14.875 8.609 1 98.88 196 GLU A C 1
ATOM 1456 O O . GLU A 1 196 ? -6.801 -16.031 8.5 1 98.88 196 GLU A O 1
ATOM 1461 N N . THR A 1 197 ? -6.699 -13.875 7.973 1 98.88 197 THR A N 1
ATOM 1462 C CA . THR A 1 197 ? -5.5 -14.039 7.156 1 98.88 197 THR A CA 1
ATOM 1463 C C . THR A 1 197 ? -4.324 -14.5 8.016 1 98.88 197 THR A C 1
ATOM 1465 O O . THR A 1 197 ? -3.621 -15.445 7.648 1 98.88 197 THR A O 1
ATOM 1468 N N . LYS A 1 198 ? -4.133 -13.859 9.148 1 98.81 198 LYS A N 1
ATOM 1469 C CA . LYS A 1 198 ? -3.049 -14.219 10.055 1 98.81 198 LYS A CA 1
ATOM 1470 C C . LYS A 1 198 ? -3.209 -15.648 10.57 1 98.81 198 LYS A C 1
ATOM 1472 O O . LYS A 1 198 ? -2.219 -16.359 10.773 1 98.81 198 LYS A O 1
ATOM 1477 N N . ALA A 1 199 ? -4.453 -16.031 10.789 1 98.88 199 ALA A N 1
ATOM 1478 C CA . ALA A 1 199 ? -4.703 -17.422 11.195 1 98.88 199 ALA A CA 1
ATOM 1479 C C . ALA A 1 199 ? -4.223 -18.391 10.125 1 98.88 199 ALA A C 1
ATOM 1481 O O . ALA A 1 199 ? -3.656 -19.438 10.445 1 98.88 199 ALA A O 1
ATOM 1482 N N . GLY A 1 200 ? -4.465 -18.094 8.844 1 98.88 200 GLY A N 1
ATOM 1483 C CA . GLY A 1 200 ? -3.963 -18.906 7.758 1 98.88 200 GLY A CA 1
ATOM 1484 C C . GLY A 1 200 ? -2.449 -18.984 7.719 1 98.88 200 GLY A C 1
ATOM 1485 O O . GLY A 1 200 ? -1.881 -20.062 7.52 1 98.88 200 GLY A O 1
ATOM 1486 N N . ILE A 1 201 ? -1.819 -17.844 7.941 1 98.88 201 ILE A N 1
ATOM 1487 C CA . ILE A 1 201 ? -0.362 -17.781 7.957 1 98.88 201 ILE A CA 1
ATOM 1488 C C . ILE A 1 201 ? 0.176 -18.625 9.109 1 98.88 201 ILE A C 1
ATOM 1490 O O . ILE A 1 201 ? 1.092 -19.422 8.914 1 98.88 201 ILE A O 1
ATOM 1494 N N . THR A 1 202 ? -0.42 -18.469 10.266 1 98.81 202 THR A N 1
ATOM 1495 C CA . THR A 1 202 ? -0.005 -19.219 11.445 1 98.81 202 THR A CA 1
ATOM 1496 C C . THR A 1 202 ? -0.157 -20.719 11.219 1 98.81 202 THR A C 1
ATOM 1498 O O . THR A 1 202 ? 0.661 -21.516 11.695 1 98.81 202 THR A O 1
ATOM 1501 N N . ALA A 1 203 ? -1.169 -21.094 10.453 1 98.88 203 ALA A N 1
ATOM 1502 C CA . ALA A 1 203 ? -1.458 -22.5 10.195 1 98.88 203 ALA A CA 1
ATOM 1503 C C . ALA A 1 203 ? -0.446 -23.094 9.227 1 98.88 203 ALA A C 1
ATOM 1505 O O . ALA A 1 203 ? -0.327 -24.312 9.117 1 98.88 203 ALA A O 1
ATOM 1506 N N . GLY A 1 204 ? 0.199 -22.234 8.398 1 98.81 204 GLY A N 1
ATOM 1507 C CA . GLY A 1 204 ? 1.247 -22.797 7.559 1 98.81 204 GLY A CA 1
ATOM 1508 C C . GLY A 1 204 ? 1.29 -22.172 6.176 1 98.81 204 GLY A C 1
ATOM 1509 O O . GLY A 1 204 ? 2.117 -22.547 5.344 1 98.81 204 GLY A O 1
ATOM 1510 N N . ALA A 1 205 ? 0.418 -21.188 5.879 1 98.88 205 ALA A N 1
ATOM 1511 C CA . ALA A 1 205 ? 0.455 -20.531 4.574 1 98.88 205 ALA A CA 1
ATOM 1512 C C . ALA A 1 205 ? 1.749 -19.75 4.387 1 98.88 205 ALA A C 1
ATOM 1514 O O . ALA A 1 205 ? 2.234 -19.109 5.324 1 98.88 205 ALA A O 1
ATOM 1515 N N . THR A 1 206 ? 2.266 -19.719 3.133 1 98.69 206 THR A N 1
ATOM 1516 C CA . THR A 1 206 ? 3.584 -19.125 2.932 1 98.69 206 THR A CA 1
ATOM 1517 C C . THR A 1 206 ? 3.557 -18.125 1.78 1 98.69 206 THR A C 1
ATOM 1519 O O . THR A 1 206 ? 4.559 -17.469 1.503 1 98.69 206 THR A O 1
ATOM 1522 N N . THR A 1 207 ? 2.498 -17.984 1.082 1 98.81 207 THR A N 1
ATOM 1523 C CA . THR A 1 207 ? 2.395 -17.047 -0.04 1 98.81 207 THR A CA 1
ATOM 1524 C C . THR A 1 207 ? 0.95 -16.594 -0.239 1 98.81 207 THR A C 1
ATOM 1526 O O . THR A 1 207 ? 0.047 -17.062 0.461 1 98.81 207 THR A O 1
ATOM 1529 N N . ALA A 1 208 ? 0.737 -15.609 -1.094 1 98.94 208 ALA A N 1
ATOM 1530 C CA . ALA A 1 208 ? -0.587 -15.109 -1.461 1 98.94 208 ALA A CA 1
ATOM 1531 C C . ALA A 1 208 ? -0.774 -15.109 -2.975 1 98.94 208 ALA A C 1
ATOM 1533 O O . ALA A 1 208 ? 0.145 -14.766 -3.721 1 98.94 208 ALA A O 1
ATOM 1534 N N . THR A 1 209 ? -1.951 -15.539 -3.383 1 98.81 209 THR A N 1
ATOM 1535 C CA . THR A 1 209 ? -2.26 -15.742 -4.793 1 98.81 209 THR A CA 1
ATOM 1536 C C . THR A 1 209 ? -2.564 -14.414 -5.48 1 98.81 209 THR A C 1
ATOM 1538 O O . THR A 1 209 ? -3.396 -13.641 -5 1 98.81 209 THR A O 1
ATOM 1541 N N . HIS A 1 210 ? -1.876 -14.102 -6.625 1 98.56 210 HIS A N 1
ATOM 1542 C CA . HIS A 1 210 ? -2.037 -12.93 -7.48 1 98.56 210 HIS A CA 1
ATOM 1543 C C . HIS A 1 210 ? -2.596 -11.75 -6.699 1 98.56 210 HIS A C 1
ATOM 1545 O O . HIS A 1 210 ? -3.699 -11.273 -6.988 1 98.56 210 HIS A O 1
ATOM 1551 N N . THR A 1 211 ? -1.813 -11.18 -5.879 1 98.75 211 THR A N 1
ATOM 1552 C CA . THR A 1 211 ? -2.117 -10.125 -4.918 1 98.75 211 THR A CA 1
ATOM 1553 C C . THR A 1 211 ? -2.988 -9.047 -5.559 1 98.75 211 THR A C 1
ATOM 1555 O O . THR A 1 211 ? -2.754 -8.648 -6.703 1 98.75 211 THR A O 1
ATOM 1558 N N . PHE A 1 212 ? -4.059 -8.516 -4.809 1 98.38 212 PHE A N 1
ATOM 1559 C CA . PHE A 1 212 ? -5.055 -7.504 -5.137 1 98.38 212 PHE A CA 1
ATOM 1560 C C . PHE A 1 212 ? -6.25 -8.133 -5.844 1 98.38 212 PHE A C 1
ATOM 1562 O O . PHE A 1 212 ? -7.391 -7.695 -5.656 1 98.38 212 PHE A O 1
ATOM 1569 N N . ASN A 1 213 ? -6.051 -9.172 -6.688 1 98.06 213 ASN A N 1
ATOM 1570 C CA . ASN A 1 213 ? -7.117 -9.727 -7.516 1 98.06 213 ASN A CA 1
ATOM 1571 C C . ASN A 1 213 ? -7.926 -10.773 -6.758 1 98.06 213 ASN A C 1
ATOM 1573 O O . ASN A 1 213 ? -7.363 -11.695 -6.168 1 98.06 213 ASN A O 1
ATOM 1577 N N . ALA A 1 214 ? -9.281 -10.609 -6.855 1 97.69 214 ALA A N 1
ATOM 1578 C CA . ALA A 1 214 ? -10.211 -11.516 -6.184 1 97.69 214 ALA A CA 1
ATOM 1579 C C . ALA A 1 214 ? -9.938 -11.57 -4.684 1 97.69 214 ALA A C 1
ATOM 1581 O O . ALA A 1 214 ? -9.984 -12.641 -4.078 1 97.69 214 ALA A O 1
ATOM 1582 N N . MET A 1 215 ? -9.633 -10.453 -4.086 1 98.19 215 MET A N 1
ATOM 1583 C CA . MET A 1 215 ? -9.414 -10.266 -2.654 1 98.19 215 MET A CA 1
ATOM 1584 C C . MET A 1 215 ? -10.25 -9.109 -2.121 1 98.19 215 MET A C 1
ATOM 1586 O O . MET A 1 215 ? -10.578 -8.188 -2.863 1 98.19 215 MET A O 1
ATOM 1590 N N . ARG A 1 216 ? -10.523 -9.242 -0.844 1 96.81 216 ARG A N 1
ATOM 1591 C CA . ARG A 1 216 ? -11.133 -8.109 -0.157 1 96.81 216 ARG A CA 1
ATOM 1592 C C . ARG A 1 216 ? -10.312 -6.84 -0.352 1 96.81 216 ARG A C 1
ATOM 1594 O O . ARG A 1 216 ? -9.086 -6.871 -0.284 1 96.81 216 ARG A O 1
ATOM 1601 N N . SER A 1 217 ? -11.078 -5.66 -0.583 1 95.56 217 SER A N 1
ATOM 1602 C CA . SER A 1 217 ? -10.375 -4.398 -0.816 1 95.56 217 SER A CA 1
ATOM 1603 C C . SER A 1 217 ? -9.602 -3.959 0.422 1 95.56 217 SER A C 1
ATOM 1605 O O . SER A 1 217 ? -10.031 -4.203 1.55 1 95.56 217 SER A O 1
ATOM 1607 N N . LEU A 1 218 ? -8.57 -3.293 0.221 1 96.94 218 LEU A N 1
ATOM 1608 C CA . LEU A 1 218 ? -7.758 -2.736 1.299 1 96.94 218 LEU A CA 1
ATOM 1609 C C . LEU A 1 218 ? -8.531 -1.662 2.059 1 96.94 218 LEU A C 1
ATOM 1611 O O . LEU A 1 218 ? -9.172 -0.801 1.448 1 96.94 218 LEU A O 1
ATOM 1615 N N . ASP A 1 219 ? -8.516 -1.743 3.355 1 95.38 219 ASP A N 1
ATOM 1616 C CA . ASP A 1 219 ? -9.117 -0.769 4.258 1 95.38 219 ASP A CA 1
ATOM 1617 C C . ASP A 1 219 ? -8.125 -0.321 5.328 1 95.38 219 ASP A C 1
ATOM 1619 O O . ASP A 1 219 ? -7.438 -1.148 5.926 1 95.38 219 ASP A O 1
ATOM 1623 N N . HIS A 1 220 ? -8.031 0.974 5.559 1 95.06 220 HIS A N 1
ATOM 1624 C CA . HIS A 1 220 ? -6.98 1.509 6.414 1 95.06 220 HIS A CA 1
ATOM 1625 C C . HIS A 1 220 ? -7.262 1.214 7.883 1 95.06 220 HIS A C 1
ATOM 1627 O O . HIS A 1 220 ? -6.371 1.328 8.727 1 95.06 220 HIS A O 1
ATOM 1633 N N . ARG A 1 221 ? -8.469 0.888 8.258 1 95.56 221 ARG A N 1
ATOM 1634 C CA . ARG A 1 221 ? -8.789 0.565 9.641 1 95.56 221 ARG A CA 1
ATOM 1635 C C . ARG A 1 221 ? -8.914 -0.942 9.844 1 95.56 221 ARG A C 1
ATOM 1637 O O . ARG A 1 221 ? -8.758 -1.441 10.961 1 95.56 221 ARG A O 1
ATOM 1644 N N . GLU A 1 222 ? -9.258 -1.658 8.766 1 96.69 222 GLU A N 1
ATOM 1645 C CA . GLU A 1 222 ? -9.266 -3.113 8.641 1 96.69 222 GLU A CA 1
ATOM 1646 C C . GLU A 1 222 ? -8.469 -3.566 7.414 1 96.69 222 GLU A C 1
ATOM 1648 O O . GLU A 1 222 ? -9.047 -3.77 6.344 1 96.69 222 GLU A O 1
ATOM 1653 N N . PRO A 1 223 ? -7.219 -3.838 7.668 1 97.75 223 PRO A N 1
ATOM 1654 C CA . PRO A 1 223 ? -6.289 -4.051 6.555 1 97.75 223 PRO A CA 1
ATOM 1655 C C . PRO A 1 223 ? -6.715 -5.203 5.645 1 97.75 223 PRO A C 1
ATOM 1657 O O . PRO A 1 223 ? -6.426 -5.184 4.445 1 97.75 223 PRO A O 1
ATOM 1660 N N . GLY A 1 224 ? -7.355 -6.297 6.25 1 98.38 224 GLY A N 1
ATOM 1661 C CA . GLY A 1 224 ? -7.758 -7.453 5.469 1 98.38 224 GLY A CA 1
ATOM 1662 C C . GLY A 1 224 ? -6.586 -8.266 4.949 1 98.38 224 GLY A C 1
ATOM 1663 O O . GLY A 1 224 ? -5.473 -8.156 5.473 1 98.38 224 GLY A O 1
ATOM 1664 N N . ILE A 1 225 ? -6.895 -9.07 3.971 1 98.81 225 ILE A N 1
ATOM 1665 C CA . ILE A 1 225 ? -5.895 -9.977 3.418 1 98.81 225 ILE A CA 1
ATOM 1666 C C . ILE A 1 225 ? -4.809 -9.172 2.705 1 98.81 225 ILE A C 1
ATOM 1668 O O . ILE A 1 225 ? -3.617 -9.445 2.873 1 98.81 225 ILE A O 1
ATOM 1672 N N . ILE A 1 226 ? -5.188 -8.148 1.981 1 98.75 226 ILE A N 1
ATOM 1673 C CA . ILE A 1 226 ? -4.215 -7.395 1.201 1 98.75 226 ILE A CA 1
ATOM 1674 C C . ILE A 1 226 ? -3.229 -6.699 2.137 1 98.75 226 ILE A C 1
ATOM 1676 O O . ILE A 1 226 ? -2.014 -6.836 1.979 1 98.75 226 ILE A O 1
ATOM 1680 N N . GLY A 1 227 ? -3.795 -5.922 3.121 1 98.69 227 GLY A N 1
ATOM 1681 C CA . GLY A 1 227 ? -2.922 -5.23 4.059 1 98.69 227 GLY A CA 1
ATOM 1682 C C . GLY A 1 227 ? -2.018 -6.172 4.832 1 98.69 227 GLY A C 1
ATOM 1683 O O . GLY A 1 227 ? -0.842 -5.871 5.051 1 98.69 227 GLY A O 1
ATOM 1684 N N . THR A 1 228 ? -2.555 -7.34 5.223 1 98.75 228 THR A N 1
ATOM 1685 C CA . THR A 1 228 ? -1.786 -8.328 5.977 1 98.75 228 THR A CA 1
ATOM 1686 C C . THR A 1 228 ? -0.666 -8.906 5.117 1 98.75 228 THR A C 1
ATOM 1688 O O . THR A 1 228 ? 0.477 -9.008 5.566 1 98.75 228 THR A O 1
ATOM 1691 N N . VAL A 1 229 ? -0.963 -9.234 3.889 1 98.75 229 VAL A N 1
ATOM 1692 C CA . VAL A 1 229 ? -0.001 -9.82 2.963 1 98.75 229 VAL A CA 1
ATOM 1693 C C . VAL A 1 229 ? 1.133 -8.836 2.697 1 98.75 229 VAL A C 1
ATOM 1695 O O . VAL A 1 229 ? 2.311 -9.195 2.773 1 98.75 229 VAL A O 1
ATOM 1698 N N . LEU A 1 230 ? 0.81 -7.621 2.406 1 98.62 230 LEU A N 1
ATOM 1699 C CA . LEU A 1 230 ? 1.806 -6.613 2.062 1 98.62 230 LEU A CA 1
ATOM 1700 C C . LEU A 1 230 ? 2.678 -6.277 3.27 1 98.62 230 LEU A C 1
ATOM 1702 O O . LEU A 1 230 ? 3.859 -5.961 3.117 1 98.62 230 LEU A O 1
ATOM 1706 N N . ASP A 1 231 ? 2.086 -6.352 4.418 1 98.25 231 ASP A N 1
ATOM 1707 C CA . ASP A 1 231 ? 2.775 -5.969 5.645 1 98.25 231 ASP A CA 1
ATOM 1708 C C . ASP A 1 231 ? 3.689 -7.09 6.137 1 98.25 231 ASP A C 1
ATOM 1710 O O . ASP A 1 231 ? 4.688 -6.832 6.812 1 98.25 231 ASP A O 1
ATOM 1714 N N . ASP A 1 232 ? 3.383 -8.344 5.891 1 98.12 232 ASP A N 1
ATOM 1715 C CA . ASP A 1 232 ? 4.137 -9.492 6.387 1 98.12 232 ASP A CA 1
ATOM 1716 C C . ASP A 1 232 ? 5.434 -9.68 5.605 1 98.12 232 ASP A C 1
ATOM 1718 O O . ASP A 1 232 ? 5.406 -10.039 4.426 1 98.12 232 ASP A O 1
ATOM 1722 N N . ASP A 1 233 ? 6.539 -9.578 6.23 1 96.44 233 ASP A N 1
ATOM 1723 C CA . ASP A 1 233 ? 7.84 -9.586 5.57 1 96.44 233 ASP A CA 1
ATOM 1724 C C . ASP A 1 233 ? 8.266 -11.008 5.211 1 96.44 233 ASP A C 1
ATOM 1726 O O . ASP A 1 233 ? 9.203 -11.203 4.43 1 96.44 233 ASP A O 1
ATOM 1730 N N . GLN A 1 234 ? 7.59 -11.953 5.758 1 97.06 234 GLN A N 1
ATOM 1731 C CA . GLN A 1 234 ? 8.016 -13.328 5.547 1 97.06 234 GLN A CA 1
ATOM 1732 C C . GLN A 1 234 ? 7.164 -14.008 4.473 1 97.06 234 GLN A C 1
ATOM 1734 O O . GLN A 1 234 ? 7.57 -15.023 3.904 1 97.06 234 GLN A O 1
ATOM 1739 N N . LEU A 1 235 ? 6.008 -13.523 4.27 1 98.69 235 LEU A N 1
ATOM 1740 C CA . LEU A 1 235 ? 5.086 -14.109 3.307 1 98.69 235 LEU A CA 1
ATOM 1741 C C . LEU A 1 235 ? 5.461 -13.711 1.883 1 98.69 235 LEU A C 1
ATOM 1743 O O . LEU A 1 235 ? 5.777 -12.547 1.622 1 98.69 235 LEU A O 1
ATOM 1747 N N . PHE A 1 236 ? 5.559 -14.656 0.959 1 98.88 236 PHE A N 1
ATOM 1748 C CA . PHE A 1 236 ? 5.672 -14.328 -0.457 1 98.88 236 PHE A CA 1
ATOM 1749 C C . PHE A 1 236 ? 4.359 -13.766 -0.989 1 98.88 236 PHE A C 1
ATOM 1751 O O . PHE A 1 236 ? 3.311 -13.922 -0.359 1 98.88 236 PHE A O 1
ATOM 1758 N N . ALA A 1 237 ? 4.391 -13.094 -2.105 1 98.94 237 ALA A N 1
ATOM 1759 C CA . ALA A 1 237 ? 3.188 -12.562 -2.736 1 98.94 237 ALA A CA 1
ATOM 1760 C C . ALA A 1 237 ? 3.311 -12.578 -4.258 1 98.94 237 ALA A C 1
ATOM 1762 O O . ALA A 1 237 ? 4.242 -11.992 -4.816 1 98.94 237 ALA A O 1
ATOM 1763 N N . GLU A 1 238 ? 2.35 -13.18 -4.883 1 98.94 238 GLU A N 1
ATOM 1764 C CA . GLU A 1 238 ? 2.287 -13.273 -6.34 1 98.94 238 GLU A CA 1
ATOM 1765 C C . GLU A 1 238 ? 1.666 -12.016 -6.945 1 98.94 238 GLU A C 1
ATOM 1767 O O . GLU A 1 238 ? 0.75 -11.43 -6.363 1 98.94 238 GLU A O 1
ATOM 1772 N N . LEU A 1 239 ? 2.137 -11.695 -8.133 1 98.94 239 LEU A N 1
ATOM 1773 C CA . LEU A 1 239 ? 1.494 -10.602 -8.852 1 98.94 239 LEU A CA 1
ATOM 1774 C C . LEU A 1 239 ? 1.501 -10.852 -10.352 1 98.94 239 LEU A C 1
ATOM 1776 O O . LEU A 1 239 ? 2.51 -11.297 -10.906 1 98.94 239 LEU A O 1
ATOM 1780 N N . ILE A 1 240 ? 0.382 -10.594 -10.992 1 98.88 240 ILE A N 1
ATOM 1781 C CA . ILE A 1 240 ? 0.256 -10.57 -12.445 1 98.88 240 ILE A CA 1
ATOM 1782 C C . ILE A 1 240 ? 0.681 -9.195 -12.969 1 98.88 240 ILE A C 1
ATOM 1784 O O . ILE A 1 240 ? -0.065 -8.219 -12.852 1 98.88 240 ILE A O 1
ATOM 1788 N N . CYS A 1 241 ? 1.812 -9.148 -13.602 1 98.81 241 CYS A N 1
ATOM 1789 C CA . CYS A 1 241 ? 2.396 -7.863 -13.961 1 98.81 241 CYS A CA 1
ATOM 1790 C C . CYS A 1 241 ? 2.156 -7.547 -15.43 1 98.81 241 CYS A C 1
ATOM 1792 O O . CYS A 1 241 ? 3.105 -7.453 -16.219 1 98.81 241 CYS A O 1
ATOM 1794 N N . ASP A 1 242 ? 0.906 -7.309 -15.828 1 98.56 242 ASP A N 1
ATOM 1795 C CA . ASP A 1 242 ? 0.575 -7.016 -17.219 1 98.56 242 ASP A CA 1
ATOM 1796 C C . ASP A 1 242 ? 0.109 -5.574 -17.391 1 98.56 242 ASP A C 1
ATOM 1798 O O . ASP A 1 242 ? -0.171 -5.129 -18.5 1 98.56 242 ASP A O 1
ATOM 1802 N N . GLY A 1 243 ? 0.02 -4.766 -16.281 1 98 243 GLY A N 1
ATOM 1803 C CA . GLY A 1 243 ? -0.47 -3.396 -16.328 1 98 243 GLY A CA 1
ATOM 1804 C C . GLY A 1 243 ? -1.977 -3.309 -16.484 1 98 243 GLY A C 1
ATOM 1805 O O . GLY A 1 243 ? -2.535 -2.213 -16.562 1 98 243 GLY A O 1
ATOM 1806 N N . ILE A 1 244 ? -2.652 -4.422 -16.562 1 97.44 244 ILE A N 1
ATOM 1807 C CA . ILE A 1 244 ? -4.098 -4.531 -16.719 1 97.44 244 ILE A CA 1
ATOM 1808 C C . ILE A 1 244 ? -4.727 -4.992 -15.414 1 97.44 244 ILE A C 1
ATOM 1810 O O . ILE A 1 244 ? -5.621 -4.328 -14.875 1 97.44 244 ILE A O 1
ATOM 1814 N N . HIS A 1 245 ? -4.223 -6.102 -14.852 1 98.19 245 HIS A N 1
ATOM 1815 C CA . HIS A 1 245 ? -4.711 -6.629 -13.578 1 98.19 245 HIS A CA 1
ATOM 1816 C C . HIS A 1 245 ? -4.348 -5.703 -12.422 1 98.19 245 HIS A C 1
ATOM 1818 O O . HIS A 1 245 ? -5.086 -5.613 -11.445 1 98.19 245 HIS A O 1
ATOM 1824 N N . VAL A 1 246 ? -3.229 -5.121 -12.508 1 98.56 246 VAL A N 1
ATOM 1825 C CA . VAL A 1 246 ? -2.699 -4.219 -11.492 1 98.56 246 VAL A CA 1
ATOM 1826 C C . VAL A 1 246 ? -2.021 -3.025 -12.156 1 98.56 246 VAL A C 1
ATOM 1828 O O . VAL A 1 246 ? -1.155 -3.195 -13.016 1 98.56 246 VAL A O 1
ATOM 1831 N N . ALA A 1 247 ? -2.398 -1.82 -11.75 1 98.5 247 ALA A N 1
ATOM 1832 C CA . ALA A 1 247 ? -1.814 -0.601 -12.297 1 98.5 247 ALA A CA 1
ATOM 1833 C C . ALA A 1 247 ? -0.345 -0.47 -11.906 1 98.5 247 ALA A C 1
ATOM 1835 O O . ALA A 1 247 ? 0.061 -0.93 -10.836 1 98.5 247 ALA A O 1
ATOM 1836 N N . PRO A 1 248 ? 0.495 0.179 -12.758 1 98.44 248 PRO A N 1
ATOM 1837 C CA . PRO A 1 248 ? 1.932 0.311 -12.508 1 98.44 248 PRO A CA 1
ATOM 1838 C C . PRO A 1 248 ? 2.238 0.899 -11.133 1 98.44 248 PRO A C 1
ATOM 1840 O O . PRO A 1 248 ? 3.186 0.47 -10.469 1 98.44 248 PRO A O 1
ATOM 1843 N N . GLU A 1 249 ? 1.445 1.891 -10.641 1 98 249 GLU A N 1
ATOM 1844 C CA . GLU A 1 249 ? 1.651 2.492 -9.328 1 98 249 GLU A CA 1
ATOM 1845 C C . GLU A 1 249 ? 1.559 1.444 -8.219 1 98 249 GLU A C 1
ATOM 1847 O O . GLU A 1 249 ? 2.352 1.459 -7.277 1 98 249 GLU A O 1
ATOM 1852 N N . LEU A 1 250 ? 0.6 0.534 -8.406 1 98.56 250 LEU A N 1
ATOM 1853 C CA . LEU A 1 250 ? 0.399 -0.484 -7.379 1 98.56 250 LEU A CA 1
ATOM 1854 C C . LEU A 1 250 ? 1.442 -1.59 -7.5 1 98.56 250 LEU A C 1
ATOM 1856 O O . LEU A 1 250 ? 1.797 -2.225 -6.504 1 98.56 250 LEU A O 1
ATOM 1860 N N . VAL A 1 251 ? 1.958 -1.821 -8.719 1 98.81 251 VAL A N 1
ATOM 1861 C CA . VAL A 1 251 ? 3.09 -2.73 -8.875 1 98.81 251 VAL A CA 1
ATOM 1862 C C . VAL A 1 251 ? 4.285 -2.207 -8.078 1 98.81 251 VAL A C 1
ATOM 1864 O O . VAL A 1 251 ? 4.938 -2.961 -7.352 1 98.81 251 VAL A O 1
ATOM 1867 N N . ARG A 1 252 ? 4.574 -0.889 -8.219 1 98.38 252 ARG A N 1
ATOM 1868 C CA . ARG A 1 252 ? 5.68 -0.274 -7.496 1 98.38 252 ARG A CA 1
ATOM 1869 C C . ARG A 1 252 ? 5.469 -0.369 -5.988 1 98.38 252 ARG A C 1
ATOM 1871 O O . ARG A 1 252 ? 6.395 -0.695 -5.242 1 98.38 252 ARG A O 1
ATOM 1878 N N . LEU A 1 253 ? 4.227 -0.118 -5.551 1 98 253 LEU A N 1
ATOM 1879 C CA . LEU A 1 253 ? 3.92 -0.19 -4.125 1 98 253 LEU A CA 1
ATOM 1880 C C . LEU A 1 253 ? 4.07 -1.616 -3.607 1 98 253 LEU A C 1
ATOM 1882 O O . LEU A 1 253 ? 4.633 -1.834 -2.533 1 98 253 LEU A O 1
ATOM 1886 N N . TRP A 1 254 ? 3.555 -2.596 -4.367 1 98.5 254 TRP A N 1
ATOM 1887 C CA . TRP A 1 254 ? 3.68 -4.016 -4.051 1 98.5 254 TRP A CA 1
ATOM 1888 C C . TRP A 1 254 ? 5.145 -4.41 -3.895 1 98.5 254 TRP A C 1
ATOM 1890 O O . TRP A 1 254 ? 5.516 -5.07 -2.92 1 98.5 254 TRP A O 1
ATOM 1900 N N . LEU A 1 255 ? 5.953 -3.988 -4.789 1 98.5 255 LEU A N 1
ATOM 1901 C 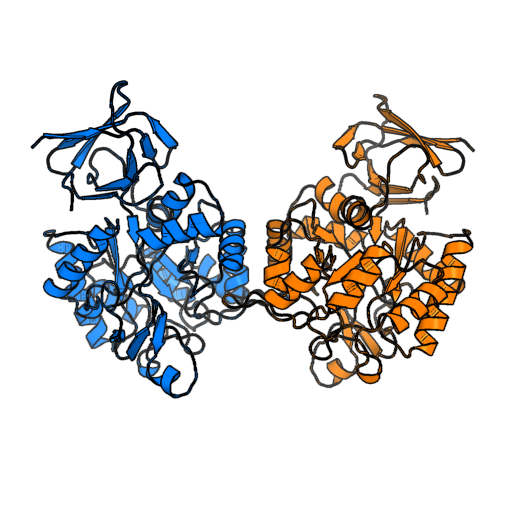CA . LEU A 1 255 ? 7.371 -4.34 -4.766 1 98.5 255 LEU A CA 1
ATOM 1902 C C . LEU A 1 255 ? 8.078 -3.686 -3.582 1 98.5 255 LEU A C 1
ATOM 1904 O O . LEU A 1 255 ? 8.891 -4.32 -2.912 1 98.5 255 LEU A O 1
ATOM 1908 N N . LYS A 1 256 ? 7.746 -2.453 -3.338 1 96.5 256 LYS A N 1
ATOM 1909 C CA . LYS A 1 256 ? 8.32 -1.766 -2.184 1 96.5 256 LYS A CA 1
ATOM 1910 C C . LYS A 1 256 ? 7.941 -2.467 -0.882 1 96.5 256 LYS A C 1
ATOM 1912 O O . LYS A 1 256 ? 8.766 -2.594 0.024 1 96.5 256 LYS A O 1
ATOM 1917 N N . ALA A 1 257 ? 6.738 -2.881 -0.785 1 97.44 257 ALA A N 1
ATOM 1918 C CA . ALA A 1 257 ? 6.227 -3.518 0.426 1 97.44 257 ALA A CA 1
ATOM 1919 C C . ALA A 1 257 ? 6.859 -4.891 0.634 1 97.44 257 ALA A C 1
ATOM 1921 O O . ALA A 1 257 ? 7.305 -5.215 1.738 1 97.44 257 ALA A O 1
ATOM 1922 N N . LYS A 1 258 ? 6.949 -5.68 -0.4 1 97.94 258 LYS A N 1
ATOM 1923 C CA . LYS A 1 258 ? 7.355 -7.078 -0.269 1 97.94 258 LYS A CA 1
ATOM 1924 C C . LYS A 1 258 ? 8.875 -7.215 -0.334 1 97.94 258 LYS A C 1
ATOM 1926 O O . LYS A 1 258 ? 9.445 -8.125 0.266 1 97.94 258 LYS A O 1
ATOM 1931 N N . GLY A 1 259 ? 9.477 -6.328 -1.156 1 96.38 259 GLY A N 1
ATOM 1932 C CA . GLY A 1 259 ? 10.906 -6.43 -1.371 1 96.38 259 GLY A CA 1
ATOM 1933 C C . GLY A 1 259 ? 11.281 -7.441 -2.436 1 96.38 259 GLY A C 1
ATOM 1934 O O . GLY A 1 259 ? 10.445 -8.227 -2.875 1 96.38 259 GLY A O 1
ATOM 1935 N N . ALA A 1 260 ? 12.492 -7.5 -2.779 1 96.12 260 ALA A N 1
ATOM 1936 C CA . ALA A 1 260 ? 13.039 -8.25 -3.91 1 96.12 260 ALA A CA 1
ATOM 1937 C C . ALA A 1 260 ? 13.07 -9.742 -3.613 1 96.12 260 ALA A C 1
ATOM 1939 O O . ALA A 1 260 ? 13.164 -10.562 -4.531 1 96.12 260 ALA A O 1
ATOM 1940 N N . GLU A 1 261 ? 12.969 -10.141 -2.373 1 96.81 261 GLU A N 1
ATOM 1941 C CA . GLU A 1 261 ? 13.18 -11.539 -2.021 1 96.81 261 GLU A CA 1
ATOM 1942 C C . GLU A 1 261 ? 11.852 -12.266 -1.824 1 96.81 261 GLU A C 1
ATOM 1944 O O . GLU A 1 261 ? 11.82 -13.492 -1.76 1 96.81 261 GLU A O 1
ATOM 1949 N N . LYS A 1 262 ? 10.734 -11.453 -1.727 1 98.62 262 LYS A N 1
ATOM 1950 C CA . LYS A 1 262 ? 9.469 -12.102 -1.393 1 98.62 262 LYS A CA 1
ATOM 1951 C C . LYS A 1 262 ? 8.43 -11.859 -2.482 1 98.62 262 LYS A C 1
ATOM 1953 O O . LYS A 1 262 ? 7.344 -12.445 -2.451 1 98.62 262 LYS A O 1
ATOM 1958 N N . ALA A 1 263 ? 8.734 -11.055 -3.465 1 98.75 263 ALA A N 1
ATOM 1959 C CA . ALA A 1 263 ? 7.84 -10.781 -4.586 1 98.75 263 ALA A CA 1
ATOM 1960 C C . ALA A 1 263 ? 7.977 -11.852 -5.668 1 98.75 263 ALA A C 1
ATOM 1962 O O . ALA A 1 263 ? 9.094 -12.234 -6.027 1 98.75 263 ALA A O 1
ATOM 1963 N N . ILE A 1 264 ? 6.84 -12.328 -6.219 1 98.88 264 ILE A N 1
ATOM 1964 C CA . ILE A 1 264 ? 6.852 -13.375 -7.23 1 98.88 264 ILE A CA 1
ATOM 1965 C C . ILE A 1 264 ? 5.984 -12.961 -8.414 1 98.88 264 ILE A C 1
ATOM 1967 O O . ILE A 1 264 ? 4.844 -12.523 -8.234 1 98.88 264 ILE A O 1
ATOM 1971 N N . LEU A 1 265 ? 6.527 -13.078 -9.633 1 98.94 265 LEU A N 1
ATOM 1972 C CA . LEU A 1 265 ? 5.746 -12.859 -10.844 1 98.94 265 LEU A CA 1
ATOM 1973 C C . LEU A 1 265 ? 5.07 -14.148 -11.289 1 98.94 265 LEU A C 1
ATOM 1975 O O . LEU A 1 265 ? 5.68 -15.219 -11.25 1 98.94 265 LEU A O 1
ATOM 1979 N N . VAL A 1 266 ? 3.812 -14.039 -11.633 1 98.94 266 VAL A N 1
ATOM 1980 C CA . VAL A 1 266 ? 3.055 -15.133 -12.234 1 98.94 266 VAL A CA 1
ATOM 1981 C C . VAL A 1 266 ? 2.312 -14.633 -13.469 1 98.94 266 VAL A C 1
ATOM 1983 O O . VAL A 1 266 ? 2.104 -13.43 -13.633 1 98.94 266 VAL A O 1
ATOM 1986 N N . THR A 1 267 ? 1.972 -15.555 -14.312 1 98.88 267 THR A N 1
ATOM 1987 C CA . THR A 1 267 ? 1.29 -15.109 -15.523 1 98.88 267 THR A CA 1
ATOM 1988 C C . THR A 1 267 ? -0.224 -15.203 -15.359 1 98.88 267 THR A C 1
ATOM 1990 O O . THR A 1 267 ? -0.962 -14.359 -15.867 1 98.88 267 THR A O 1
ATOM 1993 N N . ASP A 1 268 ? -0.623 -16.234 -14.609 1 98.69 268 ASP A N 1
ATOM 1994 C CA . ASP A 1 268 ? -2.047 -16.547 -14.57 1 98.69 268 ASP A CA 1
ATOM 1995 C C . ASP A 1 268 ? -2.621 -16.656 -15.984 1 98.69 268 ASP A C 1
ATOM 1997 O O . ASP A 1 268 ? -3.756 -16.25 -16.234 1 98.69 268 ASP A O 1
ATOM 2001 N N . SER A 1 269 ? -1.826 -17.188 -16.891 1 98.56 269 SER A N 1
ATOM 2002 C CA . SER A 1 269 ? -2.197 -17.312 -18.297 1 98.56 269 SER A CA 1
ATOM 2003 C C . SER A 1 269 ? -3.301 -18.344 -18.484 1 98.56 269 SER A C 1
ATOM 2005 O O . SER A 1 269 ? -3.424 -19.281 -17.703 1 98.56 269 SER A O 1
ATOM 2007 N N . MET A 1 270 ? -4.059 -18.094 -19.516 1 97.75 270 MET A N 1
ATOM 2008 C CA . MET A 1 270 ? -5.102 -19.047 -19.875 1 97.75 270 MET A CA 1
ATOM 2009 C C . MET A 1 270 ? -4.996 -19.453 -21.344 1 97.75 270 MET A C 1
ATOM 2011 O O . MET A 1 270 ? -4.008 -19.125 -22 1 97.75 270 MET A O 1
ATOM 2015 N N . SER A 1 271 ? -5.906 -20.297 -21.75 1 97.44 271 SER A N 1
ATOM 2016 C CA . SER A 1 271 ? -5.812 -21.047 -23 1 97.44 271 SER A CA 1
ATOM 2017 C C . SER A 1 271 ? -5.57 -20.125 -24.188 1 97.44 271 SER A C 1
ATOM 2019 O O . SER A 1 271 ? -4.91 -20.5 -25.156 1 97.44 271 SER A O 1
ATOM 2021 N N . ALA A 1 272 ? -5.969 -18.844 -24.062 1 97.62 272 ALA A N 1
ATOM 2022 C CA . ALA A 1 272 ? -5.883 -17.906 -25.188 1 97.62 272 ALA A CA 1
ATOM 2023 C C . ALA A 1 272 ? -4.469 -17.344 -25.328 1 97.62 272 ALA A C 1
ATOM 2025 O O . ALA A 1 272 ? -4.145 -16.703 -26.312 1 97.62 272 ALA A O 1
ATOM 2026 N N . THR A 1 273 ? -3.619 -17.547 -24.391 1 98.38 273 THR A N 1
ATOM 2027 C CA . THR A 1 273 ? -2.256 -17.031 -24.453 1 98.38 273 THR A CA 1
ATOM 2028 C C . THR A 1 273 ? -1.526 -17.578 -25.672 1 98.38 273 THR A C 1
ATOM 2030 O O . THR A 1 273 ? -1.494 -18.797 -25.891 1 98.38 273 THR A O 1
ATOM 2033 N N . GLY A 1 274 ? -0.915 -16.688 -26.438 1 97.56 274 GLY A N 1
ATOM 2034 C CA . GLY A 1 274 ? -0.243 -17.078 -27.656 1 97.56 274 GLY A CA 1
ATOM 2035 C C . GLY A 1 274 ? -1.185 -17.188 -28.844 1 97.56 274 GLY A C 1
ATOM 2036 O O . GLY A 1 274 ? -0.765 -17.547 -29.953 1 97.56 274 GLY A O 1
ATOM 2037 N N . MET A 1 275 ? -2.453 -16.922 -28.625 1 97.5 275 MET A N 1
ATOM 2038 C CA . MET A 1 275 ? -3.473 -17.016 -29.672 1 97.5 275 MET A CA 1
ATOM 2039 C C . MET A 1 275 ? -3.934 -15.641 -30.109 1 97.5 275 MET A C 1
ATOM 2041 O O . MET A 1 275 ? -3.768 -14.664 -29.391 1 97.5 275 MET A O 1
ATOM 2045 N N . PRO A 1 276 ? -4.434 -15.508 -31.344 1 96.62 276 PRO A N 1
ATOM 2046 C CA . PRO A 1 276 ? -5.012 -14.227 -31.75 1 96.62 276 PRO A CA 1
ATOM 2047 C C . PRO A 1 276 ? -6.242 -13.844 -30.922 1 96.62 276 PRO A C 1
ATOM 2049 O O . PRO A 1 276 ? -6.809 -14.688 -30.234 1 96.62 276 PRO A O 1
ATOM 2052 N N . ASP A 1 277 ? -6.605 -12.555 -31 1 96.94 277 ASP A N 1
ATOM 2053 C CA . ASP A 1 277 ? -7.852 -12.109 -30.391 1 96.94 277 ASP A CA 1
ATOM 2054 C C . ASP A 1 277 ? -9.023 -12.977 -30.844 1 96.94 277 ASP A C 1
ATOM 2056 O O . ASP A 1 277 ? -9.047 -13.453 -31.969 1 96.94 277 ASP A O 1
ATOM 2060 N N . GLY A 1 278 ? -9.969 -13.234 -29.922 1 96.38 278 GLY A N 1
ATOM 2061 C CA . GLY A 1 278 ? -11.102 -14.086 -30.234 1 96.38 278 GLY A CA 1
ATOM 2062 C C . GLY A 1 278 ? -11.781 -14.641 -29 1 96.38 278 GLY A C 1
ATOM 2063 O O . GLY A 1 278 ? -11.68 -14.07 -27.906 1 96.38 278 GLY A O 1
ATOM 2064 N N . ASP A 1 279 ? -12.555 -15.648 -29.188 1 95.94 279 ASP A N 1
ATOM 2065 C CA . ASP A 1 279 ? -13.305 -16.281 -28.109 1 95.94 279 ASP A CA 1
ATOM 2066 C C . ASP A 1 279 ? -12.641 -17.594 -27.672 1 95.94 279 ASP A C 1
ATOM 2068 O O . ASP A 1 279 ? -12.211 -18.391 -28.516 1 95.94 279 ASP A O 1
ATOM 2072 N N . TYR A 1 280 ? -12.539 -17.703 -26.375 1 95.69 280 TYR A N 1
ATOM 2073 C CA . TYR A 1 280 ? -11.883 -18.875 -25.781 1 95.69 280 TYR A CA 1
ATOM 2074 C C . TYR A 1 280 ? -12.609 -19.328 -24.516 1 95.69 280 TYR A C 1
ATOM 2076 O O . TYR A 1 280 ? -13.719 -18.859 -24.234 1 95.69 280 TYR A O 1
ATOM 2084 N N . MET A 1 281 ? -12.039 -20.328 -23.891 1 90.69 281 MET A N 1
ATOM 2085 C CA . MET A 1 281 ? -12.633 -20.844 -22.656 1 90.69 281 MET A CA 1
ATOM 2086 C C . MET A 1 281 ? -11.617 -20.812 -21.516 1 90.69 281 MET A C 1
ATOM 2088 O O . MET A 1 281 ? -10.422 -20.984 -21.734 1 90.69 281 MET A O 1
ATOM 2092 N N . LEU A 1 282 ? -12.047 -20.531 -20.359 1 89.56 282 LEU A N 1
ATOM 2093 C CA . LEU A 1 282 ? -11.391 -20.828 -19.094 1 89.56 282 LEU A CA 1
ATOM 2094 C C . LEU A 1 282 ? -12.266 -21.719 -18.219 1 89.56 282 LEU A C 1
ATOM 2096 O O . LEU A 1 282 ? -13.258 -21.25 -17.656 1 89.56 282 LEU A O 1
ATOM 2100 N N . GLY A 1 283 ? -11.891 -22.891 -18.078 1 82.5 283 GLY A N 1
ATOM 2101 C CA . GLY A 1 283 ? -12.852 -23.844 -17.516 1 82.5 283 GLY A CA 1
ATOM 2102 C C . GLY A 1 283 ? -14.156 -23.891 -18.281 1 82.5 283 GLY A C 1
ATOM 2103 O O . GLY A 1 283 ? -14.172 -24.125 -19.5 1 82.5 283 GLY A O 1
ATOM 2104 N N . THR A 1 284 ? -15.188 -23.547 -17.609 1 84.19 284 THR A N 1
ATOM 2105 C CA . THR A 1 284 ? -16.5 -23.578 -18.219 1 84.19 284 THR A CA 1
ATOM 2106 C C . THR A 1 284 ? -16.938 -22.188 -18.641 1 84.19 284 THR A C 1
ATOM 2108 O O . THR A 1 284 ? -18.047 -22 -19.156 1 84.19 284 THR A O 1
ATOM 2111 N N . PHE A 1 285 ? -16.047 -21.25 -18.422 1 89.88 285 PHE A N 1
ATOM 2112 C CA . PHE A 1 285 ? -16.422 -19.859 -18.703 1 89.88 285 PHE A CA 1
ATOM 2113 C C . PHE A 1 285 ? -15.992 -19.453 -20.109 1 89.88 285 PHE A C 1
ATOM 2115 O O . PHE A 1 285 ? -14.859 -19.719 -20.516 1 89.88 285 PHE A O 1
ATOM 2122 N N . ARG A 1 286 ? -17.016 -18.906 -20.922 1 93.31 286 ARG A N 1
ATOM 2123 C CA . ARG A 1 286 ? -16.688 -18.266 -22.188 1 93.31 286 ARG A CA 1
ATOM 2124 C C . ARG A 1 286 ? -15.93 -16.953 -21.969 1 93.31 286 ARG A C 1
ATOM 2126 O O . ARG A 1 286 ? -16.359 -16.109 -21.172 1 93.31 286 ARG A O 1
ATOM 2133 N N . VAL A 1 287 ? -14.742 -16.797 -22.641 1 95.31 287 VAL A N 1
ATOM 2134 C CA . VAL A 1 287 ? -13.883 -15.625 -22.484 1 95.31 287 VAL A CA 1
ATOM 2135 C C . VAL A 1 287 ? -13.664 -14.961 -23.828 1 95.31 287 VAL A C 1
ATOM 2137 O O . VAL A 1 287 ? -13.406 -15.633 -24.828 1 95.31 287 VAL A O 1
ATOM 2140 N N . THR A 1 288 ? -13.789 -13.664 -23.859 1 95.88 288 THR A N 1
ATOM 2141 C CA . THR A 1 288 ? -13.461 -12.875 -25.031 1 95.88 288 THR A CA 1
ATOM 2142 C C . THR A 1 288 ? -12.141 -12.133 -24.844 1 95.88 288 THR A C 1
ATOM 2144 O O . THR A 1 288 ? -11.969 -11.406 -23.859 1 95.88 288 THR A O 1
ATOM 2147 N N . VAL A 1 289 ? -11.242 -12.359 -25.719 1 96.12 289 VAL A N 1
ATOM 2148 C CA . VAL A 1 289 ? -9.93 -11.727 -25.641 1 96.12 289 VAL A CA 1
ATOM 2149 C C . VAL A 1 289 ? -9.828 -10.617 -26.688 1 96.12 289 VAL A C 1
ATOM 2151 O O . VAL A 1 289 ? -10.109 -10.836 -27.875 1 96.12 289 VAL A O 1
ATOM 2154 N N . ALA A 1 290 ? -9.477 -9.43 -26.219 1 94 290 ALA A N 1
ATOM 2155 C CA . ALA A 1 290 ? -9.25 -8.297 -27.109 1 94 290 ALA A CA 1
ATOM 2156 C C . ALA A 1 290 ? -8.156 -7.375 -26.562 1 94 290 ALA A C 1
ATOM 2158 O O . ALA A 1 290 ? -8.227 -6.941 -25.406 1 94 290 ALA A O 1
ATOM 2159 N N . ASN A 1 291 ? -7.172 -7.082 -27.391 1 92.12 291 ASN A N 1
ATOM 2160 C CA . ASN A 1 291 ? -6.121 -6.133 -27.047 1 92.12 291 ASN A CA 1
ATOM 2161 C C . ASN A 1 291 ? -5.438 -6.496 -25.734 1 92.12 291 ASN A C 1
ATOM 2163 O O . ASN A 1 291 ? -5.27 -5.648 -24.859 1 92.12 291 ASN A O 1
ATOM 2167 N N . GLY A 1 292 ? -5.176 -7.758 -25.562 1 91.75 292 GLY A N 1
ATOM 2168 C CA . GLY A 1 292 ? -4.414 -8.227 -24.422 1 91.75 292 GLY A CA 1
ATOM 2169 C C . GLY A 1 292 ? -5.266 -8.414 -23.172 1 91.75 292 GLY A C 1
ATOM 2170 O O . GLY A 1 292 ? -4.758 -8.812 -22.125 1 91.75 292 GLY A O 1
ATOM 2171 N N . ARG A 1 293 ? -6.531 -8.172 -23.312 1 92.75 293 ARG A N 1
ATOM 2172 C CA . ARG A 1 293 ? -7.457 -8.297 -22.188 1 92.75 293 ARG A CA 1
ATOM 2173 C C . ARG A 1 293 ? -8.375 -9.5 -22.359 1 92.75 293 ARG A C 1
ATOM 2175 O O . 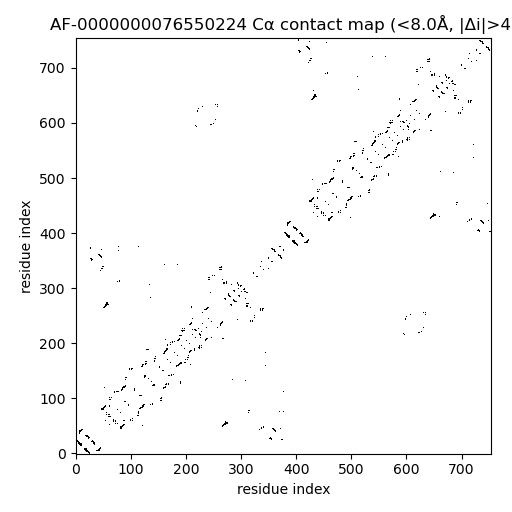ARG A 1 293 ? -8.883 -9.742 -23.469 1 92.75 293 ARG A O 1
ATOM 2182 N N . CYS A 1 294 ? -8.594 -10.242 -21.234 1 94.44 294 CYS A N 1
ATOM 2183 C CA . CYS A 1 294 ? -9.469 -11.406 -21.219 1 94.44 294 CYS A CA 1
ATOM 2184 C C . CYS A 1 294 ? -10.711 -11.141 -20.359 1 94.44 294 CYS A C 1
ATOM 2186 O O . CYS A 1 294 ? -10.625 -11.086 -19.141 1 94.44 294 CYS A O 1
ATOM 2188 N N . TYR A 1 295 ? -11.812 -11.055 -21.016 1 94.25 295 TYR A N 1
ATOM 2189 C CA . TYR A 1 295 ? -13.031 -10.734 -20.281 1 94.25 295 TYR A CA 1
ATOM 2190 C C . TYR A 1 295 ? -13.984 -11.914 -20.266 1 94.25 295 TYR A C 1
ATOM 2192 O O . TYR A 1 295 ? -14.125 -12.625 -21.281 1 94.25 295 TYR A O 1
ATOM 2200 N N . LEU A 1 296 ? -14.625 -12.039 -19.141 1 93 296 LEU A N 1
ATOM 2201 C CA . LEU A 1 296 ? -15.758 -12.953 -19.125 1 93 296 LEU A CA 1
ATOM 2202 C C . LEU A 1 296 ? -16.844 -12.5 -20.094 1 93 296 LEU A C 1
ATOM 2204 O O . LEU A 1 296 ? -17.375 -11.391 -19.953 1 93 296 LEU A O 1
ATOM 2208 N N . ALA A 1 297 ? -17.172 -13.375 -20.922 1 92.19 297 ALA A N 1
ATOM 2209 C CA . ALA A 1 297 ? -18.062 -12.992 -22 1 92.19 297 ALA A CA 1
ATOM 2210 C C . ALA A 1 297 ? -19.438 -12.562 -21.469 1 92.19 297 ALA A C 1
ATOM 2212 O O . ALA A 1 297 ? -19.984 -11.555 -21.906 1 92.19 297 ALA A O 1
ATOM 2213 N N . ASP A 1 298 ? -19.891 -13.32 -20.516 1 89.19 298 ASP A N 1
ATOM 2214 C CA . ASP A 1 298 ? -21.219 -13.031 -19.953 1 89.19 298 ASP A CA 1
ATOM 2215 C C . ASP A 1 298 ? -21.219 -11.672 -19.25 1 89.19 298 ASP A C 1
ATOM 2217 O O . ASP A 1 298 ? -22.172 -10.906 -19.391 1 89.19 298 ASP A O 1
ATOM 2221 N N . ASP A 1 299 ? -20.203 -11.406 -18.547 1 87.69 299 ASP A N 1
ATOM 2222 C CA . ASP A 1 299 ? -20.094 -10.125 -17.844 1 87.69 299 ASP A CA 1
ATOM 2223 C C . ASP A 1 299 ? -19.938 -8.977 -18.844 1 87.69 299 ASP A C 1
ATOM 2225 O O . ASP A 1 299 ? -20.547 -7.918 -18.672 1 87.69 299 ASP A O 1
ATOM 2229 N N . LEU A 1 300 ? -19.172 -9.211 -19.797 1 86.44 300 LEU A N 1
ATOM 2230 C CA . LEU A 1 300 ? -18.938 -8.203 -20.828 1 86.44 300 LEU A CA 1
ATOM 2231 C C . LEU A 1 300 ? -20.234 -7.828 -21.531 1 86.44 300 LEU A C 1
ATOM 2233 O O . LEU A 1 300 ? -20.5 -6.648 -21.781 1 86.44 300 LEU A O 1
ATOM 2237 N N . SER A 1 301 ? -21.031 -8.812 -21.766 1 88.81 301 SER A N 1
ATOM 2238 C CA . SER A 1 301 ? -22.312 -8.578 -22.438 1 88.81 301 SER A CA 1
ATOM 2239 C C . SER A 1 301 ? -23.25 -7.75 -21.562 1 88.81 301 SER A C 1
ATOM 2241 O O . SER A 1 301 ? -24.188 -7.133 -22.062 1 88.81 301 SER A O 1
ATOM 2243 N N . ARG A 1 302 ? -23.031 -7.73 -20.328 1 91.31 302 ARG A N 1
ATOM 2244 C CA . ARG A 1 302 ? -23.859 -6.984 -19.391 1 91.31 302 ARG A CA 1
ATOM 2245 C C . ARG A 1 302 ? -23.234 -5.641 -19.047 1 91.31 302 ARG A C 1
ATOM 2247 O O . ARG A 1 302 ? -23.688 -4.949 -18.141 1 91.31 302 ARG A O 1
ATOM 2254 N N . GLY A 1 303 ? -22.062 -5.406 -19.578 1 87.38 303 GLY A N 1
ATOM 2255 C CA . GLY A 1 303 ? -21.422 -4.113 -19.375 1 87.38 303 GLY A CA 1
ATOM 2256 C C . GLY A 1 303 ? -20.391 -4.117 -18.266 1 87.38 303 GLY A C 1
ATOM 2257 O O . GLY A 1 303 ? -19.891 -3.064 -17.875 1 87.38 303 GLY A O 1
ATOM 2258 N N . THR A 1 304 ? -20.188 -5.273 -17.703 1 84.81 304 THR A N 1
ATOM 2259 C CA . THR A 1 304 ? -19.172 -5.395 -16.656 1 84.81 304 THR A CA 1
ATOM 2260 C C . THR A 1 304 ? -17.891 -6.012 -17.219 1 84.81 304 THR A C 1
ATOM 2262 O O . THR A 1 304 ? -17.938 -6.871 -18.094 1 84.81 304 THR A O 1
ATOM 2265 N N . HIS A 1 305 ? -16.812 -5.531 -16.703 1 86.38 305 HIS A N 1
ATOM 2266 C CA . HIS A 1 305 ? -15.516 -5.965 -17.219 1 86.38 305 HIS A CA 1
ATOM 2267 C C . HIS A 1 305 ? -14.789 -6.824 -16.188 1 86.38 305 HIS A C 1
ATOM 2269 O O . HIS A 1 305 ? -13.852 -6.359 -15.539 1 86.38 305 HIS A O 1
ATOM 2275 N N . THR A 1 306 ? -15.203 -8.102 -16.188 1 88.81 306 THR A N 1
ATOM 2276 C CA . THR A 1 306 ? -14.531 -9.055 -15.312 1 88.81 306 THR A CA 1
ATOM 2277 C C . THR A 1 306 ? -13.391 -9.75 -16.047 1 88.81 306 THR A C 1
ATOM 2279 O O . THR A 1 306 ? -13.602 -10.367 -17.094 1 88.81 306 THR A O 1
ATOM 2282 N N . LEU A 1 307 ? -12.227 -9.633 -15.5 1 92.06 307 LEU A N 1
ATOM 2283 C CA . LEU A 1 307 ? -11.078 -10.266 -16.125 1 92.06 307 LEU A CA 1
ATOM 2284 C C . LEU A 1 307 ? -11.055 -11.766 -15.836 1 92.06 307 LEU A C 1
ATOM 2286 O O . LEU A 1 307 ? -11.383 -12.188 -14.727 1 92.06 307 LEU A O 1
ATOM 2290 N N . ALA A 1 308 ? -10.727 -12.531 -16.766 1 94.12 308 ALA A N 1
ATOM 2291 C CA . ALA A 1 308 ? -10.648 -13.992 -16.688 1 94.12 308 ALA A CA 1
ATOM 2292 C C . ALA A 1 308 ? -9.258 -14.492 -17.047 1 94.12 308 ALA A C 1
ATOM 2294 O O . ALA A 1 308 ? -8.992 -14.805 -18.219 1 94.12 308 ALA A O 1
ATOM 2295 N N . GLY A 1 309 ? -8.414 -14.641 -16.016 1 96 309 GLY A N 1
ATOM 2296 C CA . GLY A 1 309 ? -7.031 -14.961 -16.328 1 96 309 GLY A CA 1
ATOM 2297 C C . GLY A 1 309 ? -6.332 -13.883 -17.141 1 96 309 GLY A C 1
ATOM 2298 O O . GLY A 1 309 ? -6.613 -12.695 -16.969 1 96 309 GLY A O 1
ATOM 2299 N N . SER A 1 310 ? -5.242 -14.305 -17.828 1 97.94 310 SER A N 1
ATOM 2300 C CA . SER A 1 310 ? -4.492 -13.344 -18.641 1 97.94 310 SER A CA 1
ATOM 2301 C C . SER A 1 310 ? -3.951 -14 -19.906 1 97.94 310 SER A C 1
ATOM 2303 O O . SER A 1 310 ? -4.109 -15.203 -20.109 1 97.94 310 SER A O 1
ATOM 2305 N N . VAL A 1 311 ? -3.467 -13.172 -20.75 1 98.31 311 VAL A N 1
ATOM 2306 C CA . VAL A 1 311 ? -2.668 -13.656 -21.859 1 98.31 311 VAL A CA 1
ATOM 2307 C C . VAL A 1 311 ? -1.223 -13.188 -21.719 1 98.31 311 VAL A C 1
ATOM 2309 O O . VAL A 1 311 ? -0.502 -13.047 -22.703 1 98.31 311 VAL A O 1
ATOM 2312 N N . LEU A 1 312 ? -0.848 -12.891 -20.5 1 98.62 312 LEU A N 1
ATOM 2313 C CA . LEU A 1 312 ? 0.501 -12.453 -20.156 1 98.62 312 LEU A CA 1
ATOM 2314 C C . LEU A 1 312 ? 1.497 -13.594 -20.312 1 98.62 312 LEU A C 1
ATOM 2316 O O . LEU A 1 312 ? 1.2 -14.734 -19.953 1 98.62 312 LEU A O 1
ATOM 2320 N N . THR A 1 313 ? 2.643 -13.328 -20.844 1 98.75 313 THR A N 1
ATOM 2321 C CA . THR A 1 313 ? 3.762 -14.266 -20.859 1 98.75 313 THR A CA 1
ATOM 2322 C C . THR A 1 313 ? 4.84 -13.82 -19.859 1 98.75 313 THR A C 1
ATOM 2324 O O . THR A 1 313 ? 4.895 -12.656 -19.484 1 98.75 313 THR A O 1
ATOM 2327 N N . MET A 1 314 ? 5.637 -14.727 -19.422 1 98.75 314 MET A N 1
ATOM 2328 C CA . MET A 1 314 ? 6.562 -14.422 -18.344 1 98.75 314 MET A CA 1
ATOM 2329 C C . MET A 1 314 ? 7.633 -13.438 -18.797 1 98.75 314 MET A C 1
ATOM 2331 O O . MET A 1 314 ? 8.062 -12.578 -18.031 1 98.75 314 MET A O 1
ATOM 2335 N N . ASP A 1 315 ? 8.117 -13.594 -20.062 1 98.5 315 ASP A N 1
ATOM 2336 C CA . ASP A 1 315 ? 9.078 -12.625 -20.578 1 98.5 315 ASP A CA 1
ATOM 2337 C C . ASP A 1 315 ? 8.508 -11.211 -20.547 1 98.5 315 ASP A C 1
ATOM 2339 O O . ASP A 1 315 ? 9.195 -10.266 -20.172 1 98.5 315 ASP A O 1
ATOM 2343 N N . ARG A 1 316 ? 7.238 -11.109 -20.891 1 98.19 316 ARG A N 1
ATOM 2344 C CA . ARG A 1 316 ? 6.582 -9.812 -20.859 1 98.19 316 ARG A CA 1
ATOM 2345 C C . ARG A 1 316 ? 6.395 -9.32 -19.422 1 98.19 316 ARG A C 1
ATOM 2347 O O . ARG A 1 316 ? 6.496 -8.125 -19.156 1 98.19 316 ARG A O 1
ATOM 2354 N N . ALA A 1 317 ? 6.051 -10.219 -18.516 1 98.75 317 ALA A N 1
ATOM 2355 C CA . ALA A 1 317 ? 5.914 -9.836 -17.109 1 98.75 317 ALA A CA 1
ATOM 2356 C C . ALA A 1 317 ? 7.207 -9.219 -16.578 1 98.75 317 ALA A C 1
ATOM 2358 O O . ALA A 1 317 ? 7.18 -8.18 -15.922 1 98.75 317 ALA A O 1
ATOM 2359 N N . VAL A 1 318 ? 8.328 -9.844 -16.875 1 98.56 318 VAL A N 1
ATOM 2360 C CA . VAL A 1 318 ? 9.633 -9.375 -16.438 1 98.56 318 VAL A CA 1
ATOM 2361 C C . VAL A 1 318 ? 9.93 -8.016 -17.078 1 98.56 318 VAL A C 1
ATOM 2363 O O . VAL A 1 318 ? 10.375 -7.09 -16.391 1 98.56 318 VAL A O 1
ATOM 2366 N N . ALA A 1 319 ? 9.68 -7.938 -18.359 1 98.19 319 ALA A N 1
ATOM 2367 C CA . ALA A 1 319 ? 9.898 -6.68 -19.062 1 98.19 319 ALA A CA 1
ATOM 2368 C C . ALA A 1 319 ? 9.031 -5.566 -18.484 1 98.19 319 ALA A C 1
ATOM 2370 O O . ALA A 1 319 ? 9.5 -4.445 -18.281 1 98.19 319 ALA A O 1
ATOM 2371 N N . ASN A 1 320 ? 7.77 -5.863 -18.281 1 98.56 320 ASN A N 1
ATOM 2372 C CA . ASN A 1 320 ? 6.852 -4.891 -17.688 1 98.56 320 ASN A CA 1
ATOM 2373 C C . ASN A 1 320 ? 7.336 -4.414 -16.328 1 98.56 320 ASN A C 1
ATOM 2375 O O . ASN A 1 320 ? 7.289 -3.219 -16.031 1 98.56 320 ASN A O 1
ATOM 2379 N N . LEU A 1 321 ? 7.766 -5.375 -15.508 1 98.62 321 LEU A N 1
ATOM 2380 C CA . LEU A 1 321 ? 8.242 -5.012 -14.18 1 98.62 321 LEU A CA 1
ATOM 2381 C C . LEU A 1 321 ? 9.383 -3.998 -14.266 1 98.62 321 LEU A C 1
ATOM 2383 O O . LEU A 1 321 ? 9.391 -3.004 -13.539 1 98.62 321 LEU A O 1
ATOM 2387 N N . GLN A 1 322 ? 10.32 -4.277 -15.141 1 97.81 322 GLN A N 1
ATOM 2388 C CA . GLN A 1 322 ? 11.422 -3.346 -15.328 1 97.81 322 GLN A CA 1
ATOM 2389 C C . GLN A 1 322 ? 10.922 -1.985 -15.797 1 97.81 322 GLN A C 1
ATOM 2391 O O . GLN A 1 322 ? 11.359 -0.947 -15.297 1 97.81 322 GLN A O 1
ATOM 2396 N N . ALA A 1 323 ? 10.039 -2.027 -16.719 1 98.06 323 ALA A N 1
ATOM 2397 C CA . ALA A 1 323 ? 9.516 -0.784 -17.281 1 98.06 323 ALA A CA 1
ATOM 2398 C C . ALA A 1 323 ? 8.766 0.024 -16.219 1 98.06 323 ALA A C 1
ATOM 2400 O O . ALA A 1 323 ? 8.875 1.251 -16.172 1 98.06 323 ALA A O 1
ATOM 2401 N N . PHE A 1 324 ? 7.984 -0.633 -15.406 1 98.38 324 PHE A N 1
ATOM 2402 C CA . PHE A 1 324 ? 7.129 0.027 -14.43 1 98.38 324 PHE A CA 1
ATOM 2403 C C . PHE A 1 324 ? 7.949 0.546 -13.25 1 98.38 324 PHE A C 1
ATOM 2405 O O . PHE A 1 324 ? 7.605 1.567 -12.648 1 98.38 324 PHE A O 1
ATOM 2412 N N . THR A 1 325 ? 9.016 -0.117 -12.836 1 97.75 325 THR A N 1
ATOM 2413 C CA . THR A 1 325 ? 9.625 0.138 -11.539 1 97.75 325 THR A CA 1
ATOM 2414 C C . THR A 1 325 ? 11.047 0.674 -11.703 1 97.75 325 THR A C 1
ATOM 2416 O O . THR A 1 325 ? 11.609 1.26 -10.781 1 97.75 325 THR A O 1
ATOM 2419 N N . GLY A 1 326 ? 11.703 0.313 -12.82 1 97 326 GLY A N 1
ATOM 2420 C CA . GLY A 1 326 ? 13.086 0.713 -13.039 1 97 326 GLY A CA 1
ATOM 2421 C C . GLY A 1 326 ? 14.086 -0.125 -12.266 1 97 326 GLY A C 1
ATOM 2422 O O . GLY A 1 326 ? 15.266 0.208 -12.203 1 97 326 GLY A O 1
ATOM 2423 N N . ILE A 1 327 ? 13.648 -1.18 -11.695 1 96.69 327 ILE A N 1
ATOM 2424 C CA . ILE A 1 327 ? 14.539 -1.991 -10.875 1 96.69 327 ILE A CA 1
ATOM 2425 C C . ILE A 1 327 ? 15.609 -2.633 -11.75 1 96.69 327 ILE A C 1
ATOM 2427 O O . ILE A 1 327 ? 15.422 -2.783 -12.961 1 96.69 327 ILE A O 1
ATOM 2431 N N . PRO A 1 328 ? 16.734 -3.086 -11.109 1 95.69 328 PRO A N 1
ATOM 2432 C CA . PRO A 1 328 ? 17.75 -3.791 -11.883 1 95.69 328 PRO A CA 1
ATOM 2433 C C . PRO A 1 328 ? 17.234 -5.082 -12.508 1 95.69 328 PRO A C 1
ATOM 2435 O O . PRO A 1 328 ? 16.406 -5.773 -11.914 1 95.69 328 PRO A O 1
ATOM 2438 N N . PHE A 1 329 ? 17.781 -5.355 -13.688 1 96.62 329 PHE A N 1
ATOM 2439 C CA . PHE A 1 329 ? 17.391 -6.539 -14.445 1 96.62 329 PHE A CA 1
ATOM 2440 C C . PHE A 1 329 ? 17.562 -7.801 -13.609 1 96.62 329 PHE A C 1
ATOM 2442 O O . PHE A 1 329 ? 16.688 -8.672 -13.594 1 96.62 329 PHE A O 1
ATOM 2449 N N . ALA A 1 330 ? 18.625 -7.879 -12.844 1 95.94 330 ALA A N 1
ATOM 2450 C CA . ALA A 1 330 ? 18.906 -9.047 -12.008 1 95.94 330 ALA A CA 1
ATOM 2451 C C . ALA A 1 330 ? 17.797 -9.25 -10.969 1 95.94 330 ALA A C 1
ATOM 2453 O O . ALA A 1 330 ? 17.438 -10.383 -10.656 1 95.94 330 ALA A O 1
ATOM 2454 N N . THR A 1 331 ? 17.297 -8.164 -10.461 1 96.44 331 THR A N 1
ATOM 2455 C CA . THR A 1 331 ? 16.219 -8.242 -9.484 1 96.44 331 THR A CA 1
ATOM 2456 C C . THR A 1 331 ? 14.938 -8.758 -10.133 1 96.44 331 THR A C 1
ATOM 2458 O O . THR A 1 331 ? 14.242 -9.602 -9.57 1 96.44 331 THR A O 1
ATOM 2461 N N . ALA A 1 332 ? 14.625 -8.211 -11.281 1 97.31 332 ALA A N 1
ATOM 2462 C CA . ALA A 1 332 ? 13.438 -8.648 -11.992 1 97.31 332 ALA A CA 1
ATOM 2463 C C . ALA A 1 332 ? 13.484 -10.148 -12.273 1 97.31 332 ALA A C 1
ATOM 2465 O O . ALA A 1 332 ? 12.477 -10.852 -12.109 1 97.31 332 ALA A O 1
ATOM 2466 N N . ILE A 1 333 ? 14.633 -10.641 -12.656 1 96.94 333 ILE A N 1
ATOM 2467 C CA . ILE A 1 333 ? 14.828 -12.055 -12.961 1 96.94 333 ILE A CA 1
ATOM 2468 C C . ILE A 1 333 ? 14.586 -12.891 -11.703 1 96.94 333 ILE A C 1
ATOM 2470 O O . ILE A 1 333 ? 13.969 -13.961 -11.773 1 96.94 333 ILE A O 1
ATOM 2474 N N . ARG A 1 334 ? 15.023 -12.43 -10.594 1 96.62 334 ARG A N 1
ATOM 2475 C CA . ARG A 1 334 ? 14.867 -13.133 -9.328 1 96.62 334 ARG A CA 1
ATOM 2476 C C . ARG A 1 334 ? 13.391 -13.406 -9.031 1 96.62 334 ARG A C 1
ATOM 2478 O O . ARG A 1 334 ? 13.047 -14.477 -8.523 1 96.62 334 ARG A O 1
ATOM 2485 N N . LEU A 1 335 ? 12.516 -12.5 -9.344 1 98.44 335 LEU A N 1
ATOM 2486 C CA . LEU A 1 335 ? 11.094 -12.609 -9.031 1 98.44 335 LEU A CA 1
ATOM 2487 C C . LEU A 1 335 ? 10.445 -13.711 -9.859 1 98.44 335 LEU A C 1
ATOM 2489 O O . LEU A 1 335 ? 9.336 -14.156 -9.547 1 98.44 335 LEU A O 1
ATOM 2493 N N . ALA A 1 336 ? 11.102 -14.141 -10.93 1 98.12 336 ALA A N 1
ATOM 2494 C CA . ALA A 1 336 ? 10.539 -15.141 -11.828 1 98.12 336 ALA A CA 1
ATOM 2495 C C . ALA A 1 336 ? 11.344 -16.438 -11.789 1 98.12 336 ALA A C 1
ATOM 2497 O O . ALA A 1 336 ? 11.109 -17.344 -12.594 1 98.12 336 ALA A O 1
ATOM 2498 N N . THR A 1 337 ? 12.367 -16.5 -10.969 1 97.12 337 THR A N 1
ATOM 2499 C CA . THR A 1 337 ? 13.234 -17.672 -10.945 1 97.12 337 THR A CA 1
ATOM 2500 C C . THR A 1 337 ? 13.516 -18.109 -9.508 1 97.12 337 THR A C 1
ATOM 2502 O O . THR A 1 337 ? 12.781 -18.938 -8.953 1 97.12 337 THR A O 1
ATOM 2505 N N . THR A 1 338 ? 14.344 -17.312 -8.836 1 95.88 338 THR A N 1
ATOM 2506 C CA . THR A 1 338 ? 14.828 -17.672 -7.512 1 95.88 338 THR A CA 1
ATOM 2507 C C . THR A 1 338 ? 13.703 -17.609 -6.484 1 95.88 338 THR A C 1
ATOM 2509 O O . THR A 1 338 ? 13.578 -18.484 -5.633 1 95.88 338 THR A O 1
ATOM 2512 N N . ASN A 1 339 ? 12.898 -16.594 -6.516 1 97.62 339 ASN A N 1
ATOM 2513 C CA . ASN A 1 339 ? 11.875 -16.406 -5.488 1 97.62 339 ASN A CA 1
ATOM 2514 C C . ASN A 1 339 ? 10.836 -17.516 -5.512 1 97.62 339 ASN A C 1
ATOM 2516 O O . ASN A 1 339 ? 10.562 -18.141 -4.484 1 97.62 339 ASN A O 1
ATOM 2520 N N . PRO A 1 340 ? 10.227 -17.781 -6.684 1 98.19 340 PRO A N 1
ATOM 2521 C CA . PRO A 1 340 ? 9.266 -18.891 -6.68 1 98.19 340 PRO A CA 1
ATOM 2522 C C . PRO A 1 340 ? 9.914 -20.234 -6.34 1 98.19 340 PRO A C 1
ATOM 2524 O O . PRO A 1 340 ? 9.281 -21.078 -5.707 1 98.19 340 PRO A O 1
ATOM 2527 N N . ALA A 1 341 ? 11.133 -20.484 -6.742 1 96.88 341 ALA A N 1
ATOM 2528 C CA . ALA A 1 341 ? 11.836 -21.719 -6.387 1 96.88 341 ALA A CA 1
ATOM 2529 C C . ALA A 1 341 ? 12.016 -21.828 -4.875 1 96.88 341 ALA A C 1
ATOM 2531 O O . ALA A 1 341 ? 11.758 -22.891 -4.289 1 96.88 341 ALA A O 1
ATOM 2532 N N . THR A 1 342 ? 12.469 -20.719 -4.289 1 96.75 342 THR A N 1
ATOM 2533 C CA . THR A 1 342 ? 12.641 -20.672 -2.84 1 96.75 342 THR A CA 1
ATOM 2534 C C . THR A 1 342 ? 11.312 -20.922 -2.129 1 96.75 342 THR A C 1
ATOM 2536 O O . THR A 1 342 ? 11.25 -21.719 -1.187 1 96.75 342 THR A O 1
ATOM 2539 N N . MET A 1 343 ? 10.273 -20.312 -2.582 1 98.12 343 MET A N 1
ATOM 2540 C CA . MET A 1 343 ? 8.945 -20.469 -1.995 1 98.12 343 MET A CA 1
ATOM 2541 C C . MET A 1 343 ? 8.508 -21.938 -2.045 1 98.12 343 MET A C 1
ATOM 2543 O O . MET A 1 343 ? 7.934 -22.438 -1.08 1 98.12 343 MET A O 1
ATOM 2547 N N . LEU A 1 344 ? 8.844 -22.641 -3.072 1 98 344 LEU A N 1
ATOM 2548 C CA . LEU A 1 344 ? 8.445 -24.031 -3.25 1 98 344 LEU A CA 1
ATOM 2549 C C . LEU A 1 344 ? 9.414 -24.969 -2.531 1 98 344 LEU A C 1
ATOM 2551 O O . LEU A 1 344 ? 9.172 -26.172 -2.445 1 98 344 LEU A O 1
ATOM 2555 N N . GLY A 1 345 ? 10.539 -24.438 -2.076 1 95.94 345 GLY A N 1
ATOM 2556 C CA . GLY A 1 345 ? 11.555 -25.266 -1.434 1 95.94 345 GLY A CA 1
ATOM 2557 C C . GLY A 1 345 ? 12.414 -26.031 -2.42 1 95.94 345 GLY A C 1
ATOM 2558 O O . GLY A 1 345 ? 12.891 -27.125 -2.109 1 95.94 345 GLY A O 1
ATOM 2559 N N . LEU A 1 346 ? 12.531 -25.484 -3.607 1 92.88 346 LEU A N 1
ATOM 2560 C CA . LEU A 1 346 ? 13.32 -26.141 -4.641 1 92.88 346 LEU A CA 1
ATOM 2561 C C . LEU A 1 346 ? 14.781 -25.734 -4.551 1 92.88 346 LEU A C 1
ATOM 2563 O O . LEU A 1 346 ? 15.102 -24.688 -3.971 1 92.88 346 LEU A O 1
ATOM 2567 N N . HIS A 1 347 ? 15.656 -26.5 -5.16 1 81.31 347 HIS A N 1
ATOM 2568 C CA . HIS A 1 347 ? 17.078 -26.219 -5.211 1 81.31 347 HIS A CA 1
ATOM 2569 C C . HIS A 1 347 ? 17.375 -25.031 -6.129 1 81.31 347 HIS A C 1
ATOM 2571 O O . HIS A 1 347 ? 16.578 -24.719 -7.016 1 81.31 347 HIS A O 1
ATOM 2577 N N . SER A 1 348 ? 18.547 -24.547 -5.988 1 74.94 348 SER A N 1
ATOM 2578 C CA . SER A 1 348 ? 19 -23.453 -6.844 1 74.94 348 SER A CA 1
ATOM 2579 C C . SER A 1 348 ? 19.062 -23.875 -8.305 1 74.94 348 SER A C 1
ATOM 2581 O O . SER A 1 348 ? 19.578 -24.953 -8.617 1 74.94 348 SER A O 1
ATOM 2583 N N . PRO A 1 349 ? 18.609 -23.172 -9.242 1 78.06 349 PRO A N 1
ATOM 2584 C CA . PRO A 1 349 ? 18.531 -23.562 -10.648 1 78.06 349 PRO A CA 1
ATOM 2585 C C . PRO A 1 349 ? 19.891 -23.641 -11.32 1 78.06 349 PRO A C 1
ATOM 2587 O O . PRO A 1 349 ? 20.047 -24.344 -12.328 1 78.06 349 PRO A O 1
ATOM 2590 N N . LEU A 1 350 ? 20.953 -23.047 -10.828 1 88.56 350 LEU A N 1
ATOM 2591 C CA . LEU A 1 350 ? 22.234 -22.984 -11.516 1 88.56 350 LEU A CA 1
ATOM 2592 C C . LEU A 1 350 ? 23.312 -23.719 -10.719 1 88.56 350 LEU A C 1
ATOM 2594 O O . LEU A 1 350 ? 24.312 -23.109 -10.312 1 88.56 350 LEU A O 1
ATOM 2598 N N . ALA A 1 351 ? 23.062 -25 -10.562 1 86.69 351 ALA A N 1
ATOM 2599 C CA . ALA A 1 351 ? 24.031 -25.844 -9.859 1 86.69 351 ALA A CA 1
ATOM 2600 C C . ALA A 1 351 ? 24.359 -27.094 -10.664 1 86.69 351 ALA A C 1
ATOM 2602 O O . ALA A 1 351 ? 23.547 -27.562 -11.461 1 86.69 351 ALA A O 1
ATOM 2603 N N . PRO A 1 352 ? 25.641 -27.547 -10.484 1 90.25 352 PRO A N 1
ATOM 2604 C CA . PRO A 1 352 ? 25.938 -28.828 -11.125 1 90.25 352 PRO A CA 1
ATOM 2605 C C . PRO A 1 352 ? 24.906 -29.906 -10.836 1 90.25 352 PRO A C 1
ATOM 2607 O O . PRO A 1 352 ? 24.422 -30.016 -9.703 1 90.25 352 PRO A O 1
ATOM 2610 N N . GLY A 1 353 ? 24.547 -30.641 -11.852 1 90.75 353 GLY A N 1
ATOM 2611 C CA . GLY A 1 353 ? 23.562 -31.703 -11.688 1 90.75 353 GLY A CA 1
ATOM 2612 C 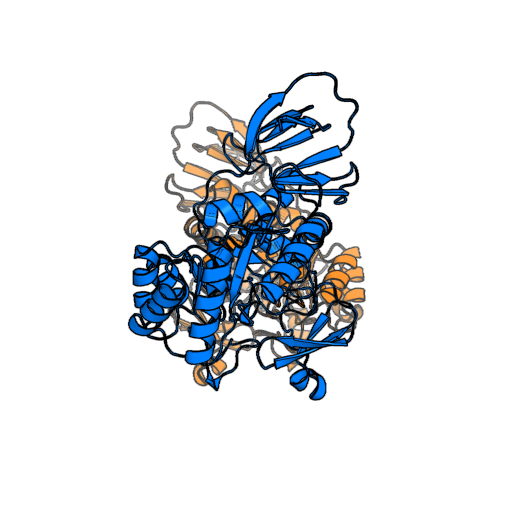C . GLY A 1 353 ? 22.156 -31.25 -12.031 1 90.75 353 GLY A C 1
ATOM 2613 O O . GLY A 1 353 ? 21.266 -32.062 -12.25 1 90.75 353 GLY A O 1
ATOM 2614 N N . GLN A 1 354 ? 21.953 -30 -12.125 1 90.69 354 GLN A N 1
ATOM 2615 C CA . GLN A 1 354 ? 20.641 -29.469 -12.484 1 90.69 354 GLN A CA 1
ATOM 2616 C C . GLN A 1 354 ? 20.5 -29.328 -14 1 90.69 354 GLN A C 1
ATOM 2618 O O . GLN A 1 354 ? 21.5 -29.219 -14.719 1 90.69 354 GLN A O 1
ATOM 2623 N N . PRO A 1 355 ? 19.281 -29.422 -14.469 1 92 355 PRO A N 1
ATOM 2624 C CA . PRO A 1 355 ? 19.078 -29.219 -15.906 1 92 355 PRO A CA 1
ATOM 2625 C C . PRO A 1 355 ? 19.641 -27.875 -16.391 1 92 355 PRO A C 1
ATOM 2627 O O . PRO A 1 355 ? 19.516 -26.875 -15.695 1 92 355 PRO A O 1
ATOM 2630 N N . ALA A 1 356 ? 20.297 -27.922 -17.516 1 95.19 356 ALA A N 1
ATOM 2631 C CA . ALA A 1 356 ? 20.859 -26.703 -18.109 1 95.19 356 ALA A CA 1
ATOM 2632 C C . ALA A 1 356 ? 19.766 -25.859 -18.766 1 95.19 356 ALA A C 1
ATOM 2634 O O . ALA A 1 356 ? 19.703 -25.75 -19.984 1 95.19 356 ALA A O 1
ATOM 2635 N N . ASN A 1 357 ? 18.969 -25.266 -17.969 1 96.38 357 ASN A N 1
ATOM 2636 C CA . ASN A 1 357 ? 17.875 -24.391 -18.406 1 96.38 357 ASN A CA 1
ATOM 2637 C C . ASN A 1 357 ? 18.25 -22.922 -18.266 1 96.38 357 ASN A C 1
ATOM 2639 O O . ASN A 1 357 ? 18.438 -22.422 -17.141 1 96.38 357 ASN A O 1
ATOM 2643 N N . PHE A 1 358 ? 18.328 -22.219 -19.422 1 97 358 PHE A N 1
ATOM 2644 C CA . PHE A 1 358 ? 18.766 -20.828 -19.406 1 97 358 PHE A CA 1
ATOM 2645 C C . PHE A 1 358 ? 17.922 -19.984 -20.344 1 97 358 PHE A C 1
ATOM 2647 O O . PHE A 1 358 ? 17.312 -20.5 -21.297 1 97 358 PHE A O 1
ATOM 2654 N N . ASN A 1 359 ? 17.797 -18.781 -19.984 1 98.06 359 ASN A N 1
ATOM 2655 C CA . ASN A 1 359 ? 17.391 -17.781 -20.953 1 98.06 359 ASN A CA 1
ATOM 2656 C C . ASN A 1 359 ? 18.562 -16.922 -21.406 1 98.06 359 ASN A C 1
ATOM 2658 O O . ASN A 1 359 ? 19.469 -16.625 -20.609 1 98.06 359 ASN A O 1
ATOM 2662 N N . ARG A 1 360 ? 18.562 -16.594 -22.688 1 97.75 360 ARG A N 1
ATOM 2663 C CA . ARG A 1 360 ? 19.547 -15.68 -23.25 1 97.75 360 ARG A CA 1
ATOM 2664 C C . ARG A 1 360 ? 18.891 -14.344 -23.625 1 97.75 360 ARG A C 1
ATOM 2666 O O . ARG A 1 360 ? 17.922 -14.312 -24.375 1 97.75 360 ARG A O 1
ATOM 2673 N N . PHE A 1 361 ? 19.406 -13.297 -23.047 1 98 361 PHE A N 1
ATOM 2674 C CA . PHE A 1 361 ? 18.859 -11.961 -23.297 1 98 361 PHE A CA 1
ATOM 2675 C C . PHE A 1 361 ? 19.875 -11.117 -24.062 1 98 361 PHE A C 1
ATOM 2677 O O . PHE A 1 361 ? 21.078 -11.18 -23.812 1 98 361 PHE A O 1
ATOM 2684 N N . THR A 1 362 ? 19.359 -10.289 -24.953 1 96.81 362 THR A N 1
ATOM 2685 C CA . THR A 1 362 ? 20.172 -9.297 -25.641 1 96.81 362 THR A CA 1
ATOM 2686 C C . THR A 1 362 ? 20.609 -8.188 -24.688 1 96.81 362 THR A C 1
ATOM 2688 O O . THR A 1 362 ? 20.078 -8.078 -23.578 1 96.81 362 THR A O 1
ATOM 2691 N N . PRO A 1 363 ? 21.594 -7.426 -25.109 1 93 363 PRO A N 1
ATOM 2692 C CA . PRO A 1 363 ? 22.047 -6.328 -24.25 1 93 363 PRO A CA 1
ATOM 2693 C C . PRO A 1 363 ? 20.922 -5.344 -23.922 1 93 363 PRO A C 1
ATOM 2695 O O . PRO A 1 363 ? 20.953 -4.707 -22.859 1 93 363 PRO A O 1
ATOM 2698 N N . ASP A 1 364 ? 19.953 -5.258 -24.766 1 91.19 364 ASP A N 1
ATOM 2699 C CA . ASP A 1 364 ? 18.875 -4.305 -24.531 1 91.19 364 ASP A CA 1
ATOM 2700 C C . ASP A 1 364 ? 17.75 -4.934 -23.719 1 91.19 364 ASP A C 1
ATOM 2702 O O . ASP A 1 364 ? 16.703 -4.32 -23.516 1 91.19 364 ASP A O 1
ATOM 2706 N N . GLY A 1 365 ? 17.969 -6.168 -23.297 1 91 365 GLY A N 1
ATOM 2707 C CA . GLY A 1 365 ? 17.062 -6.762 -22.328 1 91 365 GLY A CA 1
ATOM 2708 C C . GLY A 1 365 ? 15.922 -7.531 -22.969 1 91 365 GLY A C 1
ATOM 2709 O O . GLY A 1 365 ? 14.875 -7.738 -22.344 1 91 365 GLY A O 1
ATOM 2710 N N . GLN A 1 366 ? 16.078 -7.918 -24.156 1 95.12 366 GLN A N 1
ATOM 2711 C CA . GLN A 1 366 ? 15.062 -8.711 -24.844 1 95.12 366 GLN A CA 1
ATOM 2712 C C . GLN A 1 366 ? 15.406 -10.195 -24.812 1 95.12 366 GLN A C 1
ATOM 2714 O O . GLN A 1 366 ? 16.578 -10.57 -24.953 1 95.12 366 GLN A O 1
ATOM 2719 N N . LEU A 1 367 ? 14.383 -10.969 -24.609 1 97.62 367 LEU A N 1
ATOM 2720 C CA . LEU A 1 367 ? 14.602 -12.406 -24.656 1 97.62 367 LEU A CA 1
ATOM 2721 C C . LEU A 1 367 ? 14.984 -12.859 -26.062 1 97.62 367 LEU A C 1
ATOM 2723 O O . LEU A 1 367 ? 14.195 -12.711 -27 1 97.62 367 LEU A O 1
ATOM 2727 N N . LYS A 1 368 ? 16.141 -13.367 -26.219 1 97.12 368 LYS A N 1
ATOM 2728 C CA . LYS A 1 368 ? 16.656 -13.82 -27.5 1 97.12 368 LYS A CA 1
ATOM 2729 C C . LYS A 1 368 ? 16.328 -15.289 -27.75 1 97.12 368 LYS A C 1
ATOM 2731 O O . LYS A 1 368 ? 15.938 -15.672 -28.844 1 97.12 368 LYS A O 1
ATOM 2736 N N . SER A 1 369 ? 16.562 -16.078 -26.734 1 97.06 369 SER A N 1
ATOM 2737 C CA . SER A 1 369 ? 16.281 -17.5 -26.859 1 97.06 369 SER A CA 1
ATOM 2738 C C . SER A 1 369 ? 16.172 -18.156 -25.484 1 97.06 369 SER A C 1
ATOM 2740 O O . SER A 1 369 ? 16.641 -17.609 -24.484 1 97.06 369 SER A O 1
ATOM 2742 N N . THR A 1 370 ? 15.484 -19.25 -25.484 1 97.88 370 THR A N 1
ATOM 2743 C CA . THR A 1 370 ? 15.406 -20.125 -24.312 1 97.88 370 THR A CA 1
ATOM 2744 C C . THR A 1 370 ? 16.125 -21.438 -24.578 1 97.88 370 THR A C 1
ATOM 2746 O O . THR A 1 370 ? 16 -22.016 -25.672 1 97.88 370 THR A O 1
ATOM 2749 N N . ILE A 1 371 ? 16.969 -21.812 -23.656 1 96.31 371 ILE A N 1
ATOM 2750 C CA . ILE A 1 371 ? 17.719 -23.062 -23.719 1 96.31 371 ILE A CA 1
ATOM 2751 C C . ILE A 1 371 ? 17.219 -24.031 -22.641 1 96.31 371 ILE A C 1
ATOM 2753 O O . ILE A 1 371 ? 17.234 -23.703 -21.453 1 96.31 371 ILE A O 1
ATOM 2757 N N . LEU A 1 372 ? 16.703 -25.219 -23.062 1 96 372 LEU A N 1
ATOM 2758 C CA . LEU A 1 372 ? 16.266 -26.234 -22.125 1 96 372 LEU A CA 1
ATOM 2759 C C . LEU A 1 372 ? 17.109 -27.5 -22.281 1 96 372 LEU A C 1
ATOM 2761 O O . LEU A 1 372 ? 17.219 -28.047 -23.391 1 96 372 LEU A O 1
ATOM 2765 N N . HIS A 1 373 ? 17.703 -27.922 -21.172 1 93.44 373 HIS A N 1
ATOM 2766 C CA . HIS A 1 373 ? 18.594 -29.078 -21.188 1 93.44 373 HIS A CA 1
ATOM 2767 C C . HIS A 1 373 ? 19.719 -28.891 -22.188 1 93.44 373 HIS A C 1
ATOM 2769 O O . HIS A 1 373 ? 20.062 -29.828 -22.922 1 93.44 373 HIS A O 1
ATOM 2775 N N . GLY A 1 374 ? 20.125 -27.703 -22.266 1 92.75 374 GLY A N 1
ATOM 2776 C CA . GLY A 1 374 ? 21.281 -27.391 -23.094 1 92.75 374 GLY A CA 1
ATOM 2777 C C . GLY A 1 374 ? 20.922 -27.203 -24.562 1 92.75 374 GLY A C 1
ATOM 2778 O O . GLY A 1 374 ? 21.781 -26.891 -25.375 1 92.75 374 GLY A O 1
ATOM 2779 N N . VAL A 1 375 ? 19.703 -27.281 -24.938 1 92.75 375 VAL A N 1
ATOM 2780 C CA . VAL A 1 375 ? 19.266 -27.203 -26.328 1 92.75 375 VAL A CA 1
ATOM 2781 C C . VAL A 1 375 ? 18.375 -25.984 -26.516 1 92.75 375 VAL A C 1
ATOM 2783 O O . VAL A 1 375 ? 17.391 -25.797 -25.797 1 92.75 375 VAL A O 1
ATOM 2786 N N . PRO A 1 376 ? 18.703 -25.109 -27.469 1 92.19 376 PRO A N 1
ATOM 2787 C CA . PRO A 1 376 ? 17.812 -23.984 -27.75 1 92.19 376 PRO A CA 1
ATOM 2788 C C . PRO A 1 376 ? 16.438 -24.422 -28.234 1 92.19 376 PRO A C 1
ATOM 2790 O O . PRO A 1 376 ? 16.312 -25.391 -28.984 1 92.19 376 PRO A O 1
ATOM 2793 N N . VAL A 1 377 ? 15.445 -23.734 -27.781 1 91.94 377 VAL A N 1
ATOM 2794 C CA . VAL A 1 377 ? 14.078 -24.078 -28.156 1 91.94 377 VAL A CA 1
ATOM 2795 C C . VAL A 1 377 ? 13.438 -22.906 -28.891 1 91.94 377 VAL A C 1
ATOM 2797 O O . VAL A 1 377 ? 13.805 -21.75 -28.672 1 91.94 377 VAL A O 1
ATOM 2800 N N . MET B 1 1 ? 19.109 37.281 29.547 1 73.31 1 MET B N 1
ATOM 2801 C CA . MET B 1 1 ? 19.594 36.25 30.469 1 73.31 1 MET B CA 1
ATOM 2802 C C . MET B 1 1 ? 20.156 35.062 29.703 1 73.31 1 MET B C 1
ATOM 2804 O O . MET B 1 1 ? 19.547 34.594 28.734 1 73.31 1 MET B O 1
ATOM 2808 N N . ILE B 1 2 ? 21.422 34.781 29.844 1 86.44 2 ILE B N 1
ATOM 2809 C CA . ILE B 1 2 ? 22.109 33.688 29.188 1 86.44 2 ILE B CA 1
ATOM 2810 C C . ILE B 1 2 ? 21.953 32.406 29.984 1 86.44 2 ILE B C 1
ATOM 2812 O O . ILE B 1 2 ? 22.047 32.406 31.219 1 86.44 2 ILE B O 1
ATOM 2816 N N . GLN B 1 3 ? 21.422 31.438 29.359 1 91.38 3 GLN B N 1
ATOM 2817 C CA . GLN B 1 3 ? 21.312 30.125 29.984 1 91.38 3 GLN B CA 1
ATOM 2818 C C . GLN B 1 3 ? 21.922 29.031 29.109 1 91.38 3 GLN B C 1
ATOM 2820 O O . GLN B 1 3 ? 22.219 29.266 27.938 1 91.38 3 GLN B O 1
ATOM 2825 N N . THR B 1 4 ? 22.234 27.953 29.828 1 91.62 4 THR B N 1
ATOM 2826 C CA . THR B 1 4 ? 22.828 26.828 29.109 1 91.62 4 THR B CA 1
ATOM 2827 C C . THR B 1 4 ? 21.984 25.578 29.297 1 91.62 4 THR B C 1
ATOM 2829 O O . THR B 1 4 ? 21.484 25.312 30.391 1 91.62 4 THR B O 1
ATOM 2832 N N . LEU B 1 5 ? 21.766 24.859 28.219 1 92.75 5 LEU B N 1
ATOM 2833 C CA . LEU B 1 5 ? 21.094 23.562 28.234 1 92.75 5 LEU B CA 1
ATOM 2834 C C . LEU B 1 5 ? 22.062 22.438 27.844 1 92.75 5 LEU B C 1
ATOM 2836 O O . LEU B 1 5 ? 22.844 22.609 26.906 1 92.75 5 LEU B O 1
ATOM 2840 N N . THR B 1 6 ? 22.094 21.359 28.594 1 93.44 6 THR B N 1
ATOM 2841 C CA . THR B 1 6 ? 22.922 20.203 28.312 1 93.44 6 THR B CA 1
ATOM 2842 C C . THR B 1 6 ? 22.094 18.938 28.25 1 93.44 6 THR B C 1
ATOM 2844 O O . THR B 1 6 ? 20.922 18.938 28.656 1 93.44 6 THR B O 1
ATOM 2847 N N . ALA B 1 7 ? 22.578 17.891 27.688 1 94.38 7 ALA B N 1
ATOM 2848 C CA . ALA B 1 7 ? 21.953 16.578 27.578 1 94.38 7 ALA B CA 1
ATOM 2849 C C . ALA B 1 7 ? 22.969 15.5 27.203 1 94.38 7 ALA B C 1
ATOM 2851 O O . ALA B 1 7 ? 24.141 15.812 26.969 1 94.38 7 ALA B O 1
ATOM 2852 N N . ARG B 1 8 ? 22.547 14.227 27.328 1 94.5 8 ARG B N 1
ATOM 2853 C CA . ARG B 1 8 ? 23.406 13.148 26.844 1 94.5 8 ARG B CA 1
ATOM 2854 C C . ARG B 1 8 ? 23.547 13.211 25.328 1 94.5 8 ARG B C 1
ATOM 2856 O O . ARG B 1 8 ? 24.609 12.891 24.781 1 94.5 8 ARG B O 1
ATOM 2863 N N . ARG B 1 9 ? 22.453 13.531 24.688 1 94.44 9 ARG B N 1
ATOM 2864 C CA . ARG B 1 9 ? 22.422 13.578 23.219 1 94.44 9 ARG B CA 1
ATOM 2865 C C . ARG B 1 9 ? 21.438 14.641 22.719 1 94.44 9 ARG B C 1
ATOM 2867 O O . ARG B 1 9 ? 20.422 14.891 23.375 1 94.44 9 ARG B O 1
ATOM 2874 N N . LEU B 1 10 ? 21.781 15.281 21.609 1 95.75 10 LEU B N 1
ATOM 2875 C CA . LEU B 1 10 ? 20.891 16.156 20.859 1 95.75 10 LEU B CA 1
ATOM 2876 C C . LEU B 1 10 ? 20.656 15.617 19.453 1 95.75 10 LEU B C 1
ATOM 2878 O O . LEU B 1 10 ? 21.594 15.445 18.688 1 95.75 10 LEU B O 1
ATOM 2882 N N . LEU B 1 11 ? 19.391 15.305 19.156 1 95.31 11 LEU B N 1
ATOM 2883 C CA . LEU B 1 11 ? 19.062 14.906 17.797 1 95.31 11 LEU B CA 1
ATOM 2884 C C . LEU B 1 11 ? 18.859 16.125 16.906 1 95.31 11 LEU B C 1
ATOM 2886 O O . LEU B 1 11 ? 18.031 16.984 17.188 1 95.31 11 LEU B O 1
ATOM 2890 N N . THR B 1 12 ? 19.688 16.266 15.875 1 90.81 12 THR B N 1
ATOM 2891 C CA . THR B 1 12 ? 19.594 17.344 14.898 1 90.81 12 THR B CA 1
ATOM 2892 C C . THR B 1 12 ? 19.203 16.797 13.531 1 90.81 12 THR B C 1
ATOM 2894 O O . THR B 1 12 ? 19.281 15.586 13.297 1 90.81 12 THR B O 1
ATOM 2897 N N . PRO B 1 13 ? 18.734 17.656 12.609 1 84.25 13 PRO B N 1
ATOM 2898 C CA . PRO B 1 13 ? 18.438 17.219 11.25 1 84.25 13 PRO B CA 1
ATOM 2899 C C . PRO B 1 13 ? 19.641 16.578 10.562 1 84.25 13 PRO B C 1
ATOM 2901 O O . PRO B 1 13 ? 19.484 15.773 9.641 1 84.25 13 PRO B O 1
ATOM 2904 N N . GLN B 1 14 ? 20.828 16.875 11.031 1 84.44 14 GLN B N 1
ATOM 2905 C CA . GLN B 1 14 ? 22.047 16.391 10.391 1 84.44 14 GLN B CA 1
ATOM 2906 C C . GLN B 1 14 ? 22.609 15.18 11.125 1 84.44 14 GLN B C 1
ATOM 2908 O O . GLN B 1 14 ? 23.547 14.539 10.648 1 84.44 14 GLN B O 1
ATOM 2913 N N . GLY B 1 15 ? 22 14.867 12.219 1 89.44 15 GLY B N 1
ATOM 2914 C CA . GLY B 1 15 ? 22.5 13.75 13.016 1 89.44 15 GLY B CA 1
ATOM 2915 C C . GLY B 1 15 ? 22.5 14.031 14.5 1 89.44 15 GLY B C 1
ATOM 2916 O O . GLY B 1 15 ? 22.109 15.117 14.938 1 89.44 15 GLY B O 1
ATOM 2917 N N . ALA B 1 16 ? 23.062 13.102 15.242 1 93 16 ALA B N 1
ATOM 2918 C CA . ALA B 1 16 ? 23.078 13.219 16.688 1 93 16 ALA B CA 1
ATOM 2919 C C . ALA B 1 16 ? 24.375 13.875 17.188 1 93 16 ALA B C 1
ATOM 2921 O O . ALA B 1 16 ? 25.453 13.602 16.656 1 93 16 ALA B O 1
ATOM 2922 N N . LEU B 1 17 ? 24.266 14.789 18.125 1 93.06 17 LEU B N 1
ATOM 2923 C CA . LEU B 1 17 ? 25.391 15.406 18.812 1 93.06 17 LEU B CA 1
ATOM 2924 C C . LEU B 1 17 ? 25.484 14.906 20.25 1 93.06 17 LEU B C 1
ATOM 2926 O O . LEU B 1 17 ? 24.531 15.047 21.031 1 93.06 17 LEU B O 1
ATOM 2930 N N . ASP B 1 18 ? 26.625 14.359 20.609 1 93.25 18 ASP B N 1
ATOM 2931 C CA . ASP B 1 18 ? 26.828 13.844 21.953 1 93.25 18 ASP B CA 1
ATOM 2932 C C . ASP B 1 18 ? 27.203 14.961 22.922 1 93.25 18 ASP B C 1
ATOM 2934 O O . ASP B 1 18 ? 28.016 15.828 22.578 1 93.25 18 ASP B O 1
ATOM 2938 N N . HIS B 1 19 ? 26.562 14.93 24.047 1 93.62 19 HIS B N 1
ATOM 2939 C CA . HIS B 1 19 ? 26.828 15.844 25.141 1 93.62 19 HIS B CA 1
ATOM 2940 C C . HIS B 1 19 ? 26.828 17.297 24.688 1 93.62 19 HIS B C 1
ATOM 2942 O O . HIS B 1 19 ? 27.797 18.016 24.875 1 93.62 19 HIS B O 1
ATOM 2948 N N . PRO B 1 20 ? 25.703 17.656 24.125 1 93.69 20 PRO B N 1
ATOM 2949 C CA . PRO B 1 20 ? 25.594 19.031 23.625 1 93.69 20 PRO B CA 1
ATOM 2950 C C . PRO B 1 20 ? 25.578 20.078 24.75 1 93.69 20 PRO B C 1
ATOM 2952 O O . PRO B 1 20 ? 25.094 19.797 25.844 1 93.69 20 PRO B O 1
ATOM 2955 N N . VAL B 1 21 ? 26.172 21.219 24.5 1 93.88 21 VAL B N 1
ATOM 2956 C CA . VAL B 1 21 ? 26.016 22.438 25.297 1 93.88 21 VAL B CA 1
ATOM 2957 C C . VAL B 1 21 ? 25.359 23.531 24.453 1 93.88 21 VAL B C 1
ATOM 2959 O O . VAL B 1 21 ? 25.969 24.031 23.5 1 93.88 21 VAL B O 1
ATOM 2962 N N . ILE B 1 22 ? 24.141 23.844 24.781 1 94.62 22 ILE B N 1
ATOM 2963 C CA . ILE B 1 22 ? 23.375 24.828 24.031 1 94.62 22 ILE B CA 1
ATOM 2964 C C . ILE B 1 22 ? 23.297 26.141 24.828 1 94.62 22 ILE B C 1
ATOM 2966 O O . ILE B 1 22 ? 22.734 26.172 25.922 1 94.62 22 ILE B O 1
ATOM 2970 N N . THR B 1 23 ? 23.906 27.156 24.266 1 95.5 23 THR B N 1
ATOM 2971 C CA . THR B 1 23 ? 23.828 28.469 24.875 1 95.5 23 THR B CA 1
ATOM 2972 C C . THR B 1 23 ? 22.625 29.25 24.328 1 95.5 23 THR B C 1
ATOM 2974 O O . THR B 1 23 ? 22.438 29.344 23.109 1 95.5 23 THR B O 1
ATOM 2977 N N . ILE B 1 24 ? 21.781 29.734 25.234 1 95.81 24 ILE B N 1
ATOM 2978 C CA . ILE B 1 24 ? 20.547 30.422 24.891 1 95.81 24 ILE B CA 1
ATOM 2979 C C . ILE B 1 24 ? 20.609 31.859 25.406 1 95.81 24 ILE B C 1
ATOM 2981 O O . ILE B 1 24 ? 20.938 32.094 26.578 1 95.81 24 ILE B O 1
ATOM 2985 N N . ALA B 1 25 ? 20.391 32.812 24.578 1 95.56 25 ALA B N 1
ATOM 2986 C CA . ALA B 1 25 ? 20.297 34.219 24.938 1 95.56 25 ALA B CA 1
ATOM 2987 C C . ALA B 1 25 ? 18.969 34.812 24.516 1 95.56 25 ALA B C 1
ATOM 2989 O O . ALA B 1 25 ? 18.609 34.781 23.344 1 95.56 25 ALA B O 1
ATOM 2990 N N . ASP B 1 26 ? 18.234 35.375 25.484 1 92.81 26 ASP B N 1
ATOM 2991 C CA . ASP B 1 26 ? 16.953 36.031 25.234 1 92.81 26 ASP B CA 1
ATOM 2992 C C . ASP B 1 26 ? 16 35.125 24.484 1 92.81 26 ASP B C 1
ATOM 2994 O O . ASP B 1 26 ? 15.398 35.5 23.484 1 92.81 26 ASP B O 1
ATOM 2998 N N . GLY B 1 27 ? 16.094 33.812 24.828 1 92.56 27 GLY B N 1
ATOM 2999 C CA . GLY B 1 27 ? 15.156 32.844 24.297 1 92.56 27 GLY B CA 1
ATOM 3000 C C . GLY B 1 27 ? 15.586 32.281 22.969 1 92.56 27 GLY B C 1
ATOM 3001 O O . GLY B 1 27 ? 14.922 31.391 22.406 1 92.56 27 GLY B O 1
ATOM 3002 N N . LEU B 1 28 ? 16.75 32.719 22.469 1 94.75 28 LEU B N 1
ATOM 3003 C CA . LEU B 1 28 ? 17.25 32.281 21.156 1 94.75 28 LEU B CA 1
ATOM 3004 C C . LEU B 1 28 ? 18.516 31.469 21.312 1 94.75 28 LEU B C 1
ATOM 3006 O O . LEU B 1 28 ? 19.312 31.703 22.219 1 94.75 28 LEU B O 1
ATOM 3010 N N . ILE B 1 29 ? 18.656 30.531 20.422 1 95 29 ILE B N 1
ATOM 3011 C CA . ILE B 1 29 ? 19.875 29.719 20.406 1 95 29 ILE B CA 1
ATOM 3012 C C . ILE B 1 29 ? 21.062 30.609 20 1 95 29 ILE B C 1
ATOM 3014 O O . ILE B 1 29 ? 21.047 31.25 18.938 1 95 29 ILE B O 1
ATOM 3018 N N . GLN B 1 30 ? 22.031 30.656 20.812 1 95.81 30 GLN B N 1
ATOM 3019 C CA . GLN B 1 30 ? 23.25 31.375 20.484 1 95.81 30 GLN B CA 1
ATOM 3020 C C . GLN B 1 30 ? 24.297 30.453 19.875 1 95.81 30 GLN B C 1
ATOM 3022 O O . GLN B 1 30 ? 24.938 30.812 18.891 1 95.81 30 GLN B O 1
ATOM 3027 N N . SER B 1 31 ? 24.422 29.312 20.484 1 94.06 31 SER B N 1
ATOM 3028 C CA . SER B 1 31 ? 25.375 28.328 19.969 1 94.06 31 SER B CA 1
ATOM 3029 C C . SER B 1 31 ? 25.016 26.922 20.422 1 94.06 31 SER B C 1
ATOM 3031 O O . SER B 1 31 ? 24.344 26.734 21.438 1 94.06 31 SER B O 1
ATOM 3033 N N . ILE B 1 32 ? 25.375 25.984 19.672 1 92.88 32 ILE B N 1
ATOM 3034 C CA . ILE B 1 32 ? 25.328 24.562 20 1 92.88 32 ILE B CA 1
ATOM 3035 C C . ILE B 1 32 ? 26.719 23.938 19.828 1 92.88 32 ILE B C 1
ATOM 3037 O O . ILE B 1 32 ? 27.266 23.953 18.719 1 92.88 32 ILE B O 1
ATOM 3041 N N . GLU B 1 33 ? 27.25 23.484 20.875 1 89.94 33 GLU B N 1
ATOM 3042 C CA . GLU B 1 33 ? 28.594 22.891 20.859 1 89.94 33 GLU B CA 1
ATOM 3043 C C . GLU B 1 33 ? 28.594 21.516 21.531 1 89.94 33 GLU B C 1
ATOM 3045 O O . GLU B 1 33 ? 27.578 21.094 22.078 1 89.94 33 GLU B O 1
ATOM 3050 N N . SER B 1 34 ? 29.516 20.703 21.188 1 84.19 34 SER B N 1
ATOM 3051 C CA . SER B 1 34 ? 29.688 19.422 21.859 1 84.19 34 SER B CA 1
ATOM 3052 C C . SER B 1 34 ? 30.891 19.453 22.812 1 84.19 34 SER B C 1
ATOM 3054 O O . SER B 1 34 ? 32 19.719 22.375 1 84.19 34 SER B O 1
ATOM 3056 N N . THR B 1 35 ? 30.609 19.5 24.203 1 73.44 35 THR B N 1
ATOM 3057 C CA . THR B 1 35 ? 31.719 19.438 25.125 1 73.44 35 THR B CA 1
ATOM 3058 C C . THR B 1 35 ? 31.594 18.219 26.047 1 73.44 35 THR B C 1
ATOM 3060 O O . THR B 1 35 ? 30.5 17.703 26.25 1 73.44 35 THR B O 1
ATOM 3063 N N . ALA B 1 36 ? 32.625 17.188 26.312 1 63.38 36 ALA B N 1
ATOM 3064 C CA . ALA B 1 36 ? 32.781 15.836 26.859 1 63.38 36 ALA B CA 1
ATOM 3065 C C . ALA B 1 36 ? 32.094 15.719 28.234 1 63.38 36 ALA B C 1
ATOM 3067 O O . ALA B 1 36 ? 31.922 14.609 28.734 1 63.38 36 ALA B O 1
ATOM 3068 N N . THR B 1 37 ? 31.453 16.766 28.938 1 62.78 37 THR B N 1
ATOM 3069 C CA . THR B 1 37 ? 31.469 16.453 30.359 1 62.78 37 THR B CA 1
ATOM 3070 C C . THR B 1 37 ? 30.062 16.375 30.922 1 62.78 37 THR B C 1
ATOM 3072 O O . THR B 1 37 ? 29.859 16.344 32.125 1 62.78 37 THR B O 1
ATOM 3075 N N . SER B 1 38 ? 28.922 16.25 30.141 1 68.88 38 SER B N 1
ATOM 3076 C CA . SER B 1 38 ? 27.672 16.344 30.875 1 68.88 38 SER B CA 1
ATOM 3077 C C . SER B 1 38 ? 27.266 14.984 31.438 1 68.88 38 SER B C 1
ATOM 3079 O O . SER B 1 38 ? 27.562 13.945 30.844 1 68.88 38 SER B O 1
ATOM 3081 N N . SER B 1 39 ? 26.828 15.039 32.719 1 76.31 39 SER B N 1
ATOM 3082 C CA . SER B 1 39 ? 26.328 13.844 33.406 1 76.31 39 SER B CA 1
ATOM 3083 C C . SER B 1 39 ? 24.859 13.602 33.062 1 76.31 39 SER B C 1
ATOM 3085 O O . SER B 1 39 ? 24.25 12.648 33.594 1 76.31 39 SER B O 1
ATOM 3087 N N . GLU B 1 40 ? 24.297 14.328 32.188 1 84.12 40 GLU B N 1
ATOM 3088 C CA . GLU B 1 40 ? 22.875 14.188 31.828 1 84.12 40 GLU B CA 1
ATOM 3089 C C . GLU B 1 40 ? 22.625 12.891 31.062 1 84.12 40 GLU B C 1
ATOM 3091 O O . GLU B 1 40 ? 23.516 12.391 30.375 1 84.12 40 GLU B O 1
ATOM 3096 N N . ASP B 1 41 ? 21.422 12.25 31.219 1 93.81 41 ASP B N 1
ATOM 3097 C CA . ASP B 1 41 ? 21.109 10.984 30.562 1 93.81 41 ASP B CA 1
ATOM 3098 C C . ASP B 1 41 ? 19.953 11.148 29.562 1 93.81 41 ASP B C 1
ATOM 3100 O O . ASP B 1 41 ? 19.516 10.172 28.953 1 93.81 41 ASP B O 1
ATOM 3104 N N . THR B 1 42 ? 19.5 12.414 29.453 1 96.38 42 THR B N 1
ATOM 3105 C CA . THR B 1 42 ? 18.328 12.672 28.625 1 96.38 42 THR B CA 1
ATOM 3106 C C . THR B 1 42 ? 18.734 13 27.203 1 96.38 42 THR B C 1
ATOM 3108 O O . THR B 1 42 ? 19.922 13.258 26.922 1 96.38 42 THR B O 1
ATOM 3111 N N . THR B 1 43 ? 17.812 12.859 26.281 1 97.06 43 THR B N 1
ATOM 3112 C CA . THR B 1 43 ? 17.969 13.219 24.891 1 97.06 43 THR B CA 1
ATOM 3113 C C . THR B 1 43 ? 17.141 14.469 24.562 1 97.06 43 THR B C 1
ATOM 3115 O O . THR B 1 43 ? 15.969 14.562 24.906 1 97.06 43 THR B O 1
ATOM 3118 N N . LEU B 1 44 ? 17.812 15.438 23.906 1 96.94 44 LEU B N 1
ATOM 3119 C CA . LEU B 1 44 ? 17.109 16.609 23.422 1 96.94 44 LEU B CA 1
ATOM 3120 C C . LEU B 1 44 ? 16.75 16.469 21.938 1 96.94 44 LEU B C 1
ATOM 3122 O O . LEU B 1 44 ? 17.531 15.914 21.156 1 96.94 44 LEU B O 1
ATOM 3126 N N . THR B 1 45 ? 15.617 16.906 21.578 1 97.44 45 THR B N 1
ATOM 3127 C CA . THR B 1 45 ? 15.164 17.016 20.203 1 97.44 45 THR B CA 1
ATOM 3128 C C . THR B 1 45 ? 14.586 18.406 19.938 1 97.44 45 THR B C 1
ATOM 3130 O O . THR B 1 45 ? 14.281 19.156 20.875 1 97.44 45 THR B O 1
ATOM 3133 N N . PRO B 1 46 ? 14.508 18.812 18.641 1 96.94 46 PRO B N 1
ATOM 3134 C CA . PRO B 1 46 ? 13.648 19.969 18.406 1 96.94 46 PRO B CA 1
ATOM 3135 C C . PRO B 1 46 ? 12.227 19.766 18.922 1 96.94 46 PRO B C 1
ATOM 3137 O O . PRO B 1 46 ? 11.734 18.641 18.969 1 96.94 46 PRO B O 1
ATOM 3140 N N . ALA B 1 47 ? 11.602 20.875 19.391 1 97.69 47 ALA B N 1
ATOM 3141 C CA . ALA B 1 47 ? 10.172 20.797 19.688 1 97.69 47 ALA B CA 1
ATOM 3142 C C . ALA B 1 47 ? 9.375 20.453 18.438 1 97.69 47 ALA B C 1
ATOM 3144 O O . ALA B 1 47 ? 9.797 20.75 17.312 1 97.69 47 ALA B O 1
ATOM 3145 N N . PHE B 1 48 ? 8.219 19.812 18.594 1 98.31 48 PHE B N 1
ATOM 3146 C CA . PHE B 1 48 ? 7.422 19.328 17.469 1 98.31 48 PHE B CA 1
ATOM 3147 C C . PHE B 1 48 ? 6.742 20.5 16.75 1 98.31 48 PHE B C 1
ATOM 3149 O O . PHE B 1 48 ? 6.527 21.562 17.344 1 98.31 48 PHE B O 1
ATOM 3156 N N . LEU B 1 49 ? 6.48 20.312 15.477 1 98.31 49 LEU B N 1
ATOM 3157 C CA . LEU B 1 49 ? 5.664 21.172 14.625 1 98.31 49 LEU B CA 1
ATOM 3158 C C . LEU B 1 49 ? 4.41 20.438 14.156 1 98.31 49 LEU B C 1
ATOM 3160 O O . LEU B 1 49 ? 4.492 19.531 13.328 1 98.31 49 LEU B O 1
ATOM 3164 N N . ASP B 1 50 ? 3.248 20.781 14.688 1 98.81 50 ASP B N 1
ATOM 3165 C CA . ASP B 1 50 ? 1.982 20.172 14.281 1 98.81 50 ASP B CA 1
ATOM 3166 C C . ASP B 1 50 ? 1.261 21.031 13.25 1 98.81 50 ASP B C 1
ATOM 3168 O O . ASP B 1 50 ? 0.701 22.078 13.594 1 98.81 50 ASP B O 1
ATOM 3172 N N . ILE B 1 51 ? 1.141 20.531 12.031 1 98.88 51 ILE B N 1
ATOM 3173 C CA . ILE B 1 51 ? 0.655 21.406 10.961 1 98.88 51 ILE B CA 1
ATOM 3174 C C . ILE B 1 51 ? -0.835 21.156 10.742 1 98.88 51 ILE B C 1
ATOM 3176 O O . ILE B 1 51 ? -1.417 21.672 9.781 1 98.88 51 ILE B O 1
ATOM 3180 N N . HIS B 1 52 ? -1.476 20.312 11.609 1 98.94 52 HIS B N 1
ATOM 3181 C CA . HIS B 1 52 ? -2.889 19.969 11.461 1 98.94 52 HIS B CA 1
ATOM 3182 C C . HIS B 1 52 ? -3.547 19.75 12.82 1 98.94 52 HIS B C 1
ATOM 3184 O O . HIS B 1 52 ? -3.654 18.609 13.273 1 98.94 52 HIS B O 1
ATOM 3190 N N . THR B 1 53 ? -4.109 20.75 13.43 1 98.75 53 THR B N 1
ATOM 3191 C CA . THR B 1 53 ? -4.805 20.703 14.711 1 98.75 53 THR B CA 1
ATOM 3192 C C . THR B 1 53 ? -5.969 21.688 14.734 1 98.75 53 THR B C 1
ATOM 3194 O O . THR B 1 53 ? -5.82 22.844 14.344 1 98.75 53 THR B O 1
ATOM 3197 N N . HIS B 1 54 ? -7.094 21.203 15.164 1 98.5 54 HIS B N 1
ATOM 3198 C CA . HIS B 1 54 ? -8.305 22.016 15.188 1 98.5 54 HIS B CA 1
ATOM 3199 C C . HIS B 1 54 ? -8.555 22.594 16.578 1 98.5 54 HIS B C 1
ATOM 3201 O O . HIS B 1 54 ? -9.406 23.469 16.75 1 98.5 54 HIS B O 1
ATOM 3207 N N . GLY B 1 55 ? -7.902 22.062 17.531 1 98 55 GLY B N 1
ATOM 3208 C CA . GLY B 1 55 ? -8.172 22.531 18.891 1 98 55 GLY B CA 1
ATOM 3209 C C . GLY B 1 55 ? -7.613 21.625 19.953 1 98 55 GLY B C 1
ATOM 3210 O O . GLY B 1 55 ? -6.961 20.625 19.656 1 98 55 GLY B O 1
ATOM 3211 N N . ALA B 1 56 ? -7.781 22 21.203 1 98.25 56 ALA B N 1
ATOM 3212 C CA . ALA B 1 56 ? -7.398 21.297 22.422 1 98.25 56 ALA B CA 1
ATOM 3213 C C . ALA B 1 56 ? -7.934 22.016 23.656 1 98.25 56 ALA B C 1
ATOM 3215 O O . ALA B 1 56 ? -8.352 23.172 23.578 1 98.25 56 ALA B O 1
ATOM 3216 N N . ALA B 1 57 ? -8.008 21.281 24.812 1 98 57 ALA B N 1
ATOM 3217 C CA . ALA B 1 57 ? -8.312 21.859 26.109 1 98 57 ALA B CA 1
ATOM 3218 C C . ALA B 1 57 ? -9.664 22.578 26.094 1 98 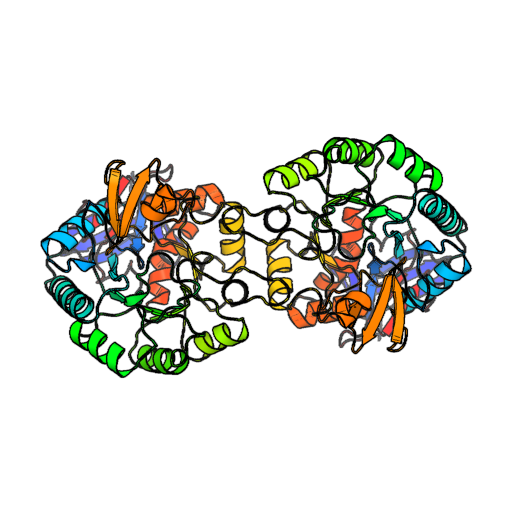57 ALA B C 1
ATOM 3220 O O . ALA B 1 57 ? -9.789 23.688 26.609 1 98 57 ALA B O 1
ATOM 3221 N N . ASN B 1 58 ? -10.578 22.062 25.359 1 97.31 58 ASN B N 1
ATOM 3222 C CA . ASN B 1 58 ? -11.977 22.469 25.281 1 97.31 58 ASN B CA 1
ATOM 3223 C C . ASN B 1 58 ? -12.156 23.703 24.406 1 97.31 58 ASN B C 1
ATOM 3225 O O . ASN B 1 58 ? -13.164 24.406 24.516 1 97.31 58 ASN B O 1
ATOM 3229 N N . HIS B 1 59 ? -11.164 24.047 23.672 1 97.62 59 HIS B N 1
ATOM 3230 C CA . HIS B 1 59 ? -11.273 25.188 22.766 1 97.62 59 HIS B CA 1
ATOM 3231 C C . HIS B 1 59 ? -11.055 24.766 21.312 1 97.62 59 HIS B C 1
ATOM 3233 O O . HIS B 1 59 ? -10.32 23.812 21.047 1 97.62 59 HIS B O 1
ATOM 3239 N N . ASP B 1 60 ? -11.688 25.453 20.484 1 97.62 60 ASP B N 1
ATOM 3240 C CA . ASP B 1 60 ? -11.609 25.297 19.031 1 97.62 60 ASP B CA 1
ATOM 3241 C C . ASP B 1 60 ? -10.891 26.484 18.391 1 97.62 60 ASP B C 1
ATOM 3243 O O . ASP B 1 60 ? -11.117 27.641 18.781 1 97.62 60 ASP B O 1
ATOM 3247 N N . VAL B 1 61 ? -10.031 26.156 17.438 1 97.56 61 VAL B N 1
ATOM 3248 C CA . VAL B 1 61 ? -9.266 27.188 16.734 1 97.56 61 VAL B CA 1
ATOM 3249 C C . VAL B 1 61 ? -10.219 28.188 16.078 1 97.56 61 VAL B C 1
ATOM 3251 O O . VAL B 1 61 ? -9.922 29.375 16.016 1 97.56 61 VAL B O 1
ATOM 3254 N N . MET B 1 62 ? -11.414 27.781 15.672 1 97.56 62 MET B N 1
ATOM 3255 C CA . MET B 1 62 ? -12.375 28.625 14.953 1 97.56 62 MET B CA 1
ATOM 3256 C C . MET B 1 62 ? -12.883 29.75 15.836 1 97.56 62 MET B C 1
ATOM 3258 O O . MET B 1 62 ? -13.461 30.719 15.344 1 97.56 62 MET B O 1
ATOM 3262 N N . GLU B 1 63 ? -12.68 29.578 17.141 1 97.19 63 GLU B N 1
ATOM 3263 C CA . GLU B 1 63 ? -13.031 30.688 18.031 1 97.19 63 GLU B CA 1
ATOM 3264 C C . GLU B 1 63 ? -12.227 31.953 17.688 1 97.19 63 GLU B C 1
ATOM 3266 O O . GLU B 1 63 ? -12.727 33.062 17.844 1 97.19 63 GLU B O 1
ATOM 3271 N N . GLY B 1 64 ? -11.008 31.781 17.312 1 97 64 GLY B N 1
ATOM 3272 C CA . GLY B 1 64 ? -10.18 32.875 16.828 1 97 64 GLY B CA 1
ATOM 3273 C C . GLY B 1 64 ? -9.906 33.938 17.891 1 97 64 GLY B C 1
ATOM 3274 O O . GLY B 1 64 ? -9.727 35.094 17.562 1 97 64 GLY B O 1
ATOM 3275 N N . THR B 1 65 ? -9.953 33.594 19.141 1 96.81 65 THR B N 1
ATOM 3276 C CA . THR B 1 65 ? -9.727 34.562 20.219 1 96.81 65 THR B CA 1
ATOM 3277 C C . THR B 1 65 ? -8.398 34.281 20.906 1 96.81 65 THR B C 1
ATOM 3279 O O . THR B 1 65 ? -7.91 33.156 20.906 1 96.81 65 THR B O 1
ATOM 3282 N N . PRO B 1 66 ? -7.816 35.344 21.484 1 96.5 66 PRO B N 1
ATOM 3283 C CA . PRO B 1 66 ? -6.586 35.125 22.25 1 96.5 66 PRO B CA 1
ATOM 3284 C C . PRO B 1 66 ? -6.75 34.094 23.375 1 96.5 66 PRO B C 1
ATOM 3286 O O . PRO B 1 66 ? -5.836 33.312 23.625 1 96.5 66 PRO B O 1
ATOM 3289 N N . GLU B 1 67 ? -7.922 34.094 24 1 96.06 67 GLU B N 1
ATOM 3290 C CA . GLU B 1 67 ? -8.18 33.156 25.094 1 96.06 67 GLU B CA 1
ATOM 3291 C C . GLU B 1 67 ? -8.156 31.719 24.609 1 96.06 67 GLU B C 1
ATOM 3293 O O . GLU B 1 67 ? -7.5 30.859 25.203 1 96.06 67 GLU B O 1
ATOM 3298 N N . ALA B 1 68 ? -8.875 31.5 23.562 1 96.81 68 ALA B N 1
ATOM 3299 C CA . ALA B 1 68 ? -8.953 30.141 23.016 1 96.81 68 ALA B CA 1
ATOM 3300 C C . ALA B 1 68 ? -7.586 29.656 22.547 1 96.81 68 ALA B C 1
ATOM 3302 O O . ALA B 1 68 ? -7.156 28.562 22.906 1 96.81 68 ALA B O 1
ATOM 3303 N N . LEU B 1 69 ? -6.891 30.453 21.766 1 97.5 69 LEU B N 1
ATOM 3304 C CA . LEU B 1 69 ? -5.609 30.031 21.203 1 97.5 69 LEU B CA 1
ATOM 3305 C C . LEU B 1 69 ? -4.547 29.922 22.297 1 97.5 69 LEU B C 1
ATOM 3307 O O . LEU B 1 69 ? -3.648 29.078 22.219 1 97.5 69 LEU B O 1
ATOM 3311 N N . SER B 1 70 ? -4.68 30.781 23.344 1 96.81 70 SER B N 1
ATOM 3312 C CA . SER B 1 70 ? -3.768 30.656 24.484 1 96.81 70 SER B CA 1
ATOM 3313 C C . SER B 1 70 ? -3.939 29.328 25.188 1 96.81 70 SER B C 1
ATOM 3315 O O . SER B 1 70 ? -2.955 28.672 25.531 1 96.81 70 SER B O 1
ATOM 3317 N N . ALA B 1 71 ? -5.172 28.938 25.422 1 97.38 71 ALA B N 1
ATOM 3318 C CA . ALA B 1 71 ? -5.453 27.656 26.062 1 97.38 71 ALA B CA 1
ATOM 3319 C C . ALA B 1 71 ? -4.934 26.5 25.219 1 97.38 71 ALA B C 1
ATOM 3321 O O . ALA B 1 71 ? -4.309 25.562 25.75 1 97.38 71 ALA B O 1
ATOM 3322 N N . ILE B 1 72 ? -5.18 26.531 23.938 1 98.06 72 ILE B N 1
ATOM 3323 C CA . ILE B 1 72 ? -4.723 25.5 23 1 98.06 72 ILE B CA 1
ATOM 3324 C C . ILE B 1 72 ? -3.197 25.438 23.016 1 98.06 72 ILE B C 1
ATOM 3326 O O . ILE B 1 72 ? -2.613 24.359 23.172 1 98.06 72 ILE B O 1
ATOM 3330 N N . SER B 1 73 ? -2.568 26.594 22.922 1 98 73 SER B N 1
ATOM 3331 C CA . SER B 1 73 ? -1.114 26.703 22.859 1 98 73 SER B CA 1
ATOM 3332 C C . SER B 1 73 ? -0.464 26.125 24.109 1 98 73 SER B C 1
ATOM 3334 O O . SER B 1 73 ? 0.53 25.406 24.031 1 98 73 SER B O 1
ATOM 3336 N N . ARG B 1 74 ? -1.021 26.484 25.234 1 97.44 74 ARG B N 1
ATOM 3337 C CA . ARG B 1 74 ? -0.478 26 26.5 1 97.44 74 ARG B CA 1
ATOM 3338 C C . ARG B 1 74 ? -0.559 24.484 26.578 1 97.44 74 ARG B C 1
ATOM 3340 O O . ARG B 1 74 ? 0.396 23.828 27 1 97.44 74 ARG B O 1
ATOM 3347 N N . PHE B 1 75 ? -1.651 23.953 26.188 1 98.25 75 PHE B N 1
ATOM 3348 C CA . PHE B 1 75 ? -1.816 22.516 26.234 1 98.25 75 PHE B CA 1
ATOM 3349 C C . PHE B 1 75 ? -0.864 21.828 25.266 1 98.25 75 PHE B C 1
ATOM 3351 O O . PHE B 1 75 ? -0.19 20.859 25.625 1 98.25 75 PHE B O 1
ATOM 3358 N N . LEU B 1 76 ? -0.833 22.266 23.984 1 98.69 76 LEU B N 1
ATOM 3359 C CA . LEU B 1 76 ? 0.027 21.672 22.969 1 98.69 76 LEU B CA 1
ATOM 3360 C C . LEU B 1 76 ? 1.479 21.641 23.438 1 98.69 76 LEU B C 1
ATOM 3362 O O . LEU B 1 76 ? 2.189 20.656 23.203 1 98.69 76 LEU B O 1
ATOM 3366 N N . ALA B 1 77 ? 1.894 22.703 24.109 1 98.19 77 ALA B N 1
ATOM 3367 C CA . ALA B 1 77 ? 3.26 22.797 24.609 1 98.19 77 ALA B CA 1
ATOM 3368 C C . ALA B 1 77 ? 3.559 21.672 25.609 1 98.19 77 ALA B C 1
ATOM 3370 O O . ALA B 1 77 ? 4.664 21.125 25.625 1 98.19 77 ALA B O 1
ATOM 3371 N N . THR B 1 78 ? 2.594 21.359 26.406 1 97.62 78 THR B N 1
ATOM 3372 C CA . THR B 1 78 ? 2.799 20.312 27.406 1 97.62 78 THR B CA 1
ATOM 3373 C C . THR B 1 78 ? 2.988 18.953 26.734 1 97.62 78 THR B C 1
ATOM 3375 O O . THR B 1 78 ? 3.424 18 27.359 1 97.62 78 THR B O 1
ATOM 3378 N N . ARG B 1 79 ? 2.693 18.922 25.484 1 98.44 79 ARG B N 1
ATOM 3379 C CA . ARG B 1 79 ? 2.764 17.672 24.734 1 98.44 79 ARG B CA 1
ATOM 3380 C C . ARG B 1 79 ? 3.857 17.719 23.672 1 98.44 79 ARG B C 1
ATOM 3382 O O . ARG B 1 79 ? 3.832 16.953 22.703 1 98.44 79 ARG B O 1
ATOM 3389 N N . GLY B 1 80 ? 4.762 18.641 23.781 1 98.56 80 GLY B N 1
ATOM 3390 C CA . GLY B 1 80 ? 5.992 18.672 23 1 98.56 80 GLY B CA 1
ATOM 3391 C C . GLY B 1 80 ? 5.922 19.609 21.812 1 98.56 80 GLY B C 1
ATOM 3392 O O . GLY B 1 80 ? 6.922 19.812 21.125 1 98.56 80 GLY B O 1
ATOM 3393 N N . VAL B 1 81 ? 4.773 20.203 21.531 1 98.69 81 VAL B N 1
ATOM 3394 C CA . VAL B 1 81 ? 4.609 21.047 20.359 1 98.69 81 VAL B CA 1
ATOM 3395 C C . VAL B 1 81 ? 5.137 22.438 20.641 1 98.69 81 VAL B C 1
ATOM 3397 O O . VAL B 1 81 ? 4.742 23.078 21.625 1 98.69 81 VAL B O 1
ATOM 3400 N N . GLY B 1 82 ? 6.074 22.875 19.844 1 97.38 82 GLY B N 1
ATOM 3401 C CA . GLY B 1 82 ? 6.594 24.219 19.953 1 97.38 82 GLY B CA 1
ATOM 3402 C C . GLY B 1 82 ? 5.938 25.203 19 1 97.38 82 GLY B C 1
ATOM 3403 O O . GLY B 1 82 ? 5.844 26.391 19.297 1 97.38 82 GLY B O 1
ATOM 3404 N N . GLN B 1 83 ? 5.605 24.703 17.875 1 97.19 83 GLN B N 1
ATOM 3405 C CA . GLN B 1 83 ? 4.945 25.484 16.844 1 97.19 83 GLN B CA 1
ATOM 3406 C C . GLN B 1 83 ? 3.811 24.703 16.203 1 97.19 83 GLN B C 1
ATOM 3408 O O . GLN B 1 83 ? 3.816 23.469 16.203 1 97.19 83 GLN B O 1
ATOM 3413 N N . TYR B 1 84 ? 2.797 25.406 15.703 1 98.25 84 TYR B N 1
ATOM 3414 C CA . TYR B 1 84 ? 1.706 24.719 15.031 1 98.25 84 TYR B CA 1
ATOM 3415 C C . TYR B 1 84 ? 1.007 25.625 14.031 1 98.25 84 TYR B C 1
ATOM 3417 O O . TYR B 1 84 ? 1.206 26.844 14.047 1 98.25 84 TYR B O 1
ATOM 3425 N N . LEU B 1 85 ? 0.338 25.031 13.062 1 98.88 85 LEU B N 1
ATOM 3426 C CA . LEU B 1 85 ? -0.634 25.75 12.242 1 98.88 85 LEU B CA 1
ATOM 3427 C C . LEU B 1 85 ? -2.037 25.609 12.828 1 98.88 85 LEU B C 1
ATOM 3429 O O . LEU B 1 85 ? -2.502 24.5 13.094 1 98.88 85 LEU B O 1
ATOM 3433 N N . ALA B 1 86 ? -2.666 26.781 13.062 1 98.75 86 ALA B N 1
ATOM 3434 C CA . ALA B 1 86 ? -4.07 26.766 13.461 1 98.75 86 ALA B CA 1
ATOM 3435 C C . ALA B 1 86 ? -4.965 26.344 12.297 1 98.75 86 ALA B C 1
ATOM 3437 O O . ALA B 1 86 ? -5.043 27.031 11.281 1 98.75 86 ALA B O 1
ATOM 3438 N N . THR B 1 87 ? -5.691 25.234 12.469 1 98.81 87 THR B N 1
ATOM 3439 C CA . THR B 1 87 ? -6.395 24.641 11.328 1 98.81 87 THR B CA 1
ATOM 3440 C C . THR B 1 87 ? -7.887 24.953 11.398 1 98.81 87 THR B C 1
ATOM 3442 O O . THR B 1 87 ? -8.547 24.641 12.391 1 98.81 87 THR B O 1
ATOM 3445 N N . THR B 1 88 ? -8.414 25.547 10.383 1 98 88 THR B N 1
ATOM 3446 C CA . THR B 1 88 ? -9.844 25.844 10.297 1 98 88 THR B CA 1
ATOM 3447 C C . THR B 1 88 ? -10.625 24.609 9.859 1 98 88 THR B C 1
ATOM 3449 O O . THR B 1 88 ? -10.039 23.625 9.406 1 98 88 THR B O 1
ATOM 3452 N N . VAL B 1 89 ? -11.852 24.609 10.102 1 96.25 89 VAL B N 1
ATOM 3453 C CA . VAL B 1 89 ? -12.781 23.641 9.531 1 96.25 89 VAL B CA 1
ATOM 3454 C C . VAL B 1 89 ? -13.812 24.359 8.672 1 96.25 89 VAL B C 1
ATOM 3456 O O . VAL B 1 89 ? -14.008 25.578 8.805 1 96.25 89 VAL B O 1
ATOM 3459 N N . THR B 1 90 ? -14.414 23.656 7.766 1 97.38 90 THR B N 1
ATOM 3460 C CA . THR B 1 90 ? -15.406 24.25 6.871 1 97.38 90 THR B CA 1
ATOM 3461 C C . THR B 1 90 ? -16.531 24.891 7.672 1 97.38 90 THR B C 1
ATOM 3463 O O . THR B 1 90 ? -17.125 24.25 8.547 1 97.38 90 THR B O 1
ATOM 3466 N N . ALA B 1 91 ? -16.859 26.125 7.387 1 97.44 91 ALA B N 1
ATOM 3467 C CA . ALA B 1 91 ? -17.891 26.938 8.031 1 97.44 91 ALA B CA 1
ATOM 3468 C C . ALA B 1 91 ? -18.422 28 7.078 1 97.44 91 ALA B C 1
ATOM 3470 O O . ALA B 1 91 ? -17.906 28.172 5.977 1 97.44 91 ALA B O 1
ATOM 3471 N N . PRO B 1 92 ? -19.547 28.656 7.5 1 97.56 92 PRO B N 1
ATOM 3472 C CA . PRO B 1 92 ? -20.016 29.781 6.672 1 97.56 92 PRO B CA 1
ATOM 3473 C C . PRO B 1 92 ? -18.906 30.812 6.418 1 97.56 92 PRO B C 1
ATOM 3475 O O . PRO B 1 92 ? -18.062 31.031 7.285 1 97.56 92 PRO B O 1
ATOM 3478 N N . VAL B 1 93 ? -18.984 31.453 5.246 1 98.38 93 VAL B N 1
ATOM 3479 C CA . VAL B 1 93 ? -17.922 32.344 4.785 1 98.38 93 VAL B CA 1
ATOM 3480 C C . VAL B 1 93 ? -17.656 33.438 5.828 1 98.38 93 VAL B C 1
ATOM 3482 O O . VAL B 1 93 ? -16.516 33.688 6.191 1 98.38 93 VAL B O 1
ATOM 3485 N N . ASP B 1 94 ? -18.703 34 6.383 1 98.25 94 ASP B N 1
ATOM 3486 C CA . ASP B 1 94 ? -18.547 35.094 7.336 1 98.25 94 ASP B CA 1
ATOM 3487 C C . ASP B 1 94 ? -17.844 34.625 8.609 1 98.25 94 ASP B C 1
ATOM 3489 O O . ASP B 1 94 ? -17 35.344 9.164 1 98.25 94 ASP B O 1
ATOM 3493 N N . LYS B 1 95 ? -18.25 33.469 9.047 1 97.75 95 LYS B N 1
ATOM 3494 C CA . LYS B 1 95 ? -17.625 32.906 10.234 1 97.75 95 LYS B CA 1
ATOM 3495 C C . LYS B 1 95 ? -16.141 32.625 9.977 1 97.75 95 LYS B C 1
ATOM 3497 O O . LYS B 1 95 ? -15.297 32.844 10.836 1 97.75 95 LYS B O 1
ATOM 3502 N N . THR B 1 96 ? -15.883 32.062 8.812 1 98.5 96 THR B N 1
ATOM 3503 C CA . THR B 1 96 ? -14.508 31.734 8.438 1 98.5 96 THR B CA 1
ATOM 3504 C C . THR B 1 96 ? -13.664 33 8.398 1 98.5 96 THR B C 1
ATOM 3506 O O . THR B 1 96 ? -12.547 33.031 8.93 1 98.5 96 THR B O 1
ATOM 3509 N N . LEU B 1 97 ? -14.203 34.062 7.832 1 98.75 97 LEU B N 1
ATOM 3510 C CA . LEU B 1 97 ? -13.484 35.344 7.746 1 98.75 97 LEU B CA 1
ATOM 3511 C C . LEU B 1 97 ? -13.18 35.875 9.133 1 98.75 97 LEU B C 1
ATOM 3513 O O . LEU B 1 97 ? -12.055 36.344 9.398 1 98.75 97 LEU B O 1
ATOM 3517 N N . ARG B 1 98 ? -14.117 35.812 10.016 1 98.5 98 ARG B N 1
ATOM 3518 C CA . ARG B 1 98 ? -13.922 36.312 11.383 1 98.5 98 ARG B CA 1
ATOM 3519 C C . ARG B 1 98 ? -12.852 35.5 12.102 1 98.5 98 ARG B C 1
ATOM 3521 O O . ARG B 1 98 ? -12.008 36.062 12.805 1 98.5 98 ARG B O 1
ATOM 3528 N N . SER B 1 99 ? -12.93 34.219 11.953 1 98.44 99 SER B N 1
ATOM 3529 C CA . SER B 1 99 ? -11.945 33.344 12.578 1 98.44 99 SER B CA 1
ATOM 3530 C C . SER B 1 99 ? -10.547 33.625 12.055 1 98.44 99 SER B C 1
ATOM 3532 O O . SER B 1 99 ? -9.586 33.688 12.836 1 98.44 99 SER B O 1
ATOM 3534 N N . LEU B 1 100 ? -10.438 33.75 10.719 1 98.81 100 LEU B N 1
ATOM 3535 C CA . LEU B 1 100 ? -9.141 34 10.102 1 98.81 100 LEU B CA 1
ATOM 3536 C C . LEU B 1 100 ? -8.547 35.312 10.625 1 98.81 100 LEU B C 1
ATOM 3538 O O . LEU B 1 100 ? -7.359 35.375 10.961 1 98.81 100 LEU B O 1
ATOM 3542 N N . GLU B 1 101 ? -9.344 36.312 10.742 1 98.75 101 GLU B N 1
ATOM 3543 C CA . GLU B 1 101 ? -8.891 37.594 11.281 1 98.75 101 GLU B CA 1
ATOM 3544 C C . GLU B 1 101 ? -8.438 37.469 12.727 1 98.75 101 GLU B C 1
ATOM 3546 O O . GLU B 1 101 ? -7.402 38 13.117 1 98.75 101 GLU B O 1
ATOM 3551 N N . GLY B 1 102 ? -9.266 36.781 13.492 1 98.5 102 GLY B N 1
ATOM 3552 C CA . GLY B 1 102 ? -8.93 36.562 14.891 1 98.5 102 GLY B CA 1
ATOM 3553 C C . GLY B 1 102 ? -7.629 35.812 15.078 1 98.5 102 GLY B C 1
ATOM 3554 O O . GLY B 1 102 ? -6.809 36.188 15.922 1 98.5 102 GLY B O 1
ATOM 3555 N N . ILE B 1 103 ? -7.418 34.75 14.297 1 98.44 103 ILE B N 1
ATOM 3556 C CA . ILE B 1 103 ? -6.199 33.969 14.383 1 98.44 103 ILE B CA 1
ATOM 3557 C C . ILE B 1 103 ? -4.996 34.812 13.977 1 98.44 103 ILE B C 1
ATOM 3559 O O . ILE B 1 103 ? -3.947 34.75 14.617 1 98.44 103 ILE B O 1
ATOM 3563 N N . ALA B 1 104 ? -5.164 35.594 12.906 1 98.44 104 ALA B N 1
ATOM 3564 C CA . ALA B 1 104 ? -4.094 36.469 12.469 1 98.44 104 ALA B CA 1
ATOM 3565 C C . ALA B 1 104 ? -3.691 37.438 13.578 1 98.44 104 ALA B C 1
ATOM 3567 O O . ALA B 1 104 ? -2.504 37.719 13.773 1 98.44 104 ALA B O 1
ATOM 3568 N N . ASN B 1 105 ? -4.68 37.969 14.297 1 97.94 105 ASN B N 1
ATOM 3569 C CA . ASN B 1 105 ? -4.398 38.844 15.43 1 97.94 105 ASN B CA 1
ATOM 3570 C C . ASN B 1 105 ? -3.512 38.156 16.469 1 97.94 105 ASN B C 1
ATOM 3572 O O . ASN B 1 105 ? -2.576 38.781 16.984 1 97.94 105 ASN B O 1
ATOM 3576 N N . VAL B 1 106 ? -3.824 36.969 16.734 1 97 106 VAL B N 1
ATOM 3577 C CA . VAL B 1 106 ? -3.08 36.219 17.75 1 97 106 VAL B CA 1
ATOM 3578 C C . VAL B 1 106 ? -1.667 35.938 17.25 1 97 106 VAL B C 1
ATOM 3580 O O . VAL B 1 106 ? -0.692 36.094 17.984 1 97 106 VAL B O 1
ATOM 3583 N N . ILE B 1 107 ? -1.514 35.5 15.984 1 97.12 107 ILE B N 1
ATOM 3584 C CA . ILE B 1 107 ? -0.214 35.219 15.391 1 97.12 107 ILE B CA 1
ATOM 3585 C C . ILE B 1 107 ? 0.678 36.469 15.469 1 97.12 107 ILE B C 1
ATOM 3587 O O . ILE B 1 107 ? 1.858 36.375 15.812 1 97.12 107 ILE B O 1
ATOM 3591 N N . GLU B 1 108 ? 0.101 37.594 15.305 1 96.94 108 GLU B N 1
ATOM 3592 C CA . GLU B 1 108 ? 0.864 38.844 15.188 1 96.94 108 GLU B CA 1
ATOM 3593 C C . GLU B 1 108 ? 1.11 39.469 16.562 1 96.94 108 GLU B C 1
ATOM 3595 O O . GLU B 1 108 ? 1.935 40.375 16.703 1 96.94 108 GLU B O 1
ATOM 3600 N N . SER B 1 109 ? 0.407 39.125 17.609 1 91.06 109 SER B N 1
ATOM 3601 C CA . SER B 1 109 ? 0.569 39.688 18.938 1 91.06 109 SER B CA 1
ATOM 3602 C C . SER B 1 109 ? 1.869 39.25 19.594 1 91.06 109 SER B C 1
ATOM 3604 O O . SER B 1 109 ? 2.385 39.906 20.5 1 91.06 109 SER B O 1
ATOM 3606 N N . HIS B 1 110 ? 2.623 38.344 19.188 1 72.44 110 HIS B N 1
ATOM 3607 C CA . HIS B 1 110 ? 3.895 37.781 19.625 1 72.44 110 HIS B CA 1
ATOM 3608 C C . HIS B 1 110 ? 3.857 37.406 21.109 1 72.44 110 HIS B C 1
ATOM 3610 O O . HIS B 1 110 ? 4.895 37.125 21.703 1 72.44 110 HIS B O 1
ATOM 3616 N N . ASP B 1 111 ? 2.875 37.656 21.797 1 74.75 111 ASP B N 1
ATOM 3617 C CA . ASP B 1 111 ? 2.736 37.219 23.188 1 74.75 111 ASP B CA 1
ATOM 3618 C C . ASP B 1 111 ? 2.145 35.812 23.281 1 74.75 111 ASP B C 1
ATOM 3620 O O . ASP B 1 111 ? 0.94 35.656 23.5 1 74.75 111 ASP B O 1
ATOM 3624 N N . HIS B 1 112 ? 3.137 34.906 23.078 1 76 112 HIS B N 1
ATOM 3625 C CA . HIS B 1 112 ? 2.623 33.531 23.094 1 76 112 HIS B CA 1
ATOM 3626 C C . HIS B 1 112 ? 3.043 32.812 24.359 1 76 112 HIS B C 1
ATOM 3628 O O . HIS B 1 112 ? 4.188 32.938 24.797 1 76 112 HIS B O 1
ATOM 3634 N N . ASN B 1 113 ? 2 32.375 25.078 1 85.31 113 ASN B N 1
ATOM 3635 C CA . ASN B 1 113 ? 2.213 31.453 26.188 1 85.31 113 ASN B CA 1
ATOM 3636 C C . ASN B 1 113 ? 2.025 30 25.75 1 85.31 113 ASN B C 1
ATOM 3638 O O . ASN B 1 113 ? 0.9 29.562 25.516 1 85.31 113 ASN B O 1
ATOM 3642 N N . GLY B 1 114 ? 3.125 29.266 25.609 1 95.12 114 GLY B N 1
ATOM 3643 C CA . GLY B 1 114 ? 3.061 27.906 25.109 1 95.12 114 GLY B CA 1
ATOM 3644 C C . GLY B 1 114 ? 3.498 27.781 23.656 1 95.12 114 GLY B C 1
ATOM 3645 O O . GLY B 1 114 ? 4.43 28.469 23.234 1 95.12 114 GLY B O 1
ATOM 3646 N N . ALA B 1 115 ? 2.904 26.875 22.953 1 97.19 115 ALA B N 1
ATOM 3647 C CA . ALA B 1 115 ? 3.248 26.672 21.547 1 97.19 115 ALA B CA 1
ATOM 3648 C C . ALA B 1 115 ? 2.883 27.891 20.703 1 97.19 115 ALA B C 1
ATOM 3650 O O . ALA B 1 115 ? 1.847 28.531 20.938 1 97.19 115 ALA B O 1
ATOM 3651 N N . THR B 1 116 ? 3.664 28.234 19.75 1 96.5 116 THR B N 1
ATOM 3652 C CA . THR B 1 116 ? 3.455 29.422 18.922 1 96.5 116 THR B CA 1
ATOM 3653 C C . THR B 1 116 ? 2.676 29.062 17.656 1 96.5 116 THR B C 1
ATOM 3655 O O . THR B 1 116 ? 3.092 28.188 16.891 1 96.5 116 THR B O 1
ATOM 3658 N N . PRO B 1 117 ? 1.462 29.641 17.469 1 97.5 117 PRO B N 1
ATOM 3659 C CA . PRO B 1 117 ? 0.861 29.531 16.125 1 97.5 117 PRO B CA 1
ATOM 3660 C C . PRO B 1 117 ? 1.625 30.312 15.07 1 97.5 117 PRO B C 1
ATOM 3662 O O . PRO B 1 117 ? 1.706 31.547 15.156 1 97.5 117 PRO B O 1
ATOM 3665 N N . ILE B 1 118 ? 2.154 29.594 14.102 1 96.44 118 ILE B N 1
ATOM 3666 C CA . ILE B 1 118 ? 3.049 30.266 13.172 1 96.44 118 ILE B CA 1
ATOM 3667 C C . ILE B 1 118 ? 2.314 30.531 11.859 1 96.44 118 ILE B C 1
ATOM 3669 O O . ILE B 1 118 ? 2.863 31.156 10.945 1 96.44 118 ILE B O 1
ATOM 3673 N N . GLY B 1 119 ? 1.111 30.062 11.703 1 98.25 119 GLY B N 1
ATOM 3674 C CA . GLY B 1 119 ? 0.285 30.219 10.516 1 98.25 119 GLY B CA 1
ATOM 3675 C C . GLY B 1 119 ? -1.038 29.484 10.602 1 98.25 119 GLY B C 1
ATOM 3676 O O . GLY B 1 119 ? -1.436 29.031 11.68 1 98.25 119 GLY B O 1
ATOM 3677 N N . ILE B 1 120 ? -1.726 29.516 9.469 1 98.94 120 ILE B N 1
ATOM 3678 C CA . ILE B 1 120 ? -3.055 28.922 9.398 1 98.94 120 ILE B CA 1
ATOM 3679 C C . ILE B 1 120 ? -3.066 27.812 8.352 1 98.94 120 ILE B C 1
ATOM 3681 O O . ILE B 1 120 ? -2.498 27.953 7.266 1 98.94 120 ILE B O 1
ATOM 3685 N N . HIS B 1 121 ? -3.576 26.625 8.711 1 98.94 121 HIS B N 1
ATOM 3686 C CA . HIS B 1 121 ? -3.99 25.594 7.785 1 98.94 121 HIS B CA 1
ATOM 3687 C C . HIS B 1 121 ? -5.477 25.703 7.453 1 98.94 121 HIS B C 1
ATOM 3689 O O . HIS B 1 121 ? -6.328 25.469 8.32 1 98.94 121 HIS B O 1
ATOM 3695 N N . LEU B 1 122 ? -5.77 26.125 6.23 1 98.88 122 LEU B N 1
ATOM 3696 C CA . LEU B 1 122 ? -7.152 26.219 5.773 1 98.88 122 LEU B CA 1
ATOM 3697 C C . LEU B 1 122 ? -7.652 24.859 5.285 1 98.88 122 LEU B C 1
ATOM 3699 O O . LEU B 1 122 ? -7.367 24.453 4.156 1 98.88 122 LEU B O 1
ATOM 3703 N N . GLU B 1 123 ? -8.344 24.156 6.082 1 98.44 123 GLU B N 1
ATOM 3704 C CA . GLU B 1 123 ? -8.961 22.906 5.672 1 98.44 123 GLU B CA 1
ATOM 3705 C C . GLU B 1 123 ? -10.43 23.094 5.312 1 98.44 123 GLU B C 1
ATOM 3707 O O . GLU B 1 123 ? -11.273 23.266 6.195 1 98.44 123 GLU B O 1
ATOM 3712 N N . GLY B 1 124 ? -10.797 22.984 4.086 1 93.38 124 GLY B N 1
ATOM 3713 C CA . GLY B 1 124 ? -12.078 23.438 3.57 1 93.38 124 GLY B CA 1
ATOM 3714 C C . GLY B 1 124 ? -12.117 24.922 3.305 1 93.38 124 GLY B C 1
ATOM 3715 O O . GLY B 1 124 ? -11.195 25.656 3.682 1 93.38 124 GLY B O 1
ATOM 3716 N N . PRO B 1 125 ? -13.008 25.359 2.48 1 98.06 125 PRO B N 1
ATOM 3717 C CA . PRO B 1 125 ? -14.234 24.656 2.123 1 98.06 125 PRO B CA 1
ATOM 3718 C C . PRO B 1 125 ? -14.141 23.969 0.763 1 98.06 125 PRO B C 1
ATOM 3720 O O . PRO B 1 125 ? -15.125 23.391 0.286 1 98.06 125 PRO B O 1
ATOM 3723 N N . PHE B 1 126 ? -12.969 23.984 0.179 1 98.81 126 PHE B N 1
ATOM 3724 C CA . PHE B 1 126 ? -12.797 23.562 -1.207 1 98.81 126 PHE B CA 1
ATOM 3725 C C . PHE B 1 126 ? -12.492 22.078 -1.287 1 98.81 126 PHE B C 1
ATOM 3727 O O . PHE B 1 126 ? -11.477 21.672 -1.859 1 98.81 126 PHE B O 1
ATOM 3734 N N . ILE B 1 127 ? -13.352 21.266 -0.765 1 98.75 127 ILE B N 1
ATOM 3735 C CA . ILE B 1 127 ? -13.156 19.828 -0.666 1 98.75 127 ILE B CA 1
ATOM 3736 C C . ILE B 1 127 ? -14.328 19.094 -1.336 1 98.75 127 ILE B C 1
ATOM 3738 O O . ILE B 1 127 ? -15.234 19.734 -1.866 1 98.75 127 ILE B O 1
ATOM 3742 N N . SER B 1 128 ? -14.258 17.781 -1.428 1 98.62 128 SER B N 1
ATOM 3743 C CA . SER B 1 128 ? -15.258 16.953 -2.1 1 98.62 128 SER B CA 1
ATOM 3744 C C . SER B 1 128 ? -16.469 16.719 -1.203 1 98.62 128 SER B C 1
ATOM 3746 O O . SER B 1 128 ? -16.312 16.391 -0.025 1 98.62 128 SER B O 1
ATOM 3748 N N . HIS B 1 129 ? -17.672 16.859 -1.774 1 97.62 129 HIS B N 1
ATOM 3749 C CA . HIS B 1 129 ? -18.891 16.516 -1.051 1 97.62 129 HIS B CA 1
ATOM 3750 C C . HIS B 1 129 ? -18.938 15.023 -0.73 1 97.62 129 HIS B C 1
ATOM 3752 O O . HIS B 1 129 ? -19.5 14.617 0.292 1 97.62 129 HIS B O 1
ATOM 3758 N N . ILE B 1 130 ? -18.359 14.211 -1.588 1 96.81 130 ILE B N 1
ATOM 3759 C CA . ILE B 1 130 ? -18.406 12.758 -1.48 1 96.81 130 ILE B CA 1
ATOM 3760 C C . ILE B 1 130 ? -17.547 12.305 -0.307 1 96.81 130 ILE B C 1
ATOM 3762 O O . ILE B 1 130 ? -17.859 11.32 0.363 1 96.81 130 ILE B O 1
ATOM 3766 N N . LYS B 1 131 ? -16.484 12.977 -0.056 1 97.38 131 LYS B N 1
ATOM 3767 C CA . LYS B 1 131 ? -15.523 12.648 0.989 1 97.38 131 LYS B CA 1
ATOM 3768 C C . LYS B 1 131 ? -15.359 13.805 1.968 1 97.38 131 LYS B C 1
ATOM 3770 O O . LYS B 1 131 ? -14.234 14.203 2.277 1 97.38 131 LYS B O 1
ATOM 3775 N N . ARG B 1 132 ? -16.406 14.273 2.492 1 94.69 132 ARG B N 1
ATOM 3776 C CA . ARG B 1 132 ? -16.422 15.516 3.252 1 94.69 132 ARG B CA 1
ATOM 3777 C C . ARG B 1 132 ? -15.969 15.289 4.691 1 94.69 132 ARG B C 1
ATOM 3779 O O . ARG B 1 132 ? -15.609 16.234 5.391 1 94.69 132 ARG B O 1
ATOM 3786 N N . GLY B 1 133 ? -15.992 14.016 5.188 1 92 133 GLY B N 1
ATOM 3787 C CA . GLY B 1 133 ? -15.781 13.812 6.609 1 92 133 GLY B CA 1
ATOM 3788 C C . GLY B 1 133 ? -16.75 14.602 7.477 1 92 133 GLY B C 1
ATOM 3789 O O . GLY B 1 133 ? -17.953 14.531 7.281 1 92 133 GLY B O 1
ATOM 3790 N N . VAL B 1 134 ? -16.172 15.305 8.375 1 91.44 134 VAL B N 1
ATOM 3791 C CA . VAL B 1 134 ? -17 16.062 9.312 1 91.44 134 VAL B CA 1
ATOM 3792 C C . VAL B 1 134 ? -16.984 17.531 8.945 1 91.44 134 VAL B C 1
ATOM 3794 O O . VAL B 1 134 ? -16.688 18.391 9.789 1 91.44 134 VAL B O 1
ATOM 3797 N N . HIS B 1 135 ? -17.203 17.828 7.723 1 95.31 135 HIS B N 1
ATOM 3798 C CA . HIS B 1 135 ? -17.391 19.172 7.191 1 95.31 135 HIS B CA 1
ATOM 3799 C C . HIS B 1 135 ? -18.844 19.391 6.766 1 95.31 135 HIS B C 1
ATOM 3801 O O . HIS B 1 135 ? -19.406 18.594 6.02 1 95.31 135 HIS B O 1
ATOM 3807 N N . PRO B 1 136 ? -19.484 20.406 7.277 1 94.81 136 PRO B N 1
ATOM 3808 C CA . PRO B 1 136 ? -20.906 20.609 6.945 1 94.81 136 PRO B CA 1
ATOM 3809 C C . PRO B 1 136 ? -21.141 20.766 5.445 1 94.81 136 PRO B C 1
ATOM 3811 O O . PRO B 1 136 ? -20.594 21.688 4.824 1 94.81 136 PRO B O 1
ATOM 3814 N N . PRO B 1 137 ? -21.984 19.953 4.93 1 95.44 137 PRO B N 1
ATOM 3815 C CA . PRO B 1 137 ? -22.156 19.953 3.475 1 95.44 137 PRO B CA 1
ATOM 3816 C C . PRO B 1 137 ? -22.625 21.297 2.928 1 95.44 137 PRO B C 1
ATOM 3818 O O . PRO B 1 137 ? -22.234 21.688 1.826 1 95.44 137 PRO B O 1
ATOM 3821 N N . ALA B 1 138 ? -23.406 22.031 3.68 1 96.31 138 ALA B N 1
ATOM 3822 C CA . ALA B 1 138 ? -23.984 23.297 3.217 1 96.31 138 ALA B CA 1
ATOM 3823 C C . ALA B 1 138 ? -22.922 24.359 3.045 1 96.31 138 ALA B C 1
ATOM 3825 O O . ALA B 1 138 ? -23.125 25.344 2.338 1 96.31 138 ALA B O 1
ATOM 3826 N N . ASP B 1 139 ? -21.797 24.156 3.668 1 97.75 139 ASP B N 1
ATOM 3827 C CA . ASP B 1 139 ? -20.766 25.188 3.688 1 97.75 139 ASP B CA 1
ATOM 3828 C C . ASP B 1 139 ? -19.594 24.812 2.787 1 97.75 139 ASP B C 1
ATOM 3830 O O . ASP B 1 139 ? -18.641 25.594 2.631 1 97.75 139 ASP B O 1
ATOM 3834 N N . ILE B 1 140 ? -19.594 23.578 2.207 1 98.31 140 ILE B N 1
ATOM 3835 C CA . ILE B 1 140 ? -18.609 23.203 1.203 1 98.31 140 ILE B CA 1
ATOM 3836 C C . ILE B 1 140 ? -18.859 23.984 -0.085 1 98.31 140 ILE B C 1
ATOM 3838 O O . ILE B 1 140 ? -19.984 24.047 -0.57 1 98.31 140 ILE B O 1
ATOM 3842 N N . LEU B 1 141 ? -17.891 24.578 -0.574 1 98.5 141 LEU B N 1
ATOM 3843 C CA . LEU B 1 141 ? -18.016 25.484 -1.719 1 98.5 141 LEU B CA 1
ATOM 3844 C C . LEU B 1 141 ? -17.078 25.062 -2.848 1 98.5 141 LEU B C 1
ATOM 3846 O O . LEU B 1 141 ? -16.047 24.453 -2.602 1 98.5 141 LEU B O 1
ATOM 3850 N N . PRO B 1 142 ? -17.438 25.391 -4.066 1 98.12 142 PRO B N 1
ATOM 3851 C CA . PRO B 1 142 ? -16.5 25.172 -5.16 1 98.12 142 PRO B CA 1
ATOM 3852 C C . PRO B 1 142 ? -15.234 26.016 -5.035 1 98.12 142 PRO B C 1
ATOM 3854 O O . PRO B 1 142 ? -15.297 27.156 -4.559 1 98.12 142 PRO B O 1
ATOM 3857 N N . PRO B 1 143 ? -14.133 25.484 -5.512 1 98.75 143 PRO B N 1
ATOM 3858 C CA . PRO B 1 143 ? -12.906 26.281 -5.523 1 98.75 143 PRO B CA 1
ATOM 3859 C C . PRO B 1 143 ? -13.07 27.625 -6.234 1 98.75 143 PRO B C 1
ATOM 3861 O O . PRO B 1 143 ? -13.672 27.672 -7.312 1 98.75 143 PRO B O 1
ATOM 3864 N N . SER B 1 144 ? -12.656 28.625 -5.594 1 98.62 144 SER B N 1
ATOM 3865 C CA . SER B 1 144 ? -12.766 30 -6.09 1 98.62 144 SER B CA 1
ATOM 3866 C C . SER B 1 144 ? -11.523 30.812 -5.738 1 98.62 144 SER B C 1
ATOM 3868 O O . SER B 1 144 ? -11.203 30.984 -4.562 1 98.62 144 SER B O 1
ATOM 3870 N N . ILE B 1 145 ? -10.859 31.328 -6.773 1 98.81 145 ILE B N 1
ATOM 3871 C CA . ILE B 1 145 ? -9.68 32.156 -6.574 1 98.81 145 ILE B CA 1
ATOM 3872 C C . ILE B 1 145 ? -10.07 33.438 -5.801 1 98.81 145 ILE B C 1
ATOM 3874 O O . ILE B 1 145 ? -9.375 33.812 -4.859 1 98.81 145 ILE B O 1
ATOM 3878 N N . GLU B 1 146 ? -11.219 33.969 -6.137 1 98.75 146 GLU B N 1
ATOM 3879 C CA . GLU B 1 146 ? -11.695 35.188 -5.48 1 98.75 146 GLU B CA 1
ATOM 3880 C C . GLU B 1 146 ? -11.945 34.969 -3.992 1 98.75 146 GLU B C 1
ATOM 3882 O O . GLU B 1 146 ? -11.523 35.75 -3.156 1 98.75 146 GLU B O 1
ATOM 3887 N N . LEU B 1 147 ? -12.609 33.906 -3.701 1 98.81 147 LEU B N 1
ATOM 3888 C CA . LEU B 1 147 ? -12.914 33.594 -2.305 1 98.81 147 LEU B CA 1
ATOM 3889 C C . LEU B 1 147 ? -11.641 33.312 -1.52 1 98.81 147 LEU B C 1
ATOM 3891 O O . LEU B 1 147 ? -11.492 33.75 -0.377 1 98.81 147 LEU B O 1
ATOM 3895 N N . PHE B 1 148 ? -10.758 32.594 -2.119 1 98.88 148 PHE B N 1
ATOM 3896 C CA . PHE B 1 148 ? -9.484 32.312 -1.459 1 98.88 148 PHE B CA 1
ATOM 3897 C C . PHE B 1 148 ? -8.742 33.594 -1.146 1 98.88 148 PHE B C 1
ATOM 3899 O O . PHE B 1 148 ? -8.203 33.75 -0.052 1 98.88 148 PHE B O 1
ATOM 3906 N N . ASP B 1 149 ? -8.68 34.469 -2.176 1 98.88 149 ASP B N 1
ATOM 3907 C CA . ASP B 1 149 ? -7.988 35.719 -1.972 1 98.88 149 ASP B CA 1
ATOM 3908 C C . ASP B 1 149 ? -8.609 36.531 -0.82 1 98.88 149 ASP B C 1
ATOM 3910 O O . ASP B 1 149 ? -7.902 37.156 -0.044 1 98.88 149 ASP B O 1
ATOM 3914 N N . ARG B 1 150 ? -9.945 36.469 -0.699 1 98.81 150 ARG B N 1
ATOM 3915 C CA . ARG B 1 150 ? -10.633 37.094 0.421 1 98.81 150 ARG B CA 1
ATOM 3916 C C . ARG B 1 150 ? -10.219 36.469 1.747 1 98.81 150 ARG B C 1
ATOM 3918 O O . ARG B 1 150 ? -10 37.188 2.734 1 98.81 150 ARG B O 1
ATOM 3925 N N . PHE B 1 151 ? -10.133 35.125 1.778 1 98.88 151 PHE B N 1
ATOM 3926 C CA . PHE B 1 151 ? -9.695 34.406 2.973 1 98.88 151 PHE B CA 1
ATOM 3927 C C . PHE B 1 151 ? -8.266 34.812 3.332 1 98.88 151 PHE B C 1
ATOM 3929 O O . PHE B 1 151 ? -7.961 35.062 4.496 1 98.88 151 PHE B O 1
ATOM 3936 N N . GLN B 1 152 ? -7.363 34.781 2.33 1 98.88 152 GLN B N 1
ATOM 3937 C CA . GLN B 1 152 ? -5.957 35.125 2.562 1 98.88 152 GLN B CA 1
ATOM 3938 C C . GLN B 1 152 ? -5.797 36.562 3.045 1 98.88 152 GLN B C 1
ATOM 3940 O O . GLN B 1 152 ? -4.941 36.844 3.887 1 98.88 152 GLN B O 1
ATOM 3945 N N . GLN B 1 153 ? -6.594 37.469 2.51 1 98.75 153 GLN B N 1
ATOM 3946 C CA . GLN B 1 153 ? -6.574 38.844 2.961 1 98.75 153 GLN B CA 1
ATOM 3947 C C . GLN B 1 153 ? -7.008 38.969 4.422 1 98.75 153 GLN B C 1
ATOM 3949 O O . GLN B 1 153 ? -6.355 39.625 5.219 1 98.75 153 GLN B O 1
ATOM 3954 N N . ALA B 1 154 ? -8.102 38.312 4.762 1 98.81 154 ALA B N 1
ATOM 3955 C CA . ALA B 1 154 ? -8.578 38.281 6.145 1 98.81 154 ALA B CA 1
ATOM 3956 C C . ALA B 1 154 ? -7.523 37.719 7.086 1 98.81 154 ALA B C 1
ATOM 3958 O O . ALA B 1 154 ? -7.355 38.188 8.211 1 98.81 154 ALA B O 1
ATOM 3959 N N . ALA B 1 155 ? -6.793 36.719 6.641 1 98.81 155 ALA B N 1
ATOM 3960 C CA . ALA B 1 155 ? -5.75 36.062 7.414 1 98.81 155 ALA B CA 1
ATOM 3961 C C . ALA B 1 155 ? -4.449 36.844 7.395 1 98.81 155 ALA B C 1
ATOM 3963 O O . ALA B 1 155 ? -3.48 36.5 8.062 1 98.81 155 ALA B O 1
ATOM 3964 N N . ARG B 1 156 ? -4.434 37.938 6.578 1 98.62 156 ARG B N 1
ATOM 3965 C CA . ARG B 1 156 ? -3.291 38.844 6.434 1 98.62 156 ARG B CA 1
ATOM 3966 C C . ARG B 1 156 ? -2.043 38.062 6.004 1 98.62 156 ARG B C 1
ATOM 3968 O O . ARG B 1 156 ? -0.956 38.281 6.539 1 98.62 156 ARG B O 1
ATOM 3975 N N . GLY B 1 157 ? -2.229 37.125 5.082 1 98.62 157 GLY B N 1
ATOM 3976 C CA . GLY B 1 157 ? -1.129 36.375 4.48 1 98.62 157 GLY B CA 1
ATOM 3977 C C . GLY B 1 157 ? -0.688 35.188 5.309 1 98.62 157 GLY B C 1
ATOM 3978 O O . GLY B 1 157 ? 0.297 34.531 4.977 1 98.62 157 GLY B O 1
ATOM 3979 N N . HIS B 1 158 ? -1.481 34.781 6.355 1 98.75 158 HIS B N 1
ATOM 3980 C CA . HIS B 1 158 ? -1.001 33.781 7.297 1 98.75 158 HIS B CA 1
ATOM 3981 C C . HIS B 1 158 ? -1.527 32.406 6.938 1 98.75 158 HIS B C 1
ATOM 3983 O O . HIS B 1 158 ? -1.223 31.406 7.625 1 98.75 158 HIS B O 1
ATOM 3989 N N . ILE B 1 159 ? -2.336 32.25 5.859 1 98.88 159 ILE B N 1
ATOM 3990 C CA . ILE B 1 159 ? -2.635 30.906 5.371 1 98.88 159 ILE B CA 1
ATOM 3991 C C . ILE B 1 159 ? -1.397 30.312 4.699 1 98.88 159 ILE B C 1
ATOM 3993 O O . ILE B 1 159 ? -1.002 30.75 3.617 1 98.88 159 ILE B O 1
ATOM 3997 N N . HIS B 1 160 ? -0.821 29.359 5.363 1 98.81 160 HIS B N 1
ATOM 3998 C CA . HIS B 1 160 ? 0.404 28.75 4.867 1 98.81 160 HIS B CA 1
ATOM 3999 C C . HIS B 1 160 ? 0.12 27.391 4.223 1 98.81 160 HIS B C 1
ATOM 4001 O O . HIS B 1 160 ? 0.934 26.891 3.445 1 98.81 160 HIS B O 1
ATOM 4007 N N . LEU B 1 161 ? -0.945 26.781 4.559 1 98.94 161 LEU B N 1
ATOM 4008 C CA . LEU B 1 161 ? -1.346 25.453 4.09 1 98.94 161 LEU B CA 1
ATOM 4009 C C . LEU B 1 161 ? -2.842 25.406 3.797 1 98.94 161 LEU B C 1
ATOM 4011 O O . LEU B 1 161 ? -3.643 25.984 4.543 1 98.94 161 LEU B O 1
ATOM 4015 N N . MET B 1 162 ? -3.236 24.797 2.699 1 98.94 162 MET B N 1
ATOM 4016 C CA . MET B 1 162 ? -4.645 24.641 2.352 1 98.94 162 MET B CA 1
ATOM 4017 C C . MET B 1 162 ? -4.941 23.234 1.864 1 98.94 162 MET B C 1
ATOM 4019 O O . MET B 1 162 ? -4.242 22.719 0.991 1 98.94 162 MET B O 1
ATOM 4023 N N . THR B 1 163 ? -5.898 22.609 2.453 1 98.94 163 THR B N 1
ATOM 4024 C CA . THR B 1 163 ? -6.414 21.344 1.948 1 98.94 163 THR B CA 1
ATOM 4025 C C . THR B 1 163 ? -7.426 21.578 0.829 1 98.94 163 THR B C 1
ATOM 4027 O O . THR B 1 163 ? -8.328 22.406 0.964 1 98.94 163 THR B O 1
ATOM 4030 N N . ILE B 1 164 ? -7.297 20.828 -0.222 1 98.94 164 ILE B N 1
ATOM 4031 C CA . ILE B 1 164 ? -8.164 21.047 -1.377 1 98.94 164 ILE B CA 1
ATOM 4032 C C . ILE B 1 164 ? -8.352 19.719 -2.125 1 98.94 164 ILE B C 1
ATOM 4034 O O . ILE B 1 164 ? -7.426 18.906 -2.205 1 98.94 164 ILE B O 1
ATOM 4038 N N . ALA B 1 165 ? -9.562 19.484 -2.596 1 98.94 165 ALA B N 1
ATOM 4039 C CA . ALA B 1 165 ? -9.844 18.328 -3.449 1 98.94 165 ALA B CA 1
ATOM 4040 C C . ALA B 1 165 ? -9.578 18.656 -4.918 1 98.94 165 ALA B C 1
ATOM 4042 O O . ALA B 1 165 ? -10.281 19.484 -5.512 1 98.94 165 ALA B O 1
ATOM 4043 N N . PRO B 1 166 ? -8.656 17.953 -5.516 1 98.88 166 PRO B N 1
ATOM 4044 C CA . PRO B 1 166 ? -8.203 18.375 -6.844 1 98.88 166 PRO B CA 1
ATOM 4045 C C . PRO B 1 166 ? -9.227 18.078 -7.941 1 98.88 166 PRO B C 1
ATOM 4047 O O . PRO B 1 166 ? -9.141 18.625 -9.039 1 98.88 166 PRO B O 1
ATOM 4050 N N . GLU B 1 167 ? -10.164 17.141 -7.68 1 98.81 167 GLU B N 1
ATOM 4051 C CA . GLU B 1 167 ? -11.102 16.719 -8.727 1 98.81 167 GLU B CA 1
ATOM 4052 C C . GLU B 1 167 ? -12.227 17.734 -8.891 1 98.81 167 GLU B C 1
ATOM 4054 O O . GLU B 1 167 ? -12.961 17.703 -9.883 1 98.81 167 GLU B O 1
ATOM 4059 N N . VAL B 1 168 ? -12.461 18.594 -7.914 1 98.75 168 VAL B N 1
ATOM 4060 C CA . VAL B 1 168 ? -13.562 19.547 -7.973 1 98.75 168 VAL B CA 1
ATOM 4061 C C . VAL B 1 168 ? -13.266 20.625 -9.008 1 98.75 168 VAL B C 1
ATOM 4063 O O . VAL B 1 168 ? -12.156 21.188 -9.039 1 98.75 168 VAL B O 1
ATOM 4066 N N . PRO B 1 169 ? -14.227 20.984 -9.867 1 98.56 169 PRO B N 1
ATOM 4067 C CA . PRO B 1 169 ? -13.977 22 -10.891 1 98.56 169 PRO B CA 1
ATOM 4068 C C . PRO B 1 169 ? -13.43 23.297 -10.305 1 98.56 169 PRO B C 1
ATOM 4070 O O . PRO B 1 169 ? -13.969 23.828 -9.328 1 98.56 169 PRO B O 1
ATOM 4073 N N . GLY B 1 170 ? -12.344 23.812 -10.859 1 98.75 170 GLY B N 1
ATOM 4074 C CA . GLY B 1 170 ? -11.695 25.031 -10.422 1 98.75 170 GLY B CA 1
ATOM 4075 C C . GLY B 1 170 ? -10.516 24.781 -9.5 1 98.75 170 GLY B C 1
ATOM 4076 O O . GLY B 1 170 ? -9.742 25.703 -9.219 1 98.75 170 GLY B O 1
ATOM 4077 N N . ALA B 1 171 ? -10.375 23.594 -9.07 1 98.88 171 ALA B N 1
ATOM 4078 C CA . ALA B 1 171 ? -9.367 23.266 -8.062 1 98.88 171 ALA B CA 1
ATOM 4079 C C . ALA B 1 171 ? -7.957 23.453 -8.617 1 98.88 171 ALA B C 1
ATOM 4081 O O . ALA B 1 171 ? -7.094 24.031 -7.949 1 98.88 171 ALA B O 1
ATOM 4082 N N . VAL B 1 172 ? -7.695 22.969 -9.805 1 98.88 172 VAL B N 1
ATOM 4083 C CA . VAL B 1 172 ? -6.363 23.016 -10.398 1 98.88 172 VAL B CA 1
ATOM 4084 C C . VAL B 1 172 ? -5.91 24.469 -10.531 1 98.88 172 VAL B C 1
ATOM 4086 O O . VAL B 1 172 ? -4.777 24.812 -10.188 1 98.88 172 VAL B O 1
ATOM 4089 N N . ASP B 1 173 ? -6.836 25.344 -10.984 1 98.88 173 ASP B N 1
ATOM 4090 C CA . ASP B 1 173 ? -6.523 26.766 -11.117 1 98.88 173 ASP B CA 1
ATOM 4091 C C . ASP B 1 173 ? -6.246 27.391 -9.758 1 98.88 173 ASP B C 1
ATOM 4093 O O . ASP B 1 173 ? -5.324 28.188 -9.617 1 98.88 173 ASP B O 1
ATOM 4097 N N . LEU B 1 174 ? -7.066 27.047 -8.789 1 98.94 174 LEU B N 1
ATOM 4098 C CA . LEU B 1 174 ? -6.883 27.609 -7.445 1 98.94 174 LEU B CA 1
ATOM 4099 C C . LEU B 1 174 ? -5.566 27.125 -6.844 1 98.94 174 LEU B C 1
ATOM 4101 O O . LEU B 1 174 ? -4.863 27.906 -6.191 1 98.94 174 LEU B O 1
ATOM 4105 N N . ILE B 1 175 ? -5.227 25.859 -7.035 1 98.94 175 ILE B N 1
ATOM 4106 C CA . ILE B 1 175 ? -3.967 25.297 -6.547 1 98.94 175 ILE B CA 1
ATOM 4107 C C . ILE B 1 175 ? -2.799 26.109 -7.117 1 98.94 175 ILE B C 1
ATOM 4109 O O . ILE B 1 175 ? -1.92 26.547 -6.375 1 98.94 175 ILE B O 1
ATOM 4113 N N . ALA B 1 176 ? -2.812 26.281 -8.414 1 98.94 176 ALA B N 1
ATOM 4114 C CA . ALA B 1 176 ? -1.735 27.031 -9.07 1 98.94 176 ALA B CA 1
ATOM 4115 C C . ALA B 1 176 ? -1.638 28.453 -8.523 1 98.94 176 ALA B C 1
ATOM 4117 O O . ALA B 1 176 ? -0.542 28.938 -8.234 1 98.94 176 ALA B O 1
ATOM 4118 N N . HIS B 1 177 ? -2.789 29.094 -8.383 1 98.88 177 HIS B N 1
ATOM 4119 C CA . HIS B 1 177 ? -2.852 30.469 -7.906 1 98.88 177 HIS B CA 1
ATOM 4120 C C . HIS B 1 177 ? -2.291 30.578 -6.492 1 98.88 177 HIS B C 1
ATOM 4122 O O . HIS B 1 177 ? -1.447 31.438 -6.223 1 98.88 177 HIS B O 1
ATOM 4128 N N . ALA B 1 178 ? -2.766 29.75 -5.582 1 98.88 178 ALA B N 1
ATOM 4129 C CA . ALA B 1 178 ? -2.35 29.781 -4.184 1 98.88 178 ALA B CA 1
ATOM 4130 C C . ALA B 1 178 ? -0.877 29.422 -4.035 1 98.88 178 ALA B C 1
ATOM 4132 O O . ALA B 1 178 ? -0.165 30 -3.213 1 98.88 178 ALA B O 1
ATOM 4133 N N . ALA B 1 179 ? -0.448 28.438 -4.84 1 98.81 179 ALA B N 1
ATOM 4134 C CA . ALA B 1 179 ? 0.956 28.047 -4.805 1 98.81 179 ALA B CA 1
ATOM 4135 C C . ALA B 1 179 ? 1.869 29.203 -5.164 1 98.81 179 ALA B C 1
ATOM 4137 O O . ALA B 1 179 ? 2.93 29.391 -4.559 1 98.81 179 ALA B O 1
ATOM 4138 N N . LYS B 1 180 ? 1.491 29.984 -6.109 1 98.31 180 LYS B N 1
ATOM 4139 C CA . LYS B 1 180 ? 2.27 31.141 -6.543 1 98.31 180 LYS B CA 1
ATOM 4140 C C . LYS B 1 180 ? 2.408 32.156 -5.418 1 98.31 180 LYS B C 1
ATOM 4142 O O . LYS B 1 180 ? 3.359 32.938 -5.398 1 98.31 180 LYS B O 1
ATOM 4147 N N . GLN B 1 181 ? 1.475 32.125 -4.512 1 97.81 181 GLN B N 1
ATOM 4148 C CA . GLN B 1 181 ? 1.488 33.062 -3.393 1 97.81 181 GLN B CA 1
ATOM 4149 C C . GLN B 1 181 ? 2.262 32.5 -2.207 1 97.81 181 GLN B C 1
ATOM 4151 O O . GLN B 1 181 ? 2.305 33.125 -1.136 1 97.81 181 GLN B O 1
ATOM 4156 N N . GLY B 1 182 ? 2.818 31.312 -2.389 1 97.81 182 GLY B N 1
ATOM 4157 C CA . GLY B 1 182 ? 3.645 30.734 -1.344 1 97.81 182 GLY B CA 1
ATOM 4158 C C . GLY B 1 182 ? 2.873 29.812 -0.418 1 97.81 182 GLY B C 1
ATOM 4159 O O . GLY B 1 182 ? 3.426 29.297 0.558 1 97.81 182 GLY B O 1
ATOM 4160 N N . VAL B 1 183 ? 1.605 29.594 -0.652 1 98.81 183 VAL B N 1
ATOM 4161 C CA . VAL B 1 183 ? 0.792 28.672 0.134 1 98.81 183 VAL B CA 1
ATOM 4162 C C . VAL B 1 183 ? 1.1 27.234 -0.273 1 98.81 183 VAL B C 1
ATOM 4164 O O . VAL B 1 183 ? 1.24 26.938 -1.461 1 98.81 183 VAL B O 1
ATOM 4167 N N . ARG B 1 184 ? 1.314 26.359 0.675 1 98.81 184 ARG B N 1
ATOM 4168 C CA . ARG B 1 184 ? 1.431 24.938 0.382 1 98.81 184 ARG B CA 1
ATOM 4169 C C . ARG B 1 184 ? 0.056 24.297 0.222 1 98.81 184 ARG B C 1
ATOM 4171 O O . ARG B 1 184 ? -0.877 24.625 0.958 1 98.81 184 ARG B O 1
ATOM 4178 N N . LEU B 1 185 ? -0.052 23.453 -0.768 1 98.94 185 LEU B N 1
ATOM 4179 C CA . LEU B 1 185 ? -1.332 22.828 -1.067 1 98.94 185 LEU B CA 1
ATOM 4180 C C . LEU B 1 185 ? -1.3 21.344 -0.72 1 98.94 185 LEU B C 1
ATOM 4182 O O . LEU B 1 185 ? -0.415 20.609 -1.174 1 98.94 185 LEU B O 1
ATOM 4186 N N . SER B 1 186 ? -2.234 20.953 0.075 1 98.94 186 SER B N 1
ATOM 4187 C CA . SER B 1 186 ? -2.404 19.562 0.524 1 98.94 186 SER B CA 1
ATOM 4188 C C . SER B 1 186 ? -3.633 18.922 -0.112 1 98.94 186 SER B C 1
ATOM 4190 O O . SER B 1 186 ? -4.75 19.422 0.034 1 98.94 186 SER B O 1
ATOM 4192 N N . LEU B 1 187 ? -3.443 17.844 -0.833 1 98.94 187 LEU B N 1
ATOM 4193 C CA . LEU B 1 187 ? -4.57 17.141 -1.441 1 98.94 187 LEU B CA 1
ATOM 4194 C C . LEU B 1 187 ? -5.297 16.281 -0.409 1 98.94 187 LEU B C 1
ATOM 4196 O O . LEU B 1 187 ? -4.676 15.477 0.283 1 98.94 187 LEU B O 1
ATOM 4200 N N . GLY B 1 188 ? -6.586 16.516 -0.244 1 98.81 188 GLY B N 1
ATOM 4201 C CA . GLY B 1 188 ? -7.32 15.75 0.751 1 98.81 188 GLY B CA 1
ATOM 4202 C C . GLY B 1 188 ? -8.812 15.992 0.707 1 98.81 188 GLY B C 1
ATOM 4203 O O . GLY B 1 188 ? -9.289 16.844 -0.043 1 98.81 188 GLY B O 1
ATOM 4204 N N . HIS B 1 189 ? -9.539 15.164 1.554 1 98.75 189 HIS B N 1
ATOM 4205 C CA . HIS B 1 189 ? -10.992 15.172 1.462 1 98.75 189 HIS B CA 1
ATOM 4206 C C . HIS B 1 189 ? -11.453 15.109 0.01 1 98.75 189 HIS 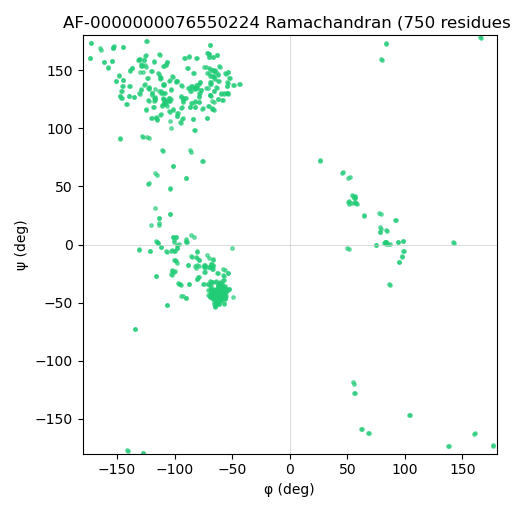B C 1
ATOM 4208 O O . HIS B 1 189 ? -12.195 15.984 -0.449 1 98.75 189 HIS B O 1
ATOM 4214 N N . SER B 1 190 ? -11.07 14 -0.61 1 98.81 190 SER B N 1
ATOM 4215 C CA . SER B 1 190 ? -11.109 13.961 -2.068 1 98.81 190 SER B CA 1
ATOM 4216 C C . SER B 1 190 ? -11.492 12.57 -2.574 1 98.81 190 SER B C 1
ATOM 4218 O O . SER B 1 190 ? -11.062 11.562 -2.016 1 98.81 190 SER B O 1
ATOM 4220 N N . ASN B 1 191 ? -12.258 12.586 -3.582 1 98.75 191 ASN B N 1
ATOM 4221 C CA . ASN B 1 191 ? -12.609 11.375 -4.324 1 98.75 191 ASN B CA 1
ATOM 4222 C C . ASN B 1 191 ? -11.844 11.297 -5.645 1 98.75 191 ASN B C 1
ATOM 4224 O O . ASN B 1 191 ? -12.305 10.648 -6.59 1 98.75 191 ASN B O 1
ATOM 4228 N N . ALA B 1 192 ? -10.719 11.883 -5.754 1 98.88 192 ALA B N 1
ATOM 4229 C CA . ALA B 1 192 ? -9.984 12.094 -7 1 98.88 192 ALA B CA 1
ATOM 4230 C C . ALA B 1 192 ? -9.461 10.773 -7.559 1 98.88 192 ALA B C 1
ATOM 4232 O O . ALA B 1 192 ? -9.016 9.906 -6.801 1 98.88 192 ALA B O 1
ATOM 4233 N N . THR B 1 193 ? -9.547 10.648 -8.891 1 98.56 193 THR B N 1
ATOM 4234 C CA . THR B 1 193 ? -8.82 9.609 -9.617 1 98.56 193 THR B CA 1
ATOM 4235 C C . THR B 1 193 ? -7.32 9.891 -9.602 1 98.56 193 THR B C 1
ATOM 4237 O O . THR B 1 193 ? -6.887 10.945 -9.141 1 98.56 193 THR B O 1
ATOM 4240 N N . SER B 1 194 ? -6.609 8.914 -10.078 1 98.62 194 SER B N 1
ATOM 4241 C CA . SER B 1 194 ? -5.168 9.102 -10.203 1 98.62 194 SER B CA 1
ATOM 4242 C C . SER B 1 194 ? -4.844 10.297 -11.094 1 98.62 194 SER B C 1
ATOM 4244 O O . SER B 1 194 ? -4 11.125 -10.742 1 98.62 194 SER B O 1
ATOM 4246 N N . ALA B 1 195 ? -5.504 10.375 -12.211 1 98.69 195 ALA B N 1
ATOM 4247 C CA . ALA B 1 195 ? -5.25 11.453 -13.164 1 98.69 195 ALA B CA 1
ATOM 4248 C C . ALA B 1 195 ? -5.555 12.812 -12.539 1 98.69 195 ALA B C 1
ATOM 4250 O O . ALA B 1 195 ? -4.789 13.766 -12.719 1 98.69 195 ALA B O 1
ATOM 4251 N N . GLU B 1 196 ? -6.66 12.938 -11.812 1 98.88 196 GLU B N 1
ATOM 4252 C CA . GLU B 1 196 ? -7.051 14.18 -11.156 1 98.88 196 GLU B CA 1
ATOM 4253 C C . GLU B 1 196 ? -6.062 14.547 -10.047 1 98.88 196 GLU B C 1
ATOM 4255 O O . GLU B 1 196 ? -5.742 15.727 -9.867 1 98.88 196 GLU B O 1
ATOM 4260 N N . THR B 1 197 ? -5.637 13.57 -9.32 1 98.88 197 THR B N 1
ATOM 4261 C CA . THR B 1 197 ? -4.633 13.789 -8.281 1 98.88 197 THR B CA 1
ATOM 4262 C C . THR B 1 197 ? -3.336 14.312 -8.883 1 98.88 197 THR B C 1
ATOM 4264 O O . THR B 1 197 ? -2.771 15.297 -8.398 1 98.88 197 THR B O 1
ATOM 4267 N N . LYS B 1 198 ? -2.889 13.688 -9.953 1 98.81 198 LYS B N 1
ATOM 4268 C CA . LYS B 1 198 ? -1.663 14.102 -10.625 1 98.81 198 LYS B CA 1
ATOM 4269 C C . LYS B 1 198 ? -1.787 15.523 -11.172 1 98.81 198 LYS B C 1
ATOM 4271 O O . LYS B 1 198 ? -0.813 16.281 -11.172 1 98.81 198 LYS B O 1
ATOM 4276 N N . ALA B 1 199 ? -2.98 15.852 -11.633 1 98.88 199 ALA B N 1
ATOM 4277 C CA . ALA B 1 199 ? -3.213 17.219 -12.086 1 98.88 199 ALA B CA 1
ATOM 4278 C C . ALA B 1 199 ? -3.008 18.219 -10.953 1 98.88 199 ALA B C 1
ATOM 4280 O O . ALA B 1 199 ? -2.439 19.297 -11.156 1 98.88 199 ALA B O 1
ATOM 4281 N N . GLY B 1 200 ? -3.486 17.891 -9.742 1 98.88 200 GLY B N 1
ATOM 4282 C CA . GLY B 1 200 ? -3.252 18.734 -8.578 1 98.88 200 GLY B CA 1
ATOM 4283 C C . GLY B 1 200 ? -1.781 18.891 -8.234 1 98.88 200 GLY B C 1
ATOM 4284 O O . GLY B 1 200 ? -1.317 19.984 -7.934 1 98.88 200 GLY B O 1
ATOM 4285 N N . ILE B 1 201 ? -1.062 17.781 -8.328 1 98.94 201 ILE B N 1
ATOM 4286 C CA . ILE B 1 201 ? 0.371 17.781 -8.055 1 98.94 201 ILE B CA 1
ATOM 4287 C C . ILE B 1 201 ? 1.086 18.656 -9.078 1 98.94 201 ILE B C 1
ATOM 4289 O O . ILE B 1 201 ? 1.905 19.516 -8.719 1 98.94 201 ILE B O 1
ATOM 4293 N N . THR B 1 202 ? 0.736 18.484 -10.328 1 98.81 202 THR B N 1
ATOM 4294 C CA . THR B 1 202 ? 1.341 19.266 -11.406 1 98.81 202 THR B CA 1
ATOM 4295 C C . THR B 1 202 ? 1.072 20.75 -11.227 1 98.81 202 THR B C 1
ATOM 4297 O O . THR B 1 202 ? 1.928 21.578 -11.539 1 98.81 202 THR B O 1
ATOM 4300 N N . ALA B 1 203 ? -0.084 21.062 -10.68 1 98.88 203 ALA B N 1
ATOM 4301 C CA . ALA B 1 203 ? -0.489 22.453 -10.492 1 98.88 203 ALA B CA 1
ATOM 4302 C C . ALA B 1 203 ? 0.276 23.094 -9.336 1 98.88 203 ALA B C 1
ATOM 4304 O O . ALA B 1 203 ? 0.306 24.328 -9.211 1 98.88 203 ALA B O 1
ATOM 4305 N N . GLY B 1 204 ? 0.789 22.281 -8.398 1 98.81 204 GLY B N 1
ATOM 4306 C CA . GLY B 1 204 ? 1.617 22.875 -7.363 1 98.81 204 GLY B CA 1
ATOM 4307 C C . GLY B 1 204 ? 1.407 22.25 -6 1 98.81 204 GLY B C 1
ATOM 4308 O O . GLY B 1 204 ? 2.031 22.656 -5.02 1 98.81 204 GLY B O 1
ATOM 4309 N N . ALA B 1 205 ? 0.544 21.219 -5.875 1 98.88 205 ALA B N 1
ATOM 4310 C CA . ALA B 1 205 ? 0.347 20.562 -4.586 1 98.88 205 ALA B CA 1
ATOM 4311 C C . ALA B 1 205 ? 1.613 19.828 -4.141 1 98.88 205 ALA B C 1
ATOM 4313 O O . ALA B 1 205 ? 2.307 19.219 -4.961 1 98.88 205 ALA B O 1
ATOM 4314 N N . THR B 1 206 ? 1.866 19.828 -2.809 1 98.69 206 THR B N 1
ATOM 4315 C CA . THR B 1 206 ? 3.145 19.297 -2.346 1 98.69 206 THR B CA 1
ATOM 4316 C C . THR B 1 206 ? 2.936 18.297 -1.214 1 98.69 206 THR B C 1
ATOM 4318 O O . THR B 1 206 ? 3.893 17.688 -0.731 1 98.69 206 THR B O 1
ATOM 4321 N N . THR B 1 207 ? 1.767 18.078 -0.738 1 98.81 207 THR B N 1
ATOM 4322 C CA . THR B 1 207 ? 1.485 17.156 0.348 1 98.81 207 THR B CA 1
ATOM 4323 C C . THR B 1 207 ? 0.055 16.625 0.253 1 98.81 207 THR B C 1
ATOM 4325 O O . THR B 1 207 ? -0.711 17.047 -0.613 1 98.81 207 THR B O 1
ATOM 4328 N N . ALA B 1 208 ? -0.27 15.625 1.049 1 98.94 208 ALA B N 1
ATOM 4329 C CA . ALA B 1 208 ? -1.615 15.062 1.147 1 98.94 208 ALA B CA 1
ATOM 4330 C C . ALA B 1 208 ? -2.102 15.055 2.594 1 98.94 208 ALA B C 1
ATOM 4332 O O . ALA B 1 208 ? -1.334 14.75 3.512 1 98.94 208 ALA B O 1
ATOM 4333 N N . THR B 1 209 ? -3.361 15.414 2.752 1 98.81 209 THR B N 1
ATOM 4334 C CA . THR B 1 209 ? -3.957 15.594 4.07 1 98.81 209 THR B CA 1
ATOM 4335 C C . THR B 1 209 ? -4.328 14.25 4.691 1 98.81 209 THR B C 1
ATOM 4337 O O . THR B 1 209 ? -5.004 13.438 4.059 1 98.81 209 THR B O 1
ATOM 4340 N N . HIS B 1 210 ? -3.867 13.969 5.953 1 98.56 210 HIS B N 1
ATOM 4341 C CA . HIS B 1 210 ? -4.141 12.797 6.77 1 98.56 210 HIS B CA 1
ATOM 4342 C C . HIS B 1 210 ? -4.473 11.586 5.902 1 98.56 210 HIS B C 1
ATOM 4344 O O . HIS B 1 210 ? -5.586 11.055 5.965 1 98.56 210 HIS B O 1
ATOM 4350 N N . THR B 1 211 ? -3.512 11.062 5.254 1 98.75 211 THR B N 1
ATOM 4351 C CA . THR B 1 211 ? -3.562 9.992 4.262 1 98.75 211 THR B CA 1
ATOM 4352 C C . THR B 1 211 ? -4.492 8.875 4.723 1 98.75 211 THR B C 1
ATOM 4354 O O . THR B 1 211 ? -4.477 8.484 5.891 1 98.75 211 THR B O 1
ATOM 4357 N N . PHE B 1 212 ? -5.363 8.281 3.781 1 98.38 212 PHE B N 1
ATOM 4358 C CA . PHE B 1 212 ? -6.355 7.219 3.906 1 98.38 212 PHE B CA 1
ATOM 4359 C C . PHE B 1 212 ? -7.699 7.785 4.355 1 98.38 212 PHE B C 1
ATOM 4361 O O . PHE B 1 212 ? -8.75 7.281 3.957 1 98.38 212 PHE B O 1
ATOM 4368 N N . ASN B 1 213 ? -7.723 8.836 5.203 1 98.06 213 ASN B N 1
ATOM 4369 C CA . ASN B 1 213 ? -8.961 9.336 5.793 1 98.06 213 ASN B CA 1
ATOM 4370 C C . ASN B 1 213 ? -9.648 10.344 4.879 1 98.06 213 ASN B C 1
ATOM 4372 O O . ASN B 1 213 ? -9.016 11.289 4.406 1 98.06 213 ASN B O 1
ATOM 4376 N N . ALA B 1 214 ? -10.977 10.133 4.699 1 97.75 214 ALA B N 1
ATOM 4377 C CA . ALA B 1 214 ? -11.789 10.992 3.848 1 97.75 214 ALA B CA 1
ATOM 4378 C C . ALA B 1 214 ? -11.219 11.062 2.434 1 97.75 214 ALA B C 1
ATOM 4380 O O . ALA B 1 214 ? -11.188 12.141 1.824 1 97.75 214 ALA B O 1
ATOM 4381 N N . MET B 1 215 ? -10.75 9.961 1.919 1 98.19 215 MET B N 1
ATOM 4382 C CA . MET B 1 215 ? -10.234 9.789 0.565 1 98.19 215 MET B CA 1
ATOM 4383 C C . MET B 1 215 ? -10.883 8.594 -0.117 1 98.19 215 MET B C 1
ATOM 4385 O O . MET B 1 215 ? -11.312 7.648 0.551 1 98.19 215 MET B O 1
ATOM 4389 N N . ARG B 1 216 ? -10.898 8.711 -1.425 1 96.88 216 ARG B N 1
ATOM 4390 C CA . ARG B 1 216 ? -11.312 7.555 -2.207 1 96.88 216 ARG B CA 1
ATOM 4391 C C . ARG B 1 216 ? -10.484 6.324 -1.842 1 96.88 216 ARG B C 1
ATOM 4393 O O . ARG B 1 216 ? -9.266 6.422 -1.665 1 96.88 216 ARG B O 1
ATOM 4400 N N . SER B 1 217 ? -11.203 5.102 -1.763 1 95.56 217 SER B N 1
ATOM 4401 C CA . SER B 1 217 ? -10.508 3.877 -1.386 1 95.56 217 SER B CA 1
ATOM 4402 C C . SER B 1 217 ? -9.477 3.48 -2.439 1 95.56 217 SER B C 1
ATOM 4404 O O . SER B 1 217 ? -9.688 3.705 -3.635 1 95.56 217 SER B O 1
ATOM 4406 N N . LEU B 1 218 ? -8.469 2.873 -2.029 1 97 218 LEU B N 1
ATOM 4407 C CA . LEU B 1 218 ? -7.434 2.361 -2.92 1 97 218 LEU B CA 1
ATOM 4408 C C . LEU B 1 218 ? -7.984 1.256 -3.816 1 97 218 LEU B C 1
ATOM 4410 O O . LEU B 1 218 ? -8.695 0.366 -3.344 1 97 218 LEU B O 1
ATOM 4414 N N . ASP B 1 219 ? -7.711 1.345 -5.086 1 95.44 219 ASP B N 1
ATOM 4415 C CA . ASP B 1 219 ? -8.07 0.345 -6.086 1 95.44 219 ASP B CA 1
ATOM 4416 C C . ASP B 1 219 ? -6.863 -0.044 -6.934 1 95.44 219 ASP B C 1
ATOM 4418 O O . ASP B 1 219 ? -6.117 0.822 -7.395 1 95.44 219 ASP B O 1
ATOM 4422 N N . HIS B 1 220 ? -6.664 -1.338 -7.129 1 95.19 220 HIS B N 1
ATOM 4423 C CA . HIS B 1 220 ? -5.438 -1.814 -7.758 1 95.19 220 HIS B CA 1
ATOM 4424 C C . HIS B 1 220 ? -5.434 -1.527 -9.258 1 95.19 220 HIS B C 1
ATOM 4426 O O . HIS B 1 220 ? -4.387 -1.593 -9.906 1 95.19 220 HIS B O 1
ATOM 4432 N N . ARG B 1 221 ? -6.555 -1.251 -9.867 1 95.75 221 ARG B N 1
ATOM 4433 C CA . ARG B 1 221 ? -6.609 -0.942 -11.289 1 95.75 221 ARG B CA 1
ATOM 4434 C C . ARG B 1 221 ? -6.766 0.558 -11.523 1 95.75 221 ARG B C 1
ATOM 4436 O O . ARG B 1 221 ? -6.43 1.065 -12.594 1 95.75 221 ARG B O 1
ATOM 4443 N N . GLU B 1 222 ? -7.348 1.258 -10.531 1 96.75 222 GLU B N 1
ATOM 4444 C CA . GLU B 1 222 ? -7.449 2.711 -10.43 1 96.75 222 GLU B CA 1
ATOM 4445 C C . GLU B 1 222 ? -6.945 3.201 -9.078 1 96.75 222 GLU B C 1
ATOM 4447 O O . GLU B 1 222 ? -7.727 3.363 -8.133 1 96.75 222 GLU B O 1
ATOM 4452 N N . PRO B 1 223 ? -5.684 3.541 -9.07 1 97.81 223 PRO B N 1
ATOM 4453 C CA . PRO B 1 223 ? -5.008 3.799 -7.801 1 97.81 223 PRO B CA 1
ATOM 4454 C C . PRO B 1 223 ? -5.668 4.914 -6.996 1 97.81 223 PRO B C 1
ATOM 4456 O O . PRO B 1 223 ? -5.621 4.902 -5.762 1 97.81 223 PRO B O 1
ATOM 4459 N N . GLY B 1 224 ? -6.242 5.973 -7.723 1 98.38 224 GLY B N 1
ATOM 4460 C CA . GLY B 1 224 ? -6.855 7.102 -7.039 1 98.38 224 GLY B CA 1
ATOM 4461 C C . GLY B 1 224 ? -5.855 7.969 -6.301 1 98.38 224 GLY B C 1
ATOM 4462 O O . GLY B 1 224 ? -4.66 7.941 -6.602 1 98.38 224 GLY B O 1
ATOM 4463 N N . ILE B 1 225 ? -6.387 8.742 -5.398 1 98.81 225 ILE B N 1
ATOM 4464 C CA . ILE B 1 225 ? -5.562 9.695 -4.66 1 98.81 225 ILE B CA 1
ATOM 4465 C C . ILE B 1 225 ? -4.602 8.945 -3.74 1 98.81 225 ILE B C 1
ATOM 4467 O O . ILE B 1 225 ? -3.418 9.273 -3.666 1 98.81 225 ILE B O 1
ATOM 4471 N N . ILE B 1 226 ? -5.07 7.902 -3.107 1 98.75 226 ILE B N 1
ATOM 4472 C CA . ILE B 1 226 ? -4.238 7.188 -2.143 1 98.75 226 ILE B CA 1
ATOM 4473 C C . ILE B 1 226 ? -3.049 6.551 -2.857 1 98.75 226 ILE B C 1
ATOM 4475 O O . ILE B 1 226 ? -1.899 6.754 -2.461 1 98.75 226 ILE B O 1
ATOM 4479 N N . GLY B 1 227 ? -3.367 5.746 -3.926 1 98.69 227 GLY B N 1
ATOM 4480 C CA . GLY B 1 227 ? -2.289 5.105 -4.664 1 98.69 227 GLY B CA 1
ATOM 4481 C C . GLY B 1 227 ? -1.297 6.094 -5.25 1 98.69 227 GLY B C 1
ATOM 4482 O O . GLY B 1 227 ? -0.088 5.855 -5.223 1 98.69 227 GLY B O 1
ATOM 4483 N N . THR B 1 228 ? -1.8 7.238 -5.754 1 98.75 228 THR B N 1
ATOM 4484 C CA . THR B 1 228 ? -0.946 8.266 -6.344 1 98.75 228 THR B CA 1
ATOM 4485 C C . THR B 1 228 ? -0.051 8.898 -5.285 1 98.75 228 THR B C 1
ATOM 4487 O O . THR B 1 228 ? 1.152 9.062 -5.496 1 98.75 228 THR B O 1
ATOM 4490 N N . VAL B 1 229 ? -0.606 9.203 -4.141 1 98.75 229 VAL B N 1
ATOM 4491 C CA . VAL B 1 229 ? 0.12 9.844 -3.045 1 98.75 229 VAL B CA 1
ATOM 4492 C C . VAL B 1 229 ? 1.224 8.914 -2.547 1 98.75 229 VAL B C 1
ATOM 4494 O O . VAL B 1 229 ? 2.373 9.328 -2.387 1 98.75 229 VAL B O 1
ATOM 4497 N N . LEU B 1 230 ? 0.908 7.68 -2.314 1 98.62 230 LEU B N 1
ATOM 4498 C CA . LEU B 1 230 ? 1.865 6.719 -1.771 1 98.62 230 LEU B CA 1
ATOM 4499 C C . LEU B 1 230 ? 2.977 6.434 -2.773 1 98.62 230 LEU B C 1
ATOM 4501 O O . LEU B 1 230 ? 4.117 6.18 -2.385 1 98.62 230 LEU B O 1
ATOM 4505 N N . ASP B 1 231 ? 2.629 6.48 -4.023 1 98.25 231 ASP B N 1
ATOM 4506 C CA . ASP B 1 231 ? 3.57 6.137 -5.082 1 98.25 231 ASP B CA 1
ATOM 4507 C C . ASP B 1 231 ? 4.504 7.305 -5.391 1 98.25 231 ASP B C 1
ATOM 4509 O O . ASP B 1 231 ? 5.633 7.102 -5.844 1 98.25 231 ASP B O 1
ATOM 4513 N N . ASP B 1 232 ? 4.094 8.547 -5.223 1 98.12 232 ASP B N 1
ATOM 4514 C CA . ASP B 1 232 ? 4.875 9.734 -5.562 1 98.12 232 ASP B CA 1
ATOM 4515 C C . ASP B 1 232 ? 5.969 9.984 -4.527 1 98.12 232 ASP B C 1
ATOM 4517 O O . ASP B 1 232 ? 5.676 10.359 -3.387 1 98.12 232 ASP B O 1
ATOM 4521 N N . ASP B 1 233 ? 7.184 9.922 -4.898 1 96.44 233 ASP B N 1
ATOM 4522 C CA . ASP B 1 233 ? 8.32 9.992 -3.98 1 96.44 233 ASP B CA 1
ATOM 4523 C C . ASP B 1 233 ? 8.594 11.438 -3.555 1 96.44 233 ASP B C 1
ATOM 4525 O O . ASP B 1 233 ? 9.328 11.68 -2.594 1 96.44 233 ASP B O 1
ATOM 4529 N N . GLN B 1 234 ? 8 12.352 -4.25 1 97.06 234 GLN B N 1
ATOM 4530 C CA . GLN B 1 234 ? 8.305 13.75 -3.969 1 97.06 234 GLN B CA 1
ATOM 4531 C C . GLN B 1 234 ? 7.223 14.383 -3.098 1 97.06 234 GLN B C 1
ATOM 4533 O O . GLN B 1 234 ? 7.449 15.422 -2.477 1 97.06 234 GLN B O 1
ATOM 4538 N N . LEU B 1 235 ? 6.074 13.828 -3.111 1 98.69 235 LEU B N 1
ATOM 4539 C CA . LEU B 1 235 ? 4.945 14.359 -2.359 1 98.69 235 LEU B CA 1
ATOM 4540 C C . LEU B 1 235 ? 5.043 13.984 -0.886 1 98.69 235 LEU B C 1
ATOM 4542 O O . LEU B 1 235 ? 5.355 12.836 -0.556 1 98.69 235 LEU B O 1
ATOM 4546 N N . PHE B 1 236 ? 4.902 14.938 0.03 1 98.88 236 PHE B N 1
ATOM 4547 C CA . PHE B 1 236 ? 4.742 14.609 1.443 1 98.88 236 PHE B CA 1
ATOM 4548 C C . PHE B 1 236 ? 3.379 13.984 1.703 1 98.88 236 PHE B C 1
ATOM 4550 O O . PHE B 1 236 ? 2.471 14.094 0.878 1 98.88 236 PHE B O 1
ATOM 4557 N N . ALA B 1 237 ? 3.223 13.297 2.809 1 98.94 237 ALA B N 1
ATOM 4558 C CA . ALA B 1 237 ? 1.942 12.703 3.186 1 98.94 237 ALA B CA 1
ATOM 4559 C C . ALA B 1 237 ? 1.758 12.719 4.699 1 98.94 237 ALA B C 1
ATOM 4561 O O . ALA B 1 237 ? 2.586 12.18 5.438 1 98.94 237 ALA B O 1
ATOM 4562 N N . GLU B 1 238 ? 0.664 13.281 5.109 1 98.94 238 GLU B N 1
ATOM 4563 C CA . GLU B 1 238 ? 0.303 13.359 6.523 1 98.94 238 GLU B CA 1
ATOM 4564 C C . GLU B 1 238 ? -0.363 12.078 6.996 1 98.94 238 GLU B C 1
ATOM 4566 O O . GLU B 1 238 ? -1.113 11.445 6.246 1 98.94 238 GLU B O 1
ATOM 4571 N N . LEU B 1 239 ? -0.123 11.758 8.266 1 98.94 239 LEU B N 1
ATOM 4572 C CA . LEU B 1 239 ? -0.842 10.625 8.844 1 98.94 239 LEU B CA 1
ATOM 4573 C C . LEU B 1 239 ? -1.152 10.875 10.312 1 98.94 239 LEU B C 1
ATOM 4575 O O . LEU B 1 239 ? -0.301 11.367 11.055 1 98.94 239 LEU B O 1
ATOM 4579 N N . ILE B 1 240 ? -2.363 10.562 10.719 1 98.88 240 ILE B N 1
ATOM 4580 C CA . ILE B 1 240 ? -2.779 10.523 12.109 1 98.88 240 ILE B CA 1
ATOM 4581 C C . ILE B 1 240 ? -2.404 9.172 12.719 1 98.88 240 ILE B C 1
ATOM 4583 O O . ILE B 1 240 ? -3.061 8.164 12.461 1 98.88 240 ILE B O 1
ATOM 4587 N N . CYS B 1 241 ? -1.422 9.172 13.57 1 98.75 241 CYS B N 1
ATOM 4588 C CA . CYS B 1 241 ? -0.859 7.914 14.047 1 98.75 241 CYS B CA 1
ATOM 4589 C C . CYS B 1 241 ? -1.375 7.574 15.438 1 98.75 241 CYS B C 1
ATOM 4591 O O . CYS B 1 241 ? -0.602 7.527 16.406 1 98.75 241 CYS B O 1
ATOM 4593 N N . ASP B 1 242 ? -2.67 7.273 15.578 1 98.56 242 ASP B N 1
ATOM 4594 C CA . ASP B 1 242 ? -3.26 6.957 16.875 1 98.56 242 ASP B CA 1
ATOM 4595 C C . ASP B 1 242 ? -3.678 5.492 16.953 1 98.56 242 ASP B C 1
ATOM 4597 O O . ASP B 1 242 ? -4.156 5.027 17.984 1 98.56 242 ASP B O 1
ATOM 4601 N N . GLY B 1 243 ? -3.502 4.691 15.844 1 98 243 GLY B N 1
ATOM 4602 C CA . GLY B 1 243 ? -3.926 3.301 15.805 1 98 243 GLY B CA 1
ATOM 4603 C C . GLY B 1 243 ? -5.426 3.139 15.656 1 98 243 GLY B C 1
ATOM 4604 O O . GLY B 1 243 ? -5.938 2.018 15.625 1 98 243 GLY B O 1
ATOM 4605 N N . ILE B 1 244 ? -6.152 4.219 15.594 1 97.44 244 ILE B N 1
ATOM 4606 C CA . ILE B 1 244 ? -7.605 4.254 15.461 1 97.44 244 ILE B CA 1
ATOM 4607 C C . ILE B 1 244 ? -7.98 4.691 14.047 1 97.44 244 ILE B C 1
ATOM 4609 O O . ILE B 1 244 ? -8.711 3.986 13.344 1 97.44 244 ILE B O 1
ATOM 4613 N N . HIS B 1 245 ? -7.418 5.82 13.586 1 98.19 245 HIS B N 1
ATOM 4614 C CA . HIS B 1 245 ? -7.664 6.332 12.242 1 98.19 245 HIS B CA 1
ATOM 4615 C C . HIS B 1 245 ? -7.031 5.434 11.188 1 98.19 245 HIS B C 1
ATOM 4617 O O . HIS B 1 245 ? -7.551 5.309 10.07 1 98.19 245 HIS B O 1
ATOM 4623 N N . VAL B 1 246 ? -5.93 4.898 11.492 1 98.56 246 VAL B N 1
ATOM 4624 C CA . VAL B 1 246 ? -5.16 4.031 10.609 1 98.56 246 VAL B CA 1
ATOM 4625 C C . VAL B 1 246 ? -4.574 2.869 11.406 1 98.56 246 VAL B C 1
ATOM 4627 O O . VAL B 1 246 ? -3.906 3.078 12.422 1 98.56 246 VAL B O 1
ATOM 4630 N N . ALA B 1 247 ? -4.797 1.652 10.938 1 98.5 247 ALA B N 1
ATOM 4631 C CA . ALA B 1 247 ? -4.277 0.461 11.602 1 98.5 247 ALA B CA 1
ATOM 4632 C C . ALA B 1 247 ? -2.754 0.404 11.516 1 98.5 247 ALA B C 1
ATOM 4634 O O . ALA B 1 247 ? -2.162 0.89 10.547 1 98.5 247 ALA B O 1
ATOM 4635 N N . PRO B 1 248 ? -2.072 -0.204 12.523 1 98.5 248 PRO B N 1
ATOM 4636 C CA . PRO B 1 248 ? -0.609 -0.263 12.57 1 98.5 248 PRO B CA 1
ATOM 4637 C C . PRO B 1 248 ? -0.004 -0.831 11.289 1 98.5 248 PRO B C 1
ATOM 4639 O O . PRO B 1 248 ? 1.036 -0.354 10.828 1 98.5 248 PRO B O 1
ATOM 4642 N N . GLU B 1 249 ? -0.63 -1.867 10.648 1 98.06 249 GLU B N 1
ATOM 4643 C CA . GLU B 1 249 ? -0.136 -2.451 9.406 1 98.06 249 GLU B CA 1
ATOM 4644 C C . GLU B 1 249 ? -0.055 -1.405 8.305 1 98.06 249 GLU B C 1
ATOM 4646 O O . GLU B 1 249 ? 0.912 -1.376 7.535 1 98.06 249 GLU B O 1
ATOM 4651 N N . LEU B 1 250 ? -1.067 -0.537 8.281 1 98.56 250 LEU B N 1
ATOM 4652 C CA . LEU B 1 250 ? -1.108 0.474 7.234 1 98.56 250 LEU B CA 1
ATOM 4653 C C . LEU B 1 250 ? -0.169 1.632 7.559 1 98.56 250 LEU B C 1
ATOM 4655 O O . LEU B 1 250 ? 0.344 2.291 6.652 1 98.56 250 LEU B O 1
ATOM 4659 N N . VAL B 1 251 ? 0.075 1.876 8.859 1 98.81 251 VAL B N 1
ATOM 4660 C CA . VAL B 1 251 ? 1.104 2.842 9.227 1 98.81 251 VAL B CA 1
ATOM 4661 C C . VAL B 1 251 ? 2.459 2.383 8.695 1 98.81 251 VAL B C 1
ATOM 4663 O O . VAL B 1 251 ? 3.205 3.174 8.109 1 98.81 251 VAL B O 1
ATOM 4666 N N . ARG B 1 252 ? 2.781 1.083 8.898 1 98.38 252 ARG B N 1
ATOM 4667 C CA . ARG B 1 252 ? 4.043 0.529 8.414 1 98.38 252 ARG B CA 1
ATOM 4668 C C . ARG B 1 252 ? 4.133 0.62 6.895 1 98.38 252 ARG B C 1
ATOM 4670 O O . ARG B 1 252 ? 5.172 0.996 6.348 1 98.38 252 ARG B O 1
ATOM 4677 N N . LEU B 1 253 ? 3.021 0.307 6.211 1 98 253 LEU B N 1
ATOM 4678 C CA . LEU B 1 253 ? 3.004 0.371 4.754 1 98 253 LEU B CA 1
ATOM 4679 C C . LEU B 1 253 ? 3.184 1.806 4.27 1 98 253 LEU B C 1
ATOM 4681 O O . LEU B 1 253 ? 3.943 2.059 3.33 1 98 253 LEU B O 1
ATOM 4685 N N . TRP B 1 254 ? 2.48 2.756 4.898 1 98.5 254 TRP B N 1
ATOM 4686 C CA . TRP B 1 254 ? 2.59 4.184 4.609 1 98.5 254 TRP B CA 1
ATOM 4687 C C . TRP B 1 254 ? 4.031 4.656 4.75 1 98.5 254 TRP B C 1
ATOM 4689 O O . TRP B 1 254 ? 4.559 5.336 3.867 1 98.5 254 TRP B O 1
ATOM 4699 N N . LEU B 1 255 ? 4.668 4.262 5.793 1 98.56 255 LEU B N 1
ATOM 4700 C CA . LEU B 1 255 ? 6.039 4.688 6.059 1 98.56 255 LEU B CA 1
ATOM 4701 C C . LEU B 1 255 ? 7.004 4.078 5.047 1 98.56 255 LEU B C 1
ATOM 4703 O O . LEU B 1 255 ? 7.906 4.758 4.555 1 98.56 255 LEU B O 1
ATOM 4707 N N . LYS B 1 256 ? 6.797 2.832 4.746 1 96.56 256 LYS B N 1
ATOM 4708 C CA . LYS B 1 256 ? 7.625 2.18 3.738 1 96.56 256 LYS B CA 1
ATOM 4709 C C . LYS B 1 256 ? 7.484 2.865 2.383 1 96.56 256 LYS B C 1
ATOM 4711 O O . LYS B 1 256 ? 8.469 3.037 1.661 1 96.56 256 LYS B O 1
ATOM 4716 N N . ALA B 1 257 ? 6.305 3.223 2.041 1 97.44 257 ALA B N 1
ATOM 4717 C CA . ALA B 1 257 ? 6.02 3.836 0.746 1 97.44 257 ALA B CA 1
ATOM 4718 C C . ALA B 1 257 ? 6.609 5.242 0.662 1 97.44 257 ALA B C 1
ATOM 4720 O O . ALA B 1 257 ? 7.246 5.594 -0.333 1 97.44 257 ALA B O 1
ATOM 4721 N N . LYS B 1 258 ? 6.445 6.027 1.688 1 97.94 258 LYS B N 1
ATOM 4722 C CA . LYS B 1 258 ? 6.801 7.441 1.632 1 97.94 258 LYS B CA 1
ATOM 4723 C C . LYS B 1 258 ? 8.266 7.656 1.999 1 97.94 258 LYS B C 1
ATOM 4725 O O . LYS B 1 258 ? 8.898 8.594 1.519 1 97.94 258 LYS B O 1
ATOM 4730 N N . GLY B 1 259 ? 8.727 6.801 2.934 1 96.38 259 GLY B N 1
ATOM 4731 C CA . GLY B 1 259 ? 10.086 6.973 3.434 1 96.38 259 GLY B CA 1
ATOM 4732 C C . GLY B 1 259 ? 10.188 8 4.547 1 96.38 259 GLY B C 1
ATOM 4733 O O . GLY B 1 259 ? 9.234 8.75 4.797 1 96.38 259 GLY B O 1
ATOM 4734 N N . ALA B 1 260 ? 11.289 8.117 5.129 1 96.12 260 ALA B N 1
ATOM 4735 C CA . ALA B 1 260 ? 11.555 8.891 6.344 1 96.12 260 ALA B CA 1
ATOM 4736 C C . ALA B 1 260 ? 11.57 10.391 6.051 1 96.12 260 ALA B C 1
ATOM 4738 O O . ALA B 1 260 ? 11.422 11.203 6.961 1 96.12 260 ALA B O 1
ATOM 4739 N N . GLU B 1 261 ? 11.719 10.781 4.82 1 96.81 261 GLU B N 1
ATOM 4740 C CA . GLU B 1 261 ? 11.922 12.195 4.512 1 96.81 261 GLU B CA 1
ATOM 4741 C C . GLU B 1 261 ? 10.625 12.852 4.047 1 96.81 261 GLU B C 1
ATOM 4743 O O . GLU B 1 261 ? 10.539 14.078 3.969 1 96.81 261 GLU B O 1
ATOM 4748 N N . LYS B 1 262 ? 9.594 11.984 3.732 1 98.56 262 LYS B N 1
ATOM 4749 C CA . LYS B 1 262 ? 8.383 12.562 3.146 1 98.56 262 LYS B CA 1
ATOM 4750 C C . LYS B 1 262 ? 7.16 12.266 4 1 98.56 262 LYS B C 1
ATOM 4752 O O . LYS B 1 262 ? 6.07 12.781 3.74 1 98.56 262 LYS B O 1
ATOM 4757 N N . ALA B 1 263 ? 7.301 11.477 5.035 1 98.81 263 ALA B N 1
ATOM 4758 C CA . ALA B 1 263 ? 6.215 11.148 5.953 1 98.81 263 ALA B CA 1
ATOM 4759 C C . ALA B 1 263 ? 6.07 12.211 7.039 1 98.81 263 ALA B C 1
ATOM 4761 O O . ALA B 1 263 ? 7.066 12.648 7.621 1 98.81 263 ALA B O 1
ATOM 4762 N N . ILE B 1 264 ? 4.824 12.641 7.336 1 98.88 264 ILE B N 1
ATOM 4763 C CA . ILE B 1 264 ? 4.578 13.688 8.32 1 98.88 264 ILE B CA 1
ATOM 4764 C C . ILE B 1 264 ? 3.512 13.227 9.312 1 98.88 264 ILE B C 1
ATOM 4766 O O . ILE B 1 264 ? 2.457 12.727 8.906 1 98.88 264 ILE B O 1
ATOM 4770 N N . LEU B 1 265 ? 3.793 13.352 10.609 1 98.94 265 LEU B N 1
ATOM 4771 C CA . LEU B 1 265 ? 2.793 13.094 11.641 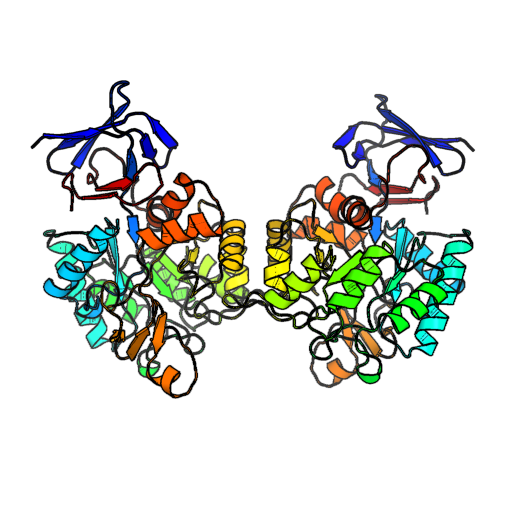1 98.94 265 LEU B CA 1
ATOM 4772 C C . LEU B 1 265 ? 1.976 14.352 11.938 1 98.94 265 LEU B C 1
ATOM 4774 O O . LEU B 1 265 ? 2.525 15.453 12.008 1 98.94 265 LEU B O 1
ATOM 4778 N N . VAL B 1 266 ? 0.684 14.172 12.016 1 98.94 266 VAL B N 1
ATOM 4779 C CA . VAL B 1 266 ? -0.232 15.227 12.438 1 98.94 266 VAL B CA 1
ATOM 4780 C C . VAL B 1 266 ? -1.184 14.68 13.508 1 98.94 266 VAL B C 1
ATOM 4782 O O . VAL B 1 266 ? -1.358 13.469 13.633 1 98.94 266 VAL B O 1
ATOM 4785 N N . THR B 1 267 ? -1.733 15.586 14.258 1 98.88 267 THR B N 1
ATOM 4786 C CA . THR B 1 267 ? -2.627 15.102 15.305 1 98.88 267 THR B CA 1
ATOM 4787 C C . THR B 1 267 ? -4.078 15.117 14.828 1 98.88 267 THR B C 1
ATOM 4789 O O . THR B 1 267 ? -4.859 14.234 15.18 1 98.88 267 THR B O 1
ATOM 4792 N N . ASP B 1 268 ? -4.363 16.125 14.008 1 98.69 268 ASP B N 1
ATOM 4793 C CA . ASP B 1 268 ? -5.766 16.359 13.68 1 98.69 268 ASP B CA 1
ATOM 4794 C C . ASP B 1 268 ? -6.617 16.453 14.945 1 98.69 268 ASP B C 1
ATOM 4796 O O . ASP B 1 268 ? -7.758 15.977 14.969 1 98.69 268 ASP B O 1
ATOM 4800 N N . SER B 1 269 ? -6.051 17.016 15.992 1 98.56 269 SER B N 1
ATOM 4801 C CA . SER B 1 269 ? -6.707 17.094 17.297 1 98.56 269 SER B CA 1
ATOM 4802 C C . SER B 1 269 ? -7.875 18.078 17.266 1 98.56 269 SER B C 1
ATOM 4804 O O . SER B 1 269 ? -7.883 19.016 16.453 1 98.56 269 SER B O 1
ATOM 4806 N N . MET B 1 270 ? -8.812 17.797 18.125 1 97.81 270 MET B N 1
ATOM 4807 C CA . MET B 1 270 ? -9.953 18.688 18.25 1 97.81 270 MET B CA 1
ATOM 4808 C C . MET B 1 270 ? -10.172 19.094 19.703 1 97.81 270 MET B C 1
ATOM 4810 O O . MET B 1 270 ? -9.328 18.812 20.562 1 97.81 270 MET B O 1
ATOM 4814 N N . SER B 1 271 ? -11.18 19.891 19.922 1 97.5 271 SER B N 1
ATOM 4815 C CA . SER B 1 271 ? -11.375 20.641 21.156 1 97.5 271 SER B CA 1
ATOM 4816 C C . SER B 1 271 ? -11.336 19.719 22.375 1 97.5 271 SER B C 1
ATOM 4818 O O . SER B 1 271 ? -10.906 20.125 23.453 1 97.5 271 SER B O 1
ATOM 4820 N N . ALA B 1 272 ? -11.641 18.422 22.188 1 97.69 272 ALA B N 1
ATOM 4821 C CA . ALA B 1 272 ? -11.734 17.484 23.297 1 97.69 272 ALA B CA 1
ATOM 4822 C C . ALA B 1 272 ? -10.359 17 23.719 1 97.69 272 ALA B C 1
ATOM 4824 O O . ALA B 1 272 ? -10.211 16.359 24.766 1 97.69 272 ALA B O 1
ATOM 4825 N N . THR B 1 273 ? -9.344 17.25 22.969 1 98.38 273 THR B N 1
ATOM 4826 C CA . THR B 1 273 ? -7.996 16.797 23.312 1 98.38 273 THR B CA 1
ATOM 4827 C C . THR B 1 273 ? -7.559 17.375 24.656 1 98.38 273 THR B C 1
ATOM 4829 O O . THR B 1 273 ? -7.633 18.594 24.875 1 98.38 273 THR B O 1
ATOM 4832 N N . GLY B 1 274 ? -7.07 16.516 25.531 1 97.56 274 GLY B N 1
ATOM 4833 C CA . GLY B 1 274 ? -6.68 16.922 26.875 1 97.56 274 GLY B CA 1
ATOM 4834 C C . GLY B 1 274 ? -7.848 17 27.844 1 97.56 274 GLY B C 1
ATOM 4835 O O . GLY B 1 274 ? -7.68 17.359 29 1 97.56 274 GLY B O 1
ATOM 4836 N N . MET B 1 275 ? -9.039 16.672 27.375 1 97.56 275 MET B N 1
ATOM 4837 C CA . MET B 1 275 ? -10.25 16.703 28.188 1 97.56 275 MET B CA 1
ATOM 4838 C C . MET B 1 275 ? -10.719 15.305 28.531 1 97.56 275 MET B C 1
ATOM 4840 O O . MET B 1 275 ? -10.359 14.336 27.859 1 97.56 275 MET B O 1
ATOM 4844 N N . PRO B 1 276 ? -11.453 15.141 29.625 1 96.69 276 PRO B N 1
ATOM 4845 C CA . PRO B 1 276 ? -12.039 13.828 29.922 1 96.69 276 PRO B CA 1
ATOM 4846 C C . PRO B 1 276 ? -13.055 13.383 28.859 1 96.69 276 PRO B C 1
ATOM 4848 O O . PRO B 1 276 ? -13.508 14.203 28.062 1 96.69 276 PRO B O 1
ATOM 4851 N N . ASP B 1 277 ? -13.359 12.07 28.875 1 97 277 ASP B N 1
ATOM 4852 C CA . ASP B 1 277 ? -14.422 11.57 28.016 1 97 277 ASP B CA 1
ATOM 4853 C C . ASP B 1 277 ? -15.711 12.367 28.219 1 97 277 ASP B C 1
ATOM 4855 O O . ASP B 1 277 ? -15.992 12.828 29.328 1 97 277 ASP B O 1
ATOM 4859 N N . GLY B 1 278 ? -16.453 12.586 27.125 1 96.5 278 GLY B N 1
ATOM 4860 C CA . GLY B 1 278 ? -17.672 13.375 27.188 1 96.5 278 GLY B CA 1
ATOM 4861 C C . GLY B 1 278 ? -18.125 13.906 25.844 1 96.5 278 GLY B C 1
ATOM 4862 O O . GLY B 1 278 ? -17.766 13.352 24.812 1 96.5 278 GLY B O 1
ATOM 4863 N N . ASP B 1 279 ? -18.969 14.883 25.875 1 96.06 279 ASP B N 1
ATOM 4864 C CA . ASP B 1 279 ? -19.516 15.484 24.672 1 96.06 279 ASP B CA 1
ATOM 4865 C C . ASP B 1 279 ? -18.844 16.828 24.375 1 96.06 279 ASP B C 1
ATOM 4867 O O . ASP B 1 279 ? -18.625 17.641 25.281 1 96.06 279 ASP B O 1
ATOM 4871 N N . TYR B 1 280 ? -18.469 16.953 23.125 1 95.81 280 TYR B N 1
ATOM 4872 C CA . TYR B 1 280 ? -17.766 18.141 22.656 1 95.81 280 TYR B CA 1
ATOM 4873 C C . TYR B 1 280 ? -18.25 18.562 21.281 1 95.81 280 TYR B C 1
ATOM 4875 O O . TYR B 1 280 ? -19.25 18.062 20.781 1 95.81 280 TYR B O 1
ATOM 4883 N N . MET B 1 281 ? -17.609 19.609 20.766 1 91 281 MET B N 1
ATOM 4884 C CA . MET B 1 281 ? -17.953 20.094 19.438 1 91 281 MET B CA 1
ATOM 4885 C C . MET B 1 281 ? -16.734 20.109 18.531 1 91 281 MET B C 1
ATOM 4887 O O . MET B 1 281 ? -15.617 20.359 18.984 1 91 281 MET B O 1
ATOM 4891 N N . LEU B 1 282 ? -16.906 19.812 17.312 1 90 282 LEU B N 1
ATOM 4892 C CA . LEU B 1 282 ? -16.016 20.156 16.188 1 90 282 LEU B CA 1
ATOM 4893 C C . LEU B 1 282 ? -16.75 21 15.156 1 90 282 LEU B C 1
ATOM 4895 O O . LEU B 1 282 ? -17.578 20.484 14.398 1 90 282 LEU B O 1
ATOM 4899 N N . GLY B 1 283 ? -16.406 22.219 15.094 1 83 283 GLY B N 1
ATOM 4900 C CA . GLY B 1 283 ? -17.281 23.109 14.336 1 83 283 GLY B CA 1
ATOM 4901 C C . GLY B 1 283 ? -18.719 23.078 14.82 1 83 283 GLY B C 1
ATOM 4902 O O . GLY B 1 283 ? -18.984 23.328 16 1 83 283 GLY B O 1
ATOM 4903 N N . THR B 1 284 ? -19.578 22.703 13.945 1 84.5 284 THR B N 1
ATOM 4904 C CA . THR B 1 284 ? -20.984 22.672 14.289 1 84.5 284 THR B CA 1
ATOM 4905 C C . THR B 1 284 ? -21.438 21.25 14.617 1 84.5 284 THR B C 1
ATOM 4907 O O . THR B 1 284 ? -22.609 21 14.891 1 84.5 284 THR B O 1
ATOM 4910 N N . PHE B 1 285 ? -20.484 20.344 14.609 1 90.19 285 PHE B N 1
ATOM 4911 C CA . PHE B 1 285 ? -20.828 18.953 14.82 1 90.19 285 PHE B CA 1
ATOM 4912 C C . PHE B 1 285 ? -20.672 18.562 16.281 1 90.19 285 PHE B C 1
ATOM 4914 O O . PHE B 1 285 ? -19.656 18.875 16.906 1 90.19 285 PHE B O 1
ATOM 4921 N N . ARG B 1 286 ? -21.797 17.953 16.859 1 93.5 286 ARG B N 1
ATOM 4922 C CA . ARG B 1 286 ? -21.688 17.328 18.172 1 93.5 286 ARG B CA 1
ATOM 4923 C C . ARG B 1 286 ? -20.844 16.062 18.125 1 93.5 286 ARG B C 1
ATOM 4925 O O . ARG B 1 286 ? -21.062 15.195 17.266 1 93.5 286 ARG B O 1
ATOM 4932 N N . VAL B 1 287 ? -19.828 15.945 19.016 1 95.56 287 VAL B N 1
ATOM 4933 C CA . VAL B 1 287 ? -18.891 14.82 19.047 1 95.56 287 VAL B CA 1
ATOM 4934 C C . VAL B 1 287 ? -18.922 14.156 20.422 1 95.56 287 VAL B C 1
ATOM 4936 O O . VAL B 1 287 ? -18.906 14.836 21.438 1 95.56 287 VAL B O 1
ATOM 4939 N N . THR B 1 288 ? -18.969 12.875 20.422 1 96.06 288 THR B N 1
ATOM 4940 C CA . THR B 1 288 ? -18.859 12.094 21.641 1 96.06 288 THR B CA 1
ATOM 4941 C C . THR B 1 288 ? -17.5 11.414 21.719 1 96.06 288 THR B C 1
ATOM 4943 O O . THR B 1 288 ? -17.094 10.703 20.797 1 96.06 288 THR B O 1
ATOM 4946 N N . VAL B 1 289 ? -16.797 11.672 22.766 1 96.25 289 VAL B N 1
ATOM 4947 C CA . VAL B 1 289 ? -15.469 11.102 22.969 1 96.25 289 VAL B CA 1
ATOM 4948 C C . VAL B 1 289 ? -15.531 9.992 24.016 1 96.25 289 VAL B C 1
ATOM 4950 O O . VAL B 1 289 ? -16.062 10.195 25.109 1 96.25 289 VAL B O 1
ATOM 4953 N N . ALA B 1 290 ? -15.031 8.836 23.641 1 94.06 290 ALA B N 1
ATOM 4954 C CA . ALA B 1 290 ? -14.93 7.707 24.562 1 94.06 290 ALA B CA 1
ATOM 4955 C C . ALA B 1 290 ? -13.711 6.848 24.234 1 94.06 290 ALA B C 1
ATOM 4957 O O . ALA B 1 290 ? -13.523 6.418 23.094 1 94.06 290 ALA B O 1
ATOM 4958 N N . ASN B 1 291 ? -12.898 6.602 25.25 1 92.19 291 ASN B N 1
ATOM 4959 C CA . ASN B 1 291 ? -11.75 5.711 25.125 1 92.19 291 ASN B CA 1
ATOM 4960 C C . ASN B 1 291 ? -10.836 6.121 23.984 1 92.19 291 ASN B C 1
ATOM 4962 O O . ASN B 1 291 ? -10.453 5.285 23.156 1 92.19 291 ASN B O 1
ATOM 4966 N N . GLY B 1 292 ? -10.609 7.395 23.859 1 91.75 292 GLY B N 1
ATOM 4967 C CA . GLY B 1 292 ? -9.664 7.91 22.891 1 91.75 292 GLY B CA 1
ATOM 4968 C C . GLY B 1 292 ? -10.25 8.055 21.5 1 91.75 292 GLY B C 1
ATOM 4969 O O . GLY B 1 292 ? -9.57 8.5 20.578 1 91.75 292 GLY B O 1
ATOM 4970 N N . ARG B 1 293 ? -11.508 7.75 21.375 1 93 293 ARG B N 1
ATOM 4971 C CA . ARG B 1 293 ? -12.195 7.828 20.078 1 93 293 ARG B CA 1
ATOM 4972 C C . ARG B 1 293 ? -13.188 8.984 20.062 1 93 293 ARG B C 1
ATOM 4974 O O . ARG B 1 293 ? -13.922 9.195 21.031 1 93 293 ARG B O 1
ATOM 4981 N N . CYS B 1 294 ? -13.188 9.719 18.906 1 94.5 294 CYS B N 1
ATOM 4982 C CA . CYS B 1 294 ? -14.109 10.836 18.703 1 94.5 294 CYS B CA 1
ATOM 4983 C C . CYS B 1 294 ? -15.133 10.5 17.625 1 94.5 294 CYS B C 1
ATOM 4985 O O . CYS B 1 294 ? -14.797 10.453 16.438 1 94.5 294 CYS B O 1
ATOM 4987 N N . TYR B 1 295 ? -16.344 10.367 18.047 1 94.38 295 TYR B N 1
ATOM 4988 C CA . TYR B 1 295 ? -17.375 9.984 17.078 1 94.38 295 TYR B CA 1
ATOM 4989 C C . TYR B 1 295 ? -18.359 11.117 16.875 1 94.38 295 TYR B C 1
ATOM 4991 O O . TYR B 1 295 ? -18.734 11.812 17.812 1 94.38 295 TYR B O 1
ATOM 4999 N N . LEU B 1 296 ? -18.766 11.227 15.625 1 93.25 296 LEU B N 1
ATOM 5000 C CA . LEU B 1 296 ? -19.922 12.086 15.375 1 93.25 296 LEU B CA 1
ATOM 5001 C C . LEU B 1 296 ? -21.156 11.57 16.094 1 93.25 296 LEU B C 1
ATOM 5003 O O . LEU B 1 296 ? -21.594 10.438 15.875 1 93.25 296 LEU B O 1
ATOM 5007 N N . ALA B 1 297 ? -21.688 12.422 16.844 1 92.44 297 ALA B N 1
ATOM 5008 C CA . ALA B 1 297 ? -22.766 11.992 17.734 1 92.44 297 ALA B CA 1
ATOM 5009 C C . ALA B 1 297 ? -23.969 11.5 16.922 1 92.44 297 ALA B C 1
ATOM 5011 O O . ALA B 1 297 ? -24.562 10.469 17.25 1 92.44 297 ALA B O 1
ATOM 5012 N N . ASP B 1 298 ? -24.266 12.242 15.898 1 89.5 298 ASP B N 1
ATOM 5013 C CA . ASP B 1 298 ? -25.422 11.891 15.078 1 89.5 298 ASP B CA 1
ATOM 5014 C C . ASP B 1 298 ? -25.234 10.539 14.398 1 89.5 298 ASP B C 1
ATOM 5016 O O . ASP B 1 298 ? -26.156 9.727 14.344 1 89.5 298 ASP B O 1
ATOM 5020 N N . ASP B 1 299 ? -24.062 10.32 13.906 1 88 299 ASP B N 1
ATOM 5021 C CA . ASP B 1 299 ? -23.766 9.047 13.258 1 88 299 ASP B CA 1
ATOM 5022 C C . ASP B 1 299 ? -23.766 7.906 14.273 1 88 299 ASP B C 1
ATOM 5024 O O . ASP B 1 299 ? -24.266 6.816 13.984 1 88 299 ASP B O 1
ATOM 5028 N N . LEU B 1 300 ? -23.203 8.172 15.367 1 87 300 LEU B N 1
ATOM 5029 C CA . LEU B 1 300 ? -23.141 7.176 16.438 1 87 300 LEU B CA 1
ATOM 5030 C C . LEU B 1 300 ? -24.547 6.734 16.844 1 87 300 LEU B C 1
ATOM 5032 O O . LEU B 1 300 ? -24.797 5.543 17.047 1 87 300 LEU B O 1
ATOM 5036 N N . SER B 1 301 ? -25.422 7.68 16.906 1 89.06 301 SER B N 1
ATOM 5037 C CA . SER B 1 301 ? -26.797 7.379 17.312 1 89.06 301 SER B CA 1
ATOM 5038 C C . SER B 1 301 ? -27.5 6.516 16.266 1 89.06 301 SER B C 1
ATOM 5040 O O . SER B 1 301 ? -28.484 5.852 16.562 1 89.06 301 SER B O 1
ATOM 5042 N N . ARG B 1 302 ? -27.031 6.52 15.094 1 91.62 302 ARG B N 1
ATOM 5043 C CA . ARG B 1 302 ? -27.609 5.738 14.008 1 91.62 302 ARG B CA 1
ATOM 5044 C C . ARG B 1 302 ? -26.859 4.43 13.805 1 91.62 302 ARG B C 1
ATOM 5046 O O . ARG B 1 302 ? -27.094 3.721 12.82 1 91.62 302 ARG B O 1
ATOM 5053 N N . GLY B 1 303 ? -25.812 4.246 14.562 1 87.81 303 GLY B N 1
ATOM 5054 C CA . GLY B 1 303 ? -25.094 2.984 14.5 1 87.81 303 GLY B CA 1
ATOM 5055 C C . GLY B 1 303 ? -23.859 3.047 13.625 1 87.81 303 GLY B C 1
ATOM 5056 O O . GLY B 1 303 ? -23.219 2.021 13.359 1 87.81 303 GLY B O 1
ATOM 5057 N N . THR B 1 304 ? -23.578 4.203 13.117 1 85.12 304 THR B N 1
ATOM 5058 C CA . THR B 1 304 ? -22.375 4.379 12.305 1 85.12 304 THR B CA 1
ATOM 5059 C C . THR B 1 304 ? -21.266 5.055 13.109 1 85.12 304 THR B C 1
ATOM 5061 O O . THR B 1 304 ? -21.547 5.902 13.969 1 85.12 304 THR B O 1
ATOM 5064 N N . HIS B 1 305 ? -20.094 4.645 12.828 1 86.88 305 HIS B N 1
ATOM 5065 C CA . HIS B 1 305 ? -18.938 5.141 13.586 1 86.88 305 HIS B CA 1
ATOM 5066 C C . HIS B 1 305 ? -18.062 6.039 12.734 1 86.88 305 HIS B C 1
ATOM 5068 O O . HIS B 1 305 ? -16.984 5.629 12.297 1 86.88 305 HIS B O 1
ATOM 5074 N N . THR B 1 306 ? -18.531 7.277 12.641 1 89.06 306 THR B N 1
ATOM 5075 C CA . THR B 1 306 ? -17.734 8.258 11.914 1 89.06 306 THR B CA 1
ATOM 5076 C C . THR B 1 306 ? -16.812 9.008 12.859 1 89.06 306 THR B C 1
ATOM 5078 O O . THR B 1 306 ? -17.266 9.609 13.836 1 89.06 306 THR B O 1
ATOM 5081 N N . LEU B 1 307 ? -15.57 8.953 12.562 1 92.12 307 LEU B N 1
ATOM 5082 C CA . LEU B 1 307 ? -14.602 9.641 13.406 1 92.12 307 LEU B CA 1
ATOM 5083 C C . LEU B 1 307 ? -14.594 11.141 13.109 1 92.12 307 LEU B C 1
ATOM 5085 O O . LEU B 1 307 ? -14.719 11.555 11.961 1 92.12 307 LEU B O 1
ATOM 5089 N N . ALA B 1 308 ? -14.492 11.914 14.094 1 94.19 308 ALA B N 1
ATOM 5090 C CA . ALA B 1 308 ? -14.477 13.375 14.023 1 94.19 308 ALA B CA 1
ATOM 5091 C C . ALA B 1 308 ? -13.219 13.945 14.672 1 94.19 308 ALA B C 1
ATOM 5093 O O . ALA B 1 308 ? -13.211 14.266 15.859 1 94.19 308 ALA B O 1
ATOM 5094 N N . GLY B 1 309 ? -12.188 14.141 13.828 1 96 309 GLY B N 1
ATOM 5095 C CA . GLY B 1 309 ? -10.922 14.531 14.422 1 96 309 GLY B CA 1
ATOM 5096 C C . GLY B 1 309 ? -10.344 13.484 15.359 1 96 309 GLY B C 1
ATOM 5097 O O . GLY B 1 309 ? -10.531 12.289 15.148 1 96 309 GLY B O 1
ATOM 5098 N N . SER B 1 310 ? -9.438 13.961 16.25 1 98 310 SER B N 1
ATOM 5099 C CA . SER B 1 310 ? -8.82 13.031 17.188 1 98 310 SER B CA 1
ATOM 5100 C C . SER B 1 310 ? -8.578 13.703 18.547 1 98 310 SER B C 1
ATOM 5102 O O . SER B 1 310 ? -8.836 14.898 18.703 1 98 310 SER B O 1
ATOM 5104 N N . VAL B 1 311 ? -8.234 12.891 19.469 1 98.38 311 VAL B N 1
ATOM 5105 C CA . VAL B 1 311 ? -7.703 13.422 20.734 1 98.38 311 VAL B CA 1
ATOM 5106 C C . VAL B 1 311 ? -6.238 13.023 20.875 1 98.38 311 VAL B C 1
ATOM 5108 O O . VAL B 1 311 ? -5.727 12.914 22 1 98.38 311 VAL B O 1
ATOM 5111 N N . LEU B 1 312 ? -5.613 12.75 19.781 1 98.62 312 LEU B N 1
ATOM 5112 C CA . LEU B 1 312 ? -4.203 12.383 19.703 1 98.62 312 LEU B CA 1
ATOM 5113 C C . LEU B 1 312 ? -3.316 13.578 20.062 1 98.62 312 LEU B C 1
ATOM 5115 O O . LEU B 1 312 ? -3.594 14.703 19.641 1 98.62 312 LEU B O 1
ATOM 5119 N N . THR B 1 313 ? -2.287 13.359 20.812 1 98.75 313 THR B N 1
ATOM 5120 C CA . THR B 1 313 ? -1.241 14.352 21.031 1 98.75 313 THR B CA 1
ATOM 5121 C C . THR B 1 313 ? 0.034 13.969 20.281 1 98.75 313 THR B C 1
ATOM 5123 O O . THR B 1 313 ? 0.224 12.812 19.922 1 98.75 313 THR B O 1
ATOM 5126 N N . MET B 1 314 ? 0.857 14.914 20 1 98.75 314 MET B N 1
ATOM 5127 C CA . MET B 1 314 ? 2 14.656 19.125 1 98.75 314 MET B CA 1
ATOM 5128 C C . MET B 1 314 ? 3.002 13.727 19.812 1 98.75 314 MET B C 1
ATOM 5130 O O . MET B 1 314 ? 3.623 12.891 19.141 1 98.75 314 MET B O 1
ATOM 5134 N N . ASP B 1 315 ? 3.209 13.914 21.141 1 98.5 315 ASP B N 1
ATOM 5135 C CA . ASP B 1 315 ? 4.094 12.992 21.859 1 98.5 315 ASP B CA 1
ATOM 5136 C C . ASP B 1 315 ? 3.611 11.547 21.719 1 98.5 315 ASP B C 1
ATOM 5138 O O . ASP B 1 315 ? 4.414 10.641 21.484 1 98.5 315 ASP B O 1
ATOM 5142 N N . ARG B 1 316 ? 2.311 11.383 21.781 1 98.19 316 ARG B N 1
ATOM 5143 C CA . ARG B 1 316 ? 1.738 10.047 21.625 1 98.19 316 ARG B CA 1
ATOM 5144 C C . ARG B 1 316 ? 1.87 9.562 20.188 1 98.19 316 ARG B C 1
ATOM 5146 O O . ARG B 1 316 ? 2.082 8.367 19.953 1 98.19 316 ARG B O 1
ATOM 5153 N N . ALA B 1 317 ? 1.675 10.438 19.219 1 98.75 317 ALA B N 1
ATOM 5154 C CA . ALA B 1 317 ? 1.845 10.055 17.828 1 98.75 317 ALA B CA 1
ATOM 5155 C C . ALA B 1 317 ? 3.246 9.508 17.578 1 98.75 317 ALA B C 1
ATOM 5157 O O . ALA B 1 317 ? 3.406 8.477 16.922 1 98.75 317 ALA B O 1
ATOM 5158 N N . VAL B 1 318 ? 4.246 10.195 18.094 1 98.56 318 VAL B N 1
ATOM 5159 C CA . VAL B 1 318 ? 5.641 9.789 17.938 1 98.56 318 VAL B CA 1
ATOM 5160 C C . VAL B 1 318 ? 5.867 8.445 18.625 1 98.56 318 VAL B C 1
ATOM 5162 O O . VAL B 1 318 ? 6.488 7.543 18.047 1 98.56 318 VAL B O 1
ATOM 5165 N N . ALA B 1 319 ? 5.359 8.352 19.828 1 98.19 319 ALA B N 1
ATOM 5166 C CA . ALA B 1 319 ? 5.496 7.098 20.562 1 98.19 319 ALA B CA 1
ATOM 5167 C C . ALA B 1 319 ? 4.824 5.949 19.828 1 98.19 319 ALA B C 1
ATOM 5169 O O . ALA B 1 319 ? 5.383 4.852 19.734 1 98.19 319 ALA B O 1
ATOM 5170 N N . ASN B 1 320 ? 3.617 6.176 19.359 1 98.56 320 ASN B N 1
ATOM 5171 C CA . ASN B 1 320 ? 2.891 5.16 18.609 1 98.56 320 ASN B CA 1
ATOM 5172 C C . ASN B 1 320 ? 3.664 4.719 17.375 1 98.56 320 ASN B C 1
ATOM 5174 O O . ASN B 1 320 ? 3.738 3.523 17.078 1 98.56 320 ASN B O 1
ATOM 5178 N N . LEU B 1 321 ? 4.203 5.703 16.656 1 98.62 321 LEU B N 1
ATOM 5179 C CA . LEU B 1 321 ? 4.961 5.371 15.453 1 98.62 321 LEU B CA 1
ATOM 5180 C C . LEU B 1 321 ? 6.102 4.41 15.773 1 98.62 321 LEU B C 1
ATOM 5182 O O . LEU B 1 321 ? 6.312 3.426 15.062 1 98.62 321 LEU B O 1
ATOM 5186 N N . GLN B 1 322 ? 6.828 4.738 16.812 1 97.81 322 GLN B N 1
ATOM 5187 C CA . GLN B 1 322 ? 7.918 3.859 17.219 1 97.81 322 GLN B CA 1
ATOM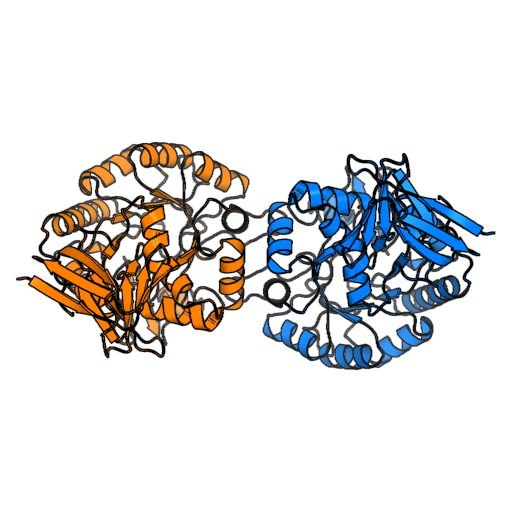 5188 C C . GLN B 1 322 ? 7.398 2.475 17.594 1 97.81 322 GLN B C 1
ATOM 5190 O O . GLN B 1 322 ? 7.973 1.461 17.203 1 97.81 322 GLN B O 1
ATOM 5195 N N . ALA B 1 323 ? 6.344 2.463 18.312 1 98.06 323 ALA B N 1
ATOM 5196 C CA . ALA B 1 323 ? 5.781 1.195 18.766 1 98.06 323 ALA B CA 1
ATOM 5197 C C . ALA B 1 323 ? 5.297 0.356 17.594 1 98.06 323 ALA B C 1
ATOM 5199 O O . ALA B 1 323 ? 5.473 -0.865 17.578 1 98.06 323 ALA B O 1
ATOM 5200 N N . PHE B 1 324 ? 4.672 0.975 16.625 1 98.38 324 PHE B N 1
ATOM 5201 C CA . PHE B 1 324 ? 4.062 0.277 15.492 1 98.38 324 PHE B CA 1
ATOM 5202 C C . PHE B 1 324 ? 5.129 -0.193 14.508 1 98.38 324 PHE B C 1
ATOM 5204 O O . PHE B 1 324 ? 4.965 -1.225 13.852 1 98.38 324 PHE B O 1
ATOM 5211 N N . THR B 1 325 ? 6.219 0.526 14.312 1 97.75 325 THR B N 1
ATOM 5212 C CA . THR B 1 325 ? 7.094 0.309 13.172 1 97.75 325 THR B CA 1
ATOM 5213 C C . THR B 1 325 ? 8.477 -0.156 13.625 1 97.75 325 THR B C 1
ATOM 5215 O O . THR B 1 325 ? 9.242 -0.703 12.828 1 97.75 325 THR B O 1
ATOM 5218 N N . GLY B 1 326 ? 8.875 0.227 14.844 1 97 326 GLY B N 1
ATOM 5219 C CA . GLY B 1 326 ? 10.203 -0.106 15.344 1 97 326 GLY B CA 1
ATOM 5220 C C . GLY B 1 326 ? 11.297 0.786 14.773 1 97 326 GLY B C 1
ATOM 5221 O O . GLY B 1 326 ? 12.484 0.515 14.961 1 97 326 GLY B O 1
ATOM 5222 N N . ILE B 1 327 ? 10.93 1.82 14.125 1 96.69 327 ILE B N 1
ATOM 5223 C CA . ILE B 1 327 ? 11.93 2.682 13.5 1 96.69 327 ILE B CA 1
ATOM 5224 C C . ILE B 1 327 ? 12.766 3.371 14.578 1 96.69 327 ILE B C 1
ATOM 5226 O O . ILE B 1 327 ? 12.32 3.504 15.727 1 96.69 327 ILE B O 1
ATOM 5230 N N . PRO B 1 328 ? 13.961 3.889 14.172 1 95.69 328 PRO B N 1
ATOM 5231 C CA . PRO B 1 328 ? 14.766 4.637 15.141 1 95.69 328 PRO B CA 1
ATOM 5232 C C . PRO B 1 328 ? 14.062 5.898 15.641 1 95.69 328 PRO B C 1
ATOM 5234 O O . PRO B 1 328 ? 13.344 6.555 14.883 1 95.69 328 PRO B O 1
ATOM 5237 N N . PHE B 1 329 ? 14.344 6.195 16.891 1 96.56 329 PHE B N 1
ATOM 5238 C CA . PHE B 1 329 ? 13.758 7.355 17.562 1 96.56 329 PHE B CA 1
ATOM 5239 C C . PHE B 1 329 ? 14.031 8.625 16.766 1 96.56 329 PHE B C 1
ATOM 5241 O O . PHE B 1 329 ? 13.141 9.453 16.562 1 96.56 329 PHE B O 1
ATOM 5248 N N . ALA B 1 330 ? 15.227 8.766 16.234 1 95.94 330 ALA B N 1
ATOM 5249 C CA . ALA B 1 330 ? 15.609 9.938 15.461 1 95.94 330 ALA B CA 1
ATOM 5250 C C . ALA B 1 330 ? 14.734 10.094 14.227 1 95.94 330 ALA B C 1
ATOM 5252 O O . ALA B 1 330 ? 14.391 11.211 13.836 1 95.94 330 ALA B O 1
ATOM 5253 N N . THR B 1 331 ? 14.391 8.984 13.625 1 96.44 331 THR B N 1
ATOM 5254 C CA . THR B 1 331 ? 13.523 9.023 12.453 1 96.44 331 THR B CA 1
ATOM 5255 C C . THR B 1 331 ? 12.117 9.469 12.828 1 96.44 331 THR B C 1
ATOM 5257 O O . THR B 1 331 ? 11.508 10.281 12.125 1 96.44 331 THR B O 1
ATOM 5260 N N . ALA B 1 332 ? 11.609 8.906 13.891 1 97.31 332 ALA B N 1
ATOM 5261 C CA . ALA B 1 332 ? 10.281 9.281 14.352 1 97.31 332 ALA B CA 1
ATOM 5262 C C . ALA B 1 332 ? 10.195 10.781 14.625 1 97.31 332 ALA B C 1
ATOM 5264 O O . ALA B 1 332 ? 9.211 11.43 14.258 1 97.31 332 ALA B O 1
ATOM 5265 N N . ILE B 1 333 ? 11.219 11.32 15.227 1 96.94 333 ILE B N 1
ATOM 5266 C CA . ILE B 1 333 ? 11.281 12.742 15.555 1 96.94 333 ILE B CA 1
ATOM 5267 C C . ILE B 1 333 ? 11.25 13.57 14.273 1 96.94 333 ILE B C 1
ATOM 5269 O O . ILE B 1 333 ? 10.586 14.609 14.211 1 96.94 333 ILE B O 1
ATOM 5273 N N . ARG B 1 334 ? 11.93 13.141 13.281 1 96.56 334 ARG B N 1
ATOM 5274 C CA . ARG B 1 334 ? 12 13.836 12 1 96.56 334 ARG B CA 1
ATOM 5275 C C . ARG B 1 334 ? 10.609 14.031 11.406 1 96.56 334 ARG B C 1
ATOM 5277 O O . ARG B 1 334 ? 10.32 15.086 10.836 1 96.56 334 ARG B O 1
ATOM 5284 N N . LEU B 1 335 ? 9.734 13.086 11.539 1 98.44 335 LEU B N 1
ATOM 5285 C CA . LEU B 1 335 ? 8.398 13.125 10.953 1 98.44 335 LEU B CA 1
ATOM 5286 C C . LEU B 1 335 ? 7.539 14.188 11.625 1 98.44 335 LEU B C 1
ATOM 5288 O O . LEU B 1 335 ? 6.496 14.578 11.094 1 98.44 335 LEU B O 1
ATOM 5292 N N . ALA B 1 336 ? 7.945 14.656 12.805 1 98.12 336 ALA B N 1
ATOM 5293 C CA . ALA B 1 336 ? 7.164 15.617 13.57 1 98.12 336 ALA B CA 1
ATOM 5294 C C . ALA B 1 336 ? 7.895 16.953 13.688 1 98.12 336 ALA B C 1
ATOM 5296 O O . ALA B 1 336 ? 7.457 17.844 14.414 1 98.12 336 ALA B O 1
ATOM 5297 N N . THR B 1 337 ? 9.062 17.078 13.086 1 97.12 337 THR B N 1
ATOM 5298 C CA . THR B 1 337 ? 9.859 18.297 13.234 1 97.12 337 THR B CA 1
ATOM 5299 C C . THR B 1 337 ? 10.398 18.75 11.883 1 97.12 337 THR B C 1
ATOM 5301 O O . THR B 1 337 ? 9.75 19.531 11.188 1 97.12 337 THR B O 1
ATOM 5304 N N . THR B 1 338 ? 11.383 17.984 11.398 1 95.88 338 THR B N 1
ATOM 5305 C CA . THR B 1 338 ? 12.109 18.391 10.195 1 95.88 338 THR B CA 1
ATOM 5306 C C . THR B 1 338 ? 11.219 18.266 8.961 1 95.88 338 THR B C 1
ATOM 5308 O O . THR B 1 338 ? 11.227 19.141 8.094 1 95.88 338 THR B O 1
ATOM 5311 N N . ASN B 1 339 ? 10.477 17.203 8.828 1 97.56 339 ASN B N 1
ATOM 5312 C CA . ASN B 1 339 ? 9.695 16.969 7.617 1 97.56 339 ASN B CA 1
ATOM 5313 C C . ASN B 1 339 ? 8.617 18.016 7.418 1 97.56 339 ASN B C 1
ATOM 5315 O O . ASN B 1 339 ? 8.531 18.641 6.352 1 97.56 339 ASN B O 1
ATOM 5319 N N . PRO B 1 340 ? 7.766 18.266 8.445 1 98.19 340 PRO B N 1
ATOM 5320 C CA . PRO B 1 340 ? 6.77 19.328 8.242 1 98.19 340 PRO B CA 1
ATOM 5321 C C . PRO B 1 340 ? 7.406 20.688 8.031 1 98.19 340 PRO B C 1
ATOM 5323 O O . PRO B 1 340 ? 6.879 21.516 7.277 1 98.19 340 PRO B O 1
ATOM 5326 N N . ALA B 1 341 ? 8.516 21 8.672 1 96.88 341 ALA B N 1
ATOM 5327 C CA . ALA B 1 341 ? 9.211 22.266 8.461 1 96.88 341 ALA B CA 1
ATOM 5328 C C . ALA B 1 341 ? 9.688 22.391 7.016 1 96.88 341 ALA B C 1
ATOM 5330 O O . ALA B 1 341 ? 9.508 23.438 6.383 1 96.88 341 ALA B O 1
ATOM 5331 N N . THR B 1 342 ? 10.305 21.312 6.539 1 96.69 342 THR B N 1
ATOM 5332 C CA . THR B 1 342 ? 10.766 21.281 5.156 1 96.69 342 THR B CA 1
ATOM 5333 C C . THR B 1 342 ? 9.602 21.469 4.188 1 96.69 342 THR B C 1
ATOM 5335 O O . THR B 1 342 ? 9.695 22.266 3.246 1 96.69 342 THR B O 1
ATOM 5338 N N . MET B 1 343 ? 8.531 20.812 4.426 1 98.06 343 MET B N 1
ATOM 5339 C CA . MET B 1 343 ? 7.344 20.906 3.58 1 98.06 343 MET B CA 1
ATOM 5340 C C . MET B 1 343 ? 6.828 22.344 3.529 1 98.06 343 MET B C 1
ATOM 5342 O O . MET B 1 343 ? 6.438 22.828 2.467 1 98.06 343 MET B O 1
ATOM 5346 N N . LEU B 1 344 ? 6.918 23.062 4.609 1 98 344 LEU B N 1
ATOM 5347 C CA . LEU B 1 344 ? 6.426 24.422 4.695 1 98 344 LEU B CA 1
ATOM 5348 C C . LEU B 1 344 ? 7.473 25.422 4.191 1 98 344 LEU B C 1
ATOM 5350 O O . LEU B 1 344 ? 7.195 26.609 4.059 1 98 344 LEU B O 1
ATOM 5354 N N . GLY B 1 345 ? 8.695 24.938 3.961 1 95.94 345 GLY B N 1
ATOM 5355 C CA . GLY B 1 345 ? 9.773 25.812 3.533 1 95.94 345 GLY B CA 1
ATOM 5356 C C . GLY B 1 345 ? 10.367 26.625 4.672 1 95.94 345 GLY B C 1
ATOM 5357 O O . GLY B 1 345 ? 10.852 27.75 4.461 1 95.94 345 GLY B O 1
ATOM 5358 N N . LEU B 1 346 ? 10.273 26.078 5.852 1 92.88 346 LEU B N 1
ATOM 5359 C CA . LEU B 1 346 ? 10.797 26.766 7.023 1 92.88 346 LEU B CA 1
ATOM 5360 C C . LEU B 1 346 ? 12.273 26.438 7.23 1 92.88 346 LEU B C 1
ATOM 5362 O O . LEU B 1 346 ? 12.75 25.406 6.742 1 92.88 346 LEU B O 1
ATOM 5366 N N . HIS B 1 347 ? 12.969 27.25 7.992 1 81.25 347 HIS B N 1
ATOM 5367 C CA . HIS B 1 347 ? 14.367 27.031 8.336 1 81.25 347 HIS B CA 1
ATOM 5368 C C . HIS B 1 347 ? 14.523 25.875 9.312 1 81.25 347 HIS B C 1
ATOM 5370 O O . HIS B 1 347 ? 13.578 25.516 10.016 1 81.25 347 HIS B O 1
ATOM 5376 N N . SER B 1 348 ? 15.727 25.438 9.414 1 75.44 348 SER B N 1
ATOM 5377 C CA . SER B 1 348 ? 16.031 24.359 10.359 1 75.44 348 SER B CA 1
ATOM 5378 C C . SER B 1 348 ? 15.781 24.812 11.797 1 75.44 348 SER B C 1
ATOM 5380 O O . SER B 1 348 ? 16.156 25.906 12.188 1 75.44 348 SER B O 1
ATOM 5382 N N . PRO B 1 349 ? 15.18 24.062 12.609 1 78.69 349 PRO B N 1
ATOM 5383 C CA . PRO B 1 349 ? 14.797 24.453 13.969 1 78.69 349 PRO B CA 1
ATOM 5384 C C . PRO B 1 349 ? 16 24.594 14.898 1 78.69 349 PRO B C 1
ATOM 5386 O O . PRO B 1 349 ? 15.914 25.281 15.922 1 78.69 349 PRO B O 1
ATOM 5389 N N . LEU B 1 350 ? 17.156 24.047 14.633 1 88.5 350 LEU B N 1
ATOM 5390 C CA . LEU B 1 350 ? 18.281 24.047 15.562 1 88.5 350 LEU B CA 1
ATOM 5391 C C . LEU B 1 350 ? 19.453 24.844 15.008 1 88.5 350 LEU B C 1
ATOM 5393 O O . LEU B 1 350 ? 20.531 24.297 14.812 1 88.5 350 LEU B O 1
ATOM 5397 N N . ALA B 1 351 ? 19.156 26.109 14.773 1 86.69 351 ALA B N 1
ATOM 5398 C CA . ALA B 1 351 ? 20.203 27 14.273 1 86.69 351 ALA B CA 1
ATOM 5399 C C . ALA B 1 351 ? 20.312 28.266 15.133 1 86.69 351 ALA B C 1
ATOM 5401 O O . ALA B 1 351 ? 19.328 28.672 15.75 1 86.69 351 ALA B O 1
ATOM 5402 N N . PRO B 1 352 ? 21.562 28.781 15.211 1 90.19 352 PRO B N 1
ATOM 5403 C CA . PRO B 1 352 ? 21.672 30.078 15.898 1 90.19 352 PRO B CA 1
ATOM 5404 C C . PRO B 1 352 ? 20.656 31.094 15.406 1 90.19 352 PRO B C 1
ATOM 5406 O O . PRO B 1 352 ? 20.406 31.188 14.203 1 90.19 352 PRO B O 1
ATOM 5409 N N . GLY B 1 353 ? 20.078 31.797 16.328 1 90.75 353 GLY B N 1
ATOM 5410 C CA . GLY B 1 353 ? 19.094 32.812 15.969 1 90.75 353 GLY B CA 1
ATOM 5411 C C . GLY B 1 353 ? 17.672 32.281 16.031 1 90.75 353 GLY B C 1
ATOM 5412 O O . GLY B 1 353 ? 16.703 33.062 16.062 1 90.75 353 GLY B O 1
ATOM 5413 N N . GLN B 1 354 ? 17.5 31.016 16.078 1 90.69 354 GLN B N 1
ATOM 5414 C CA . GLN B 1 354 ? 16.188 30.422 16.172 1 90.69 354 GLN B CA 1
ATOM 5415 C C . GLN B 1 354 ? 15.742 30.266 17.625 1 90.69 354 GLN B C 1
ATOM 5417 O O . GLN B 1 354 ? 16.578 30.219 18.531 1 90.69 354 GLN B O 1
ATOM 5422 N N . PRO B 1 355 ? 14.438 30.297 17.828 1 92.06 355 PRO B N 1
ATOM 5423 C CA . PRO B 1 355 ? 13.969 30.062 19.203 1 92.06 355 PRO B CA 1
ATOM 5424 C C . PRO B 1 355 ? 14.492 28.766 19.797 1 92.06 355 PRO B C 1
ATOM 5426 O O . PRO B 1 355 ? 14.555 27.75 19.094 1 92.06 355 PRO B O 1
ATOM 5429 N N . ALA B 1 356 ? 14.914 28.828 21.031 1 95.25 356 ALA B N 1
ATOM 5430 C CA . ALA B 1 356 ? 15.406 27.641 21.734 1 95.25 356 ALA B CA 1
ATOM 5431 C C . ALA B 1 356 ? 14.25 26.75 22.156 1 95.25 356 ALA B C 1
ATOM 5433 O O . ALA B 1 356 ? 13.953 26.625 23.344 1 95.25 356 ALA B O 1
ATOM 5434 N N . ASN B 1 357 ? 13.648 26.109 21.219 1 96.38 357 ASN B N 1
ATOM 5435 C CA . ASN B 1 357 ? 12.547 25.188 21.438 1 96.38 357 ASN B CA 1
ATOM 5436 C C . ASN B 1 357 ? 13.016 23.734 21.391 1 96.38 357 ASN B C 1
ATOM 5438 O O . ASN B 1 357 ? 13.445 23.25 20.328 1 96.38 357 ASN B O 1
ATOM 5442 N N . PHE B 1 358 ? 12.883 23.031 22.531 1 97 358 PHE B N 1
ATOM 5443 C CA . PHE B 1 358 ? 13.391 21.672 22.625 1 97 358 PHE B CA 1
ATOM 5444 C C . PHE B 1 358 ? 12.414 20.766 23.375 1 97 358 PHE B C 1
ATOM 5446 O O . PHE B 1 358 ? 11.602 21.25 24.172 1 97 358 PHE B O 1
ATOM 5453 N N . ASN B 1 359 ? 12.438 19.578 23 1 98 359 ASN B N 1
ATOM 5454 C CA . ASN B 1 359 ? 11.891 18.547 23.875 1 98 359 ASN B CA 1
ATOM 5455 C C . ASN B 1 359 ? 12.992 17.734 24.547 1 98 359 ASN B C 1
ATOM 5457 O O . ASN B 1 359 ? 14.047 17.5 23.969 1 98 359 ASN B O 1
ATOM 5461 N N . ARG B 1 360 ? 12.742 17.422 25.797 1 97.75 360 ARG B N 1
ATOM 5462 C CA . ARG B 1 360 ? 13.633 16.547 26.562 1 97.75 360 ARG B CA 1
ATOM 5463 C C . ARG B 1 360 ? 12.992 15.18 26.797 1 97.75 360 ARG B C 1
ATOM 5465 O O . ARG B 1 360 ? 11.891 15.094 27.344 1 97.75 360 ARG B O 1
ATOM 5472 N N . PHE B 1 361 ? 13.664 14.164 26.344 1 98 361 PHE B N 1
ATOM 5473 C CA . PHE B 1 361 ? 13.156 12.805 26.5 1 98 361 PHE B CA 1
ATOM 5474 C C . PHE B 1 361 ? 14.031 12.008 27.453 1 98 361 PHE B C 1
ATOM 5476 O O . PHE B 1 361 ? 15.25 12.133 27.453 1 98 361 PHE B O 1
ATOM 5483 N N . THR B 1 362 ? 13.391 11.148 28.234 1 96.81 362 THR B N 1
ATOM 5484 C CA . THR B 1 362 ? 14.102 10.195 29.078 1 96.81 362 THR B CA 1
ATOM 5485 C C . THR B 1 362 ? 14.766 9.117 28.234 1 96.81 362 THR B C 1
ATOM 5487 O O . THR B 1 362 ? 14.484 8.984 27.031 1 96.81 362 THR B O 1
ATOM 5490 N N . PRO B 1 363 ? 15.688 8.398 28.844 1 93 363 PRO B N 1
ATOM 5491 C CA . PRO B 1 363 ? 16.359 7.332 28.109 1 93 363 PRO B CA 1
ATOM 5492 C C . PRO B 1 363 ? 15.383 6.293 27.547 1 93 363 PRO B C 1
ATOM 5494 O O . PRO B 1 363 ? 15.664 5.66 26.531 1 93 363 PRO B O 1
ATOM 5497 N N . ASP B 1 364 ? 14.266 6.152 28.188 1 91.19 364 ASP B N 1
ATOM 5498 C CA . ASP B 1 364 ? 13.305 5.145 27.75 1 91.19 364 ASP B CA 1
ATOM 5499 C C . ASP B 1 364 ? 12.344 5.719 26.703 1 91.19 364 ASP B C 1
ATOM 5501 O O . ASP B 1 364 ? 11.391 5.055 26.312 1 91.19 364 ASP B O 1
ATOM 5505 N N . GLY B 1 365 ? 12.57 6.965 26.344 1 90.94 365 GLY B N 1
ATOM 5506 C CA . GLY B 1 365 ? 11.852 7.52 25.203 1 90.94 365 GLY B CA 1
ATOM 5507 C C . GLY B 1 365 ? 10.57 8.227 25.609 1 90.94 365 GLY B C 1
ATOM 5508 O O . GLY B 1 365 ? 9.672 8.398 24.781 1 90.94 365 GLY B O 1
ATOM 5509 N N . GLN B 1 366 ? 10.469 8.625 26.812 1 95.12 366 GLN B N 1
ATOM 5510 C CA . GLN B 1 366 ? 9.289 9.359 27.266 1 95.12 366 GLN B CA 1
ATOM 5511 C C . GLN B 1 366 ? 9.555 10.859 27.281 1 95.12 366 GLN B C 1
ATOM 5513 O O . GLN B 1 366 ? 10.648 11.297 27.672 1 95.12 366 GLN B O 1
ATOM 5518 N N . LEU B 1 367 ? 8.562 11.578 26.875 1 97.56 367 LEU B N 1
ATOM 5519 C CA . LEU B 1 367 ? 8.688 13.031 26.953 1 97.56 367 LEU B CA 1
ATOM 5520 C C . LEU B 1 367 ? 8.758 13.492 28.406 1 97.56 367 LEU B C 1
ATOM 5522 O O . LEU B 1 367 ? 7.801 13.305 29.172 1 97.56 367 LEU B O 1
ATOM 5526 N N . LYS B 1 368 ? 9.836 14.047 28.781 1 97.06 368 LYS B N 1
ATOM 5527 C CA . LYS B 1 368 ? 10.055 14.523 30.156 1 97.06 368 LYS B CA 1
ATOM 5528 C C . LYS B 1 368 ? 9.609 15.969 30.312 1 97.06 368 LYS B C 1
ATOM 5530 O O . LYS B 1 368 ? 8.984 16.328 31.312 1 97.06 368 LYS B O 1
ATOM 5535 N N . SER B 1 369 ? 10 16.781 29.375 1 97.06 369 SER B N 1
ATOM 5536 C CA . SER B 1 369 ? 9.625 18.188 29.422 1 97.06 369 SER B CA 1
ATOM 5537 C C . SER B 1 369 ? 9.766 18.844 28.062 1 97.06 369 SER B C 1
ATOM 5539 O O . SER B 1 369 ? 10.453 18.328 27.172 1 97.06 369 SER B O 1
ATOM 5541 N N . THR B 1 370 ? 9.039 19.891 27.906 1 97.88 370 THR B N 1
ATOM 5542 C CA . THR B 1 370 ? 9.148 20.766 26.75 1 97.88 370 THR B CA 1
ATOM 5543 C C . THR B 1 370 ? 9.734 22.125 27.141 1 97.88 370 THR B C 1
ATOM 5545 O O . THR B 1 370 ? 9.367 22.672 28.188 1 97.88 370 THR B O 1
ATOM 5548 N N . ILE B 1 371 ? 10.719 22.547 26.406 1 96.38 371 ILE B N 1
ATOM 5549 C CA . ILE B 1 371 ? 11.383 23.828 26.609 1 96.38 371 ILE B CA 1
ATOM 5550 C C . ILE B 1 371 ? 11.055 24.766 25.453 1 96.38 371 ILE B C 1
ATOM 5552 O O . ILE B 1 371 ? 11.32 24.453 24.297 1 96.38 371 ILE B O 1
ATOM 5556 N N . LEU B 1 372 ? 10.422 25.922 25.75 1 96 372 LEU B N 1
ATOM 5557 C CA . LEU B 1 372 ? 10.133 26.938 24.734 1 96 372 LEU B CA 1
ATOM 5558 C C . LEU B 1 372 ? 10.852 28.234 25.047 1 96 372 LEU B C 1
ATOM 5560 O O . LEU B 1 372 ? 10.719 28.781 26.156 1 96 372 LEU B O 1
ATOM 5564 N N . HIS B 1 373 ? 11.641 28.688 24.094 1 93.5 373 HIS B N 1
ATOM 5565 C CA . HIS B 1 373 ? 12.445 29.891 24.281 1 93.5 373 HIS B CA 1
ATOM 5566 C C . HIS B 1 373 ? 13.352 29.75 25.5 1 93.5 373 HIS B C 1
ATOM 5568 O O . HIS B 1 373 ? 13.5 30.703 26.281 1 93.5 373 HIS B O 1
ATOM 5574 N N . GLY B 1 374 ? 13.805 28.594 25.656 1 92.75 374 GLY B N 1
ATOM 5575 C CA . GLY B 1 374 ? 14.781 28.328 26.703 1 92.75 374 GLY B CA 1
ATOM 5576 C C . GLY B 1 374 ? 14.148 28.109 28.062 1 92.75 374 GLY B C 1
ATOM 5577 O O . GLY B 1 374 ? 14.844 27.844 29.047 1 92.75 374 GLY B O 1
ATOM 5578 N N . VAL B 1 375 ? 12.867 28.125 28.188 1 92.81 375 VAL B N 1
ATOM 5579 C CA . VAL B 1 375 ? 12.164 28.016 29.453 1 92.81 375 VAL B CA 1
ATOM 5580 C C . VAL B 1 375 ? 11.312 26.75 29.469 1 92.81 375 VAL B C 1
ATOM 5582 O O . VAL B 1 375 ? 10.492 26.531 28.562 1 92.81 375 VAL B O 1
ATOM 5585 N N . PRO B 1 376 ? 11.477 25.891 30.469 1 92.31 376 PRO B N 1
ATOM 5586 C CA . PRO B 1 376 ? 10.609 24.719 30.578 1 92.31 376 PRO B CA 1
ATOM 5587 C C . PRO B 1 376 ? 9.141 25.094 30.75 1 92.31 376 PRO B C 1
ATOM 5589 O O . PRO B 1 376 ? 8.82 26.047 31.469 1 92.31 376 PRO B O 1
ATOM 5592 N N . VAL B 1 377 ? 8.305 24.359 30.109 1 91.88 377 VAL B N 1
ATOM 5593 C CA . VAL B 1 377 ? 6.875 24.625 30.203 1 91.88 377 VAL B CA 1
ATOM 5594 C C . VAL B 1 377 ? 6.152 23.422 30.781 1 91.88 377 VAL B C 1
ATOM 5596 O O . VAL B 1 377 ? 6.621 22.281 30.641 1 91.88 377 VAL B O 1
#

Radius of gyration: 29.92 Å; Cα contacts (8 Å, |Δi|>4): 2004; chains: 2; bounding box: 66×79×65 Å

InterPro domains:
  IPR003764 N-acetylglucosamine-6-phosphate deacetylase [PIRSF038994] (6-375)
  IPR003764 N-acetylglucosamine-6-phosphate deacetylase [TIGR00221] (4-374)
  IPR003764 N-acetylglucosamine-6-phosphate deacetylase [cd00854] (5-374)
  IPR006680 Amidohydrolase-related [PF01979] (43-375)
  IPR011059 Metal-dependent hydrolase, composite domain superfamily [G3DSA:2.30.40.10] (9-374)
  IPR032466 Metal-dependent hydrolase [SSF51556] (48-348)